Protein 3CSE (pdb70)

Foldseek 3Di:
DAAEEEEAEAEPDQRFAAAPLHGQDDFVVSVVVVLCQQQDDQDPQAHAEEEEEPSNQVHDDPVCPPPPNHQYEYEDLPDDAAWADDDVSYIYHPDPVSVVVVCVDCVNPVPRHRHYYYYDDQVVLVVCLVPHQKYWYKYKYFAPVDDDTDGDGHHPVVSLVVWKDWPQVCVCVVGRVPDDADFDWDWDDDPRDIDTAGWDDDDRMIIGTTMIGTDDDDCDDDDDD/DAAEEEEAEAEPDQRFAADPLHGQDDFVVVVVVVLCQQQDDLDVQAHAEEEEEPSNQVSPPPVCPPPPRHQYEYEDLPDDAAWADDDVSYIYGPDPVSVVVVCPDCVVPVPRHRHYYYYDDQVSLVVCLVPHQKYWYKYKYFAVVDDDTDGDGHHPVVSLVVWWDWPQVCVCVPGRVPDDAPFDWDWAADPGDIDTAGWDDDDRMIIGTTMIGTDDDDCPDDDDD

Organism: Candida glabrata (strain ATCC 2001 / BCRC 20586 / JCM 3761 / NBRC 0622 / NRRL Y-65 / CBS 138) (NCBI:txid284593)

B-factor: mean 25.18, std 8.37, range [11.76, 60.39]

InterPro domains:
  IPR001796 Dihydrofolate reductase domain [PF00186] (8-155)
  IPR001796 Dihydrofolate reductase domain [PS51330] (5-216)
  IPR001796 Dihydrofolate reductase domain [cd00209] (9-157)
  IPR012259 Dihydrofolate reductase [PTHR48069] (1-216)
  IPR017925 Dihydrofolate reductase conserved site [PS00075] (18-40)
  IPR024072 Dihydrofolate reductase-like domain superfamily [G3DSA:3.40.430.10] (1-217)
  IPR024072 Dihydrofolate reductase-like domain superfamily [SSF53597] (4-216)

Secondary structure (DSSP, 8-state):
---EEEEEEEETTTTEEEBTTB-S---HHHHHHHHHHHH--SSTT-EEEEEEEHHHHHHS-GGG-SPTTSEEEEE-TTSSSS-EEEETTEEEES-HHHHHHHHT-HHHHTT-EEEEEE---HHHHHHHTTT-SEEEEEEEEE-TTSPPPP-SEE--HHHHHHHEEE-GGGHHHHS-TT---SS--EEEEETTEEEEEEEEEETTEEEEEEEEEEPP---------/---EEEEEEEETTTTEEEBTTB-S---HHHHHHHHHHHH--SSTT-EEEEEEEHHHHHHS-GGG-SPTTSEEEEE-TTSSSSSEEEETTEEEES-HHHHHHHHT-HHHHTT-EEEEEEEE-HHHHHHHTTT-SEEEEEEEEE-TTSPPPP--EE--HHHHHHHEEE-GGGHHHHS-TT---S---EEEEETTEEEEEEEEEETTEEEEEEEEEEPP---------

Radius of gyration: 24.22 Å; Cα contacts (8 Å, |Δi|>4): 898; chains: 2; bounding box: 54×54×77 Å

Sequence (450 aa):
KVPVVGIVAALLPEMGIGFQGNLPWRLAKEMKYFREVTTLTNDNSKQNVVIMGRKTWESIPQKFRPLPKRINVVVSRSFDGELRKVEDGIYHSNSLRNCLTALQSSLANENKIERIYIIGGGEIYRQSMDLADHWLITKIMPLPETTIPQMDTFLQKQELEQRFYDNSDKLVDFLPSSIQLEGRLTSQEWNGELVKGLPVQEKGYQFYFTLYTKKLEHHHHHHHHKVPVVGIVAALLPEMGIGFQGNLPWRLAKEMKYFREVTTLTNDNSKQNVVIMGRKTWESIPQKFRPLPKRINVVVSRSFDGELRKVEDGIYHSNSLRNCLTALQSSLANENKIERIYIIGGGEIYRQSMDLADHWLITKIMPLPETTIPQMDTFLQKQELEQRFYDNSDKLVDFLPSSIQLEGRLTSQEWNGELVKGLPVQEKGYQFYFTLYTKKLEHHHHHHHH

Solvent-accessible surface area: 23691 Å² total; per-residue (Å²): 226,20,50,7,0,0,7,11,16,0,3,4,52,31,1,0,15,9,50,132,63,90,114,22,25,191,7,55,96,21,94,95,9,36,107,41,0,0,36,59,28,95,56,153,77,62,70,1,0,0,0,0,7,99,145,31,36,101,50,25,72,142,187,118,55,43,18,78,141,15,41,0,0,1,13,16,65,100,45,114,25,86,51,133,119,55,103,104,38,20,68,42,0,14,3,12,78,33,0,14,99,16,12,50,44,62,172,77,18,111,103,112,15,33,32,0,1,0,18,2,18,8,82,12,11,108,27,0,5,59,34,5,60,34,0,1,1,2,8,0,6,12,50,140,182,37,118,116,25,132,33,79,36,48,5,65,10,34,47,0,47,47,38,2,95,39,26,2,86,117,0,94,110,30,6,6,100,86,19,167,48,149,21,211,82,51,68,89,130,60,116,74,47,98,0,38,0,6,28,20,104,30,149,23,22,47,0,6,9,0,0,13,22,68,75,179,93,145,154,60,34,118,68,121,218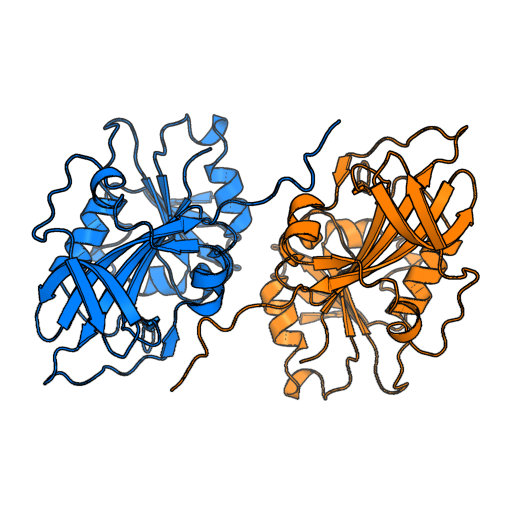,209,19,50,8,0,0,7,12,16,0,2,2,50,32,0,0,14,9,49,136,61,93,110,22,23,188,6,65,70,21,90,95,8,35,108,45,0,0,38,55,13,93,56,146,69,59,71,1,0,0,0,0,8,100,143,31,34,104,49,24,77,143,198,132,54,44,19,86,152,14,44,0,0,1,12,16,64,97,45,114,23,88,50,130,118,56,104,105,38,22,68,42,0,15,3,11,82,37,0,13,92,16,12,25,43,62,177,76,18,138,93,98,13,33,33,0,1,0,17,1,16,11,75,14,11,110,25,0,4,46,33,0,58,34,0,2,1,2,2,0,0,11,36,138,178,34,117,118,25,131,35,79,42,55,5,55,13,27,50,0,44,51,45,2,97,36,23,2,82,112,0,91,124,28,3,6,103,81,15,166,46,133,16,209,90,52,68,86,129,48,113,63,37,104,0,36,0,5,41,13,119,25,134,23,23,40,0,13,9,0,1,12,23,59,80,177,100,146,153,59,36,118,67,120,214

Nearest PDB structures (foldseek):
  3cse-assembly1_A  TM=1.004E+00  e=1.282E-49  Nakaseomyces glabratus
  1aoe-assembly1_A  TM=9.190E-01  e=1.270E-21  Candida albicans
  8crh-assembly1_A  TM=8.881E-01  e=2.077E-20  Candidozyma auris
  1dls-assembly1_A  TM=8.363E-01  e=1.217E-18  Homo sapiens
  3oaf-assembly1_A  TM=8.328E-01  e=3.217E-18  Homo sapiens

CATH classification: 3.40.430.10

Structure (mmCIF, N/CA/C/O backbone):
data_3CSE
#
_entry.id   3CSE
#
_cell.length_a   42.690
_cell.length_b   42.690
_cell.length_c   230.404
_cell.angle_alpha   90.00
_cell.angle_beta   90.00
_cell.angle_gamma   90.00
#
_symmetry.space_group_name_H-M   'P 41'
#
loop_
_entity.id
_entity.type
_entity.pdbx_description
1 polymer 'Dihydrofolate reductase'
2 non-polymer 'NADPH DIHYDRO-NICOTINAMIDE-ADENINE-DINUCLEOTIDE PHOSPHATE'
3 non-polymer 5-[3-(2,5-dimethoxyphenyl)prop-1-yn-1-yl]-6-ethylpyrimidine-2,4-diamine
4 water water
#
loop_
_atom_site.group_PDB
_atom_site.id
_atom_site.type_symbol
_atom_site.label_atom_id
_atom_site.label_alt_id
_atom_site.label_comp_id
_atom_site.label_asym_id
_atom_site.label_entity_id
_atom_site.label_seq_id
_atom_site.pdbx_PDB_ins_code
_atom_site.Cartn_x
_atom_site.Cartn_y
_atom_site.Cartn_z
_atom_site.occupancy
_atom_site.B_iso_or_equiv
_atom_site.auth_seq_id
_atom_site.auth_comp_id
_atom_site.auth_asym_id
_atom_site.auth_atom_id
_atom_site.pdbx_PDB_model_num
ATOM 1 N N . LYS A 1 3 ? 13.107 -15.882 19.490 1.00 40.84 3 LYS A N 1
ATOM 2 C CA . LYS A 1 3 ? 12.563 -17.224 19.094 1.00 37.19 3 LYS A CA 1
ATOM 3 C C . LYS A 1 3 ? 12.238 -17.471 17.599 1.00 33.48 3 LYS A C 1
ATOM 4 O O . LYS A 1 3 ? 12.492 -18.557 17.091 1.00 38.71 3 LYS A O 1
ATOM 10 N N . VAL A 1 4 ? 11.729 -16.493 16.900 1.00 26.60 4 VAL A N 1
ATOM 11 C CA . VAL A 1 4 ? 11.512 -16.580 15.464 1.00 25.51 4 VAL A CA 1
ATOM 12 C C . VAL A 1 4 ? 12.850 -16.349 14.699 1.00 22.64 4 VAL A C 1
ATOM 13 O O . VAL A 1 4 ? 13.532 -15.479 15.042 1.00 23.72 4 VAL A O 1
ATOM 17 N N . PRO A 1 5 ? 13.229 -17.131 13.693 1.00 21.85 5 PRO A N 1
ATOM 18 C CA . PRO A 1 5 ? 14.486 -16.734 13.009 1.00 21.27 5 PRO A CA 1
ATOM 19 C C . PRO A 1 5 ? 14.370 -15.416 12.265 1.00 19.46 5 PRO A C 1
ATOM 20 O O . PRO A 1 5 ? 13.307 -15.182 11.680 1.00 19.63 5 PRO A O 1
ATOM 24 N N . VAL A 1 6 ? 15.505 -14.680 12.282 1.00 18.02 6 VAL A N 1
ATOM 25 C CA . VAL A 1 6 ? 15.649 -13.425 11.598 1.00 15.36 6 VAL A CA 1
ATOM 26 C C . VAL A 1 6 ? 16.622 -13.722 10.441 1.00 16.28 6 VAL A C 1
ATOM 27 O O . VAL A 1 6 ? 17.762 -14.141 10.638 1.00 17.70 6 VAL A O 1
ATOM 31 N N . VAL A 1 7 ? 16.146 -13.437 9.229 1.00 15.41 7 VAL A N 1
ATOM 32 C CA . VAL A 1 7 ? 16.975 -13.795 8.068 1.00 15.77 7 VAL A CA 1
ATOM 33 C C . VAL A 1 7 ? 17.108 -12.565 7.198 1.00 16.37 7 VAL A C 1
ATOM 34 O O . VAL A 1 7 ? 16.084 -12.060 6.695 1.00 17.32 7 VAL A O 1
ATOM 38 N N . GLY A 1 8 ? 18.350 -12.096 6.930 1.00 15.60 8 GLY A N 1
ATOM 39 C CA . GLY A 1 8 ? 18.399 -11.052 5.885 1.00 15.40 8 GLY A CA 1
ATOM 40 C C . GLY A 1 8 ? 18.392 -11.727 4.474 1.00 16.02 8 GLY A C 1
ATOM 41 O O . GLY A 1 8 ? 18.816 -12.905 4.312 1.00 18.17 8 GLY A O 1
ATOM 42 N N . ILE A 1 9 ? 17.746 -11.025 3.540 1.00 15.31 9 ILE A N 1
ATOM 43 C CA . ILE A 1 9 ? 17.658 -11.693 2.179 1.00 16.08 9 ILE A CA 1
ATOM 44 C C . ILE A 1 9 ? 17.957 -10.547 1.279 1.00 15.62 9 ILE A C 1
ATOM 45 O O . ILE A 1 9 ? 17.474 -9.407 1.465 1.00 15.47 9 ILE A O 1
ATOM 50 N N . VAL A 1 10 ? 18.864 -10.837 0.286 1.00 14.15 10 VAL A N 1
ATOM 51 C CA . VAL A 1 10 ? 19.352 -9.700 -0.564 1.00 14.74 10 VAL A CA 1
ATOM 52 C C . VAL A 1 10 ? 19.940 -10.386 -1.831 1.00 15.33 10 VAL A C 1
ATOM 53 O O . VAL A 1 10 ? 20.305 -11.562 -1.837 1.00 15.35 10 VAL A O 1
ATOM 57 N N . ALA A 1 11 ? 19.941 -9.580 -2.861 1.00 14.44 11 ALA A N 1
ATOM 58 C CA . ALA A 1 11 ? 20.633 -9.980 -4.173 1.00 15.87 11 ALA A CA 1
ATOM 59 C C . ALA A 1 11 ? 21.785 -8.988 -4.370 1.00 14.69 11 ALA A C 1
ATOM 60 O O . ALA A 1 11 ? 21.591 -7.794 -4.386 1.00 17.64 11 ALA A O 1
ATOM 62 N N . ALA A 1 12 ? 22.974 -9.592 -4.573 1.00 15.16 12 ALA A N 1
ATOM 63 C CA . ALA A 1 12 ? 24.178 -8.761 -4.642 1.00 15.38 12 ALA A CA 1
ATOM 64 C C . ALA A 1 12 ? 25.091 -9.164 -5.796 1.00 14.15 12 ALA A C 1
ATOM 65 O O . ALA A 1 12 ? 25.262 -10.372 -5.954 1.00 15.36 12 ALA A O 1
ATOM 67 N N . LEU A 1 13 ? 25.687 -8.155 -6.451 1.00 16.26 13 LEU A N 1
ATOM 68 C CA . LEU A 1 13 ? 26.597 -8.407 -7.592 1.00 16.52 13 LEU A CA 1
ATOM 69 C C . LEU A 1 13 ? 28.016 -8.543 -7.059 1.00 16.96 13 LEU A C 1
ATOM 70 O O . LEU A 1 13 ? 28.576 -7.614 -6.467 1.00 17.70 13 LEU A O 1
ATOM 75 N N . LEU A 1 14 ? 28.569 -9.699 -7.356 1.00 17.20 14 LEU A N 1
ATOM 76 C CA . LEU A 1 14 ? 30.002 -9.974 -6.973 1.00 17.53 14 LEU A CA 1
ATOM 77 C C . LEU A 1 14 ? 30.927 -9.157 -7.906 1.00 18.89 14 LEU A C 1
ATOM 78 O O . LEU A 1 14 ? 30.547 -8.839 -9.052 1.00 19.06 14 LEU A O 1
ATOM 83 N N . PRO A 1 15 ? 32.114 -8.857 -7.441 1.00 18.50 15 PRO A N 1
ATOM 84 C CA . PRO A 1 15 ? 32.721 -9.226 -6.153 1.00 19.11 15 PRO A CA 1
ATOM 85 C C . PRO A 1 15 ? 32.483 -8.177 -5.108 1.00 19.76 15 PRO A C 1
ATOM 86 O O . PRO A 1 15 ? 32.740 -8.536 -3.931 1.00 20.27 15 PRO A O 1
ATOM 90 N N . GLU A 1 16 ? 32.038 -6.967 -5.437 1.00 18.35 16 GLU A N 1
ATOM 91 C CA . GLU A 1 16 ? 31.850 -5.953 -4.347 1.00 19.17 16 GLU A CA 1
ATOM 92 C C . GLU A 1 16 ? 30.529 -6.040 -3.563 1.00 18.59 16 GLU A C 1
ATOM 93 O O . GLU A 1 16 ? 30.290 -5.312 -2.599 1.00 20.79 16 GLU A O 1
ATOM 99 N N . MET A 1 17 ? 29.648 -6.954 -4.020 1.00 17.46 17 MET A N 1
ATOM 100 C CA . MET A 1 17 ? 28.312 -7.112 -3.394 1.00 18.47 17 MET A CA 1
ATOM 101 C C . MET A 1 17 ? 27.517 -5.850 -3.482 1.00 17.22 17 MET A C 1
ATOM 102 O O . MET A 1 17 ? 26.817 -5.430 -2.576 1.00 17.30 17 MET A O 1
ATOM 107 N N . GLY A 1 18 ? 27.504 -5.265 -4.743 1.00 15.94 18 GLY A N 1
ATOM 108 C CA . GLY A 1 18 ? 26.604 -4.123 -4.985 1.00 16.84 18 GLY A CA 1
ATOM 109 C C . GLY A 1 18 ? 25.125 -4.539 -5.056 1.00 15.39 18 GLY A C 1
ATOM 110 O O . GLY A 1 18 ? 24.833 -5.658 -5.532 1.00 15.21 18 GLY A O 1
ATOM 111 N N . ILE A 1 19 ? 24.315 -3.649 -4.492 1.00 16.47 19 ILE A N 1
ATOM 112 C CA . ILE A 1 19 ? 22.887 -3.952 -4.435 1.00 15.55 19 ILE A CA 1
ATOM 113 C C . ILE A 1 19 ? 21.912 -2.958 -4.999 1.00 16.98 19 ILE A C 1
ATOM 114 O O . ILE A 1 19 ? 20.672 -3.242 -5.043 1.00 17.29 19 ILE A O 1
ATOM 119 N N . GLY A 1 20 ? 22.396 -1.717 -5.355 1.00 16.55 20 GLY A N 1
ATOM 120 C CA . GLY A 1 20 ? 21.499 -0.638 -5.748 1.00 17.00 20 GLY A CA 1
ATOM 121 C C . GLY A 1 20 ? 22.272 0.433 -6.475 1.00 16.67 20 GLY A C 1
ATOM 122 O O . GLY A 1 20 ? 23.490 0.562 -6.352 1.00 18.41 20 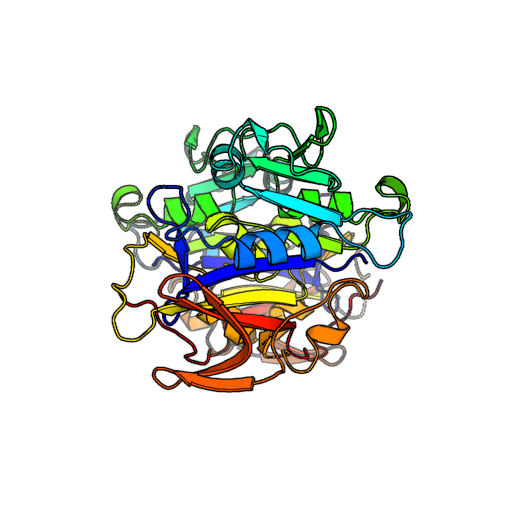GLY A O 1
ATOM 123 N N . PHE A 1 21 ? 21.469 1.221 -7.207 1.00 18.13 21 PHE A N 1
ATOM 124 C CA . PHE A 1 21 ? 22.022 2.446 -7.761 1.00 19.88 21 PHE A CA 1
ATOM 125 C C . PHE A 1 21 ? 20.831 3.491 -7.836 1.00 19.91 21 PHE A C 1
ATOM 126 O O . PHE A 1 21 ? 19.778 3.200 -8.397 1.00 19.87 21 PHE A O 1
ATOM 134 N N . GLN A 1 22 ? 21.122 4.635 -7.403 1.00 19.65 22 GLN A N 1
ATOM 135 C CA . GLN A 1 22 ? 20.137 5.830 -7.501 1.00 18.91 22 GLN A CA 1
ATOM 136 C C . GLN A 1 22 ? 18.774 5.437 -7.029 1.00 21.06 22 GLN A C 1
ATOM 137 O O . GLN A 1 22 ? 17.750 5.809 -7.598 1.00 23.82 22 GLN A O 1
ATOM 143 N N . GLY A 1 23 ? 18.773 4.678 -5.887 1.00 18.91 23 GLY A N 1
ATOM 144 C CA . GLY A 1 23 ? 17.460 4.354 -5.290 1.00 20.64 23 GLY A CA 1
ATOM 145 C C . GLY A 1 23 ? 16.692 3.175 -5.851 1.00 23.28 23 GLY A C 1
ATOM 146 O O . GLY A 1 23 ? 15.613 2.785 -5.303 1.00 25.88 23 GLY A O 1
ATOM 147 N N . ASN A 1 24 ? 17.223 2.540 -6.922 1.00 20.55 24 ASN A N 1
ATOM 148 C CA . ASN A 1 24 ? 16.686 1.374 -7.587 1.00 22.76 24 ASN A CA 1
ATOM 149 C C . ASN A 1 24 ? 17.652 0.225 -7.666 1.00 20.93 24 ASN A C 1
ATOM 150 O O . ASN A 1 24 ? 18.813 0.300 -7.279 1.00 18.88 24 ASN A O 1
ATOM 155 N N . LEU A 1 25 ? 17.158 -0.887 -8.167 1.00 21.53 25 LEU A N 1
ATOM 156 C CA . LEU A 1 25 ? 17.977 -2.113 -8.258 1.00 20.74 25 LEU A CA 1
ATOM 157 C C . LEU A 1 25 ? 18.796 -1.931 -9.592 1.00 24.15 25 LEU A C 1
ATOM 158 O O . LEU A 1 25 ? 18.344 -1.219 -10.525 1.00 25.70 25 LEU A O 1
ATOM 163 N N . PRO A 1 26 ? 19.975 -2.500 -9.631 1.00 22.06 26 PRO A N 1
ATOM 164 C CA . PRO A 1 26 ? 20.796 -2.254 -10.872 1.00 20.92 26 PRO A CA 1
ATOM 165 C C . PRO A 1 26 ? 20.464 -3.270 -11.980 1.00 24.02 26 PRO A C 1
ATOM 166 O O . PRO A 1 26 ? 21.210 -3.253 -13.013 1.00 24.68 26 PRO A O 1
ATOM 170 N N . TRP A 1 27 ? 19.463 -4.123 -11.829 1.00 21.66 27 TRP A N 1
ATOM 171 C CA . TRP A 1 27 ? 19.105 -5.167 -12.800 1.00 21.55 27 TRP A CA 1
ATOM 172 C C . TRP A 1 27 ? 17.603 -5.393 -12.640 1.00 23.24 27 TRP A C 1
ATOM 173 O O . TRP A 1 27 ? 17.001 -4.877 -11.657 1.00 25.21 27 TRP A O 1
ATOM 184 N N . ARG A 1 28 ? 17.024 -6.111 -13.589 1.00 22.88 28 ARG A N 1
ATOM 185 C CA . ARG A 1 28 ? 15.629 -6.543 -13.488 1.00 25.77 28 ARG A CA 1
ATOM 186 C C . ARG A 1 28 ? 15.669 -8.035 -13.860 1.00 25.95 28 ARG A C 1
ATOM 187 O O . ARG A 1 28 ? 15.827 -8.383 -15.059 1.00 25.66 28 ARG A O 1
ATOM 195 N N . LEU A 1 29 ? 15.582 -8.966 -12.911 1.00 20.38 29 LEU A N 1
ATOM 196 C CA . LEU A 1 29 ? 15.759 -10.363 -13.123 1.00 21.18 29 LEU A CA 1
ATOM 197 C C . LEU A 1 29 ? 14.472 -11.031 -12.582 1.00 23.99 29 LEU A C 1
ATOM 198 O O . LEU A 1 29 ? 14.254 -11.144 -11.345 1.00 20.88 29 LEU A O 1
ATOM 203 N N . ALA A 1 30 ? 13.582 -11.482 -13.490 1.00 21.13 30 ALA A N 1
ATOM 204 C CA . ALA A 1 30 ? 12.280 -12.000 -13.033 1.00 24.29 30 ALA A CA 1
ATOM 205 C C . ALA A 1 30 ? 12.465 -13.284 -12.206 1.00 23.28 30 ALA A C 1
ATOM 206 O O . ALA A 1 30 ? 11.658 -13.529 -11.284 1.00 22.98 30 ALA A O 1
ATOM 208 N N . LYS A 1 31 ? 13.422 -14.181 -12.516 1.00 21.11 31 LYS A N 1
ATOM 209 C CA . LYS A 1 31 ? 13.591 -15.403 -11.805 1.00 20.53 31 LYS A CA 1
ATOM 210 C C . LYS A 1 31 ? 14.147 -15.082 -10.355 1.00 18.92 31 LYS A C 1
ATOM 211 O O . LYS A 1 31 ? 13.895 -15.839 -9.434 1.00 21.17 31 LYS A O 1
ATOM 217 N N . GLU A 1 32 ? 14.845 -13.981 -10.280 1.00 18.13 32 GLU A N 1
ATOM 218 C CA . GLU A 1 32 ? 15.485 -13.640 -8.974 1.00 18.84 32 GLU A CA 1
ATOM 219 C C . GLU A 1 32 ? 14.262 -13.058 -8.189 1.00 18.23 32 GLU A C 1
ATOM 220 O O . GLU A 1 32 ? 14.138 -13.423 -6.937 1.00 19.07 32 GLU A O 1
ATOM 226 N N . MET A 1 33 ? 13.421 -12.235 -8.788 1.00 18.32 33 MET A N 1
ATOM 227 C CA . MET A 1 33 ? 12.197 -11.652 -8.064 1.00 20.63 33 MET A CA 1
ATOM 228 C C . MET A 1 33 ? 11.328 -12.838 -7.675 1.00 20.34 33 MET A C 1
ATOM 229 O O . MET A 1 33 ? 10.719 -12.867 -6.585 1.00 19.50 33 MET A O 1
ATOM 234 N N . LYS A 1 34 ? 11.180 -13.864 -8.524 1.00 20.23 34 LYS A N 1
ATOM 235 C CA . LYS A 1 34 ? 10.254 -14.971 -8.205 1.00 20.59 34 LYS A CA 1
ATOM 236 C C . LYS A 1 34 ? 10.787 -15.682 -6.963 1.00 20.98 34 LYS A C 1
ATOM 237 O O . LYS A 1 34 ? 10.032 -16.110 -6.072 1.00 20.51 34 LYS A O 1
ATOM 243 N N . TYR A 1 35 ? 12.130 -15.923 -6.929 1.00 18.00 35 TYR A N 1
ATOM 244 C CA . TYR A 1 35 ? 12.723 -16.580 -5.772 1.00 18.53 35 TYR A CA 1
ATOM 245 C C . TYR A 1 35 ? 12.434 -15.750 -4.495 1.00 17.50 35 TYR A C 1
ATOM 246 O O . TYR A 1 35 ? 11.917 -16.312 -3.449 1.00 20.37 35 TYR A O 1
ATOM 255 N N . PHE A 1 36 ? 12.706 -14.454 -4.577 1.00 17.93 36 PHE A N 1
ATOM 256 C CA . PHE A 1 36 ? 12.469 -13.612 -3.391 1.00 16.10 36 PHE A CA 1
ATOM 257 C C . PHE A 1 36 ? 10.966 -13.680 -2.949 1.00 17.53 36 PHE A C 1
ATOM 258 O O . PHE A 1 36 ? 10.655 -13.800 -1.763 1.00 18.23 36 PHE A O 1
ATOM 266 N N . ARG A 1 37 ? 10.079 -13.606 -3.947 1.00 16.99 37 ARG A N 1
ATOM 267 C CA . ARG A 1 37 ? 8.635 -13.732 -3.633 1.00 18.92 37 ARG A CA 1
ATOM 268 C C . ARG A 1 37 ? 8.269 -15.021 -2.984 1.00 19.19 37 ARG A C 1
ATOM 269 O O . ARG A 1 37 ? 7.551 -15.024 -1.903 1.00 19.44 37 ARG A O 1
ATOM 277 N N . GLU A 1 38 ? 8.748 -16.119 -3.526 1.00 19.36 38 GLU A N 1
ATOM 278 C CA . GLU A 1 38 ? 8.313 -17.429 -3.038 1.00 18.01 38 GLU A CA 1
ATOM 279 C C . GLU A 1 38 ? 8.924 -17.624 -1.671 1.00 19.50 38 GLU A C 1
ATOM 280 O O . GLU A 1 38 ? 8.243 -18.131 -0.728 1.00 21.63 38 GLU A O 1
ATOM 286 N N . VAL A 1 39 ? 10.167 -17.258 -1.496 1.00 18.63 39 VAL A N 1
ATOM 287 C CA . VAL A 1 39 ? 10.845 -17.524 -0.167 1.00 19.20 39 VAL A CA 1
ATOM 288 C C . VAL A 1 39 ? 10.187 -16.717 0.897 1.00 17.63 39 VAL A C 1
ATOM 289 O O . VAL A 1 39 ? 9.864 -17.263 2.005 1.00 18.77 39 VAL A O 1
ATOM 293 N N . THR A 1 40 ? 10.009 -15.461 0.657 1.00 16.30 40 THR A N 1
ATOM 294 C CA . THR A 1 40 ? 9.431 -14.605 1.770 1.00 16.80 40 THR A CA 1
ATOM 295 C C . THR A 1 40 ? 7.939 -14.861 1.954 1.00 17.27 40 THR A C 1
ATOM 296 O O . THR A 1 40 ? 7.446 -14.535 3.044 1.00 18.50 40 THR A O 1
ATOM 300 N N . THR A 1 41 ? 7.238 -15.391 0.943 1.00 16.86 41 THR A N 1
ATOM 301 C CA . THR A 1 41 ? 5.740 -15.596 1.117 1.00 19.38 41 THR A CA 1
ATOM 302 C C . THR A 1 41 ? 5.481 -16.959 1.740 1.00 20.12 41 THR A C 1
ATOM 303 O O . THR A 1 41 ? 4.621 -17.049 2.695 1.00 19.35 41 THR A O 1
ATOM 307 N N . LEU A 1 42 ? 6.119 -18.021 1.223 1.00 18.73 42 LEU A N 1
ATOM 308 C CA . LEU A 1 42 ? 5.795 -19.438 1.620 1.00 21.58 42 LEU A CA 1
ATOM 309 C C . LEU A 1 42 ? 6.247 -19.697 3.002 1.00 20.26 42 LEU A C 1
ATOM 310 O O . LEU A 1 42 ? 7.251 -19.134 3.558 1.00 21.13 42 LEU A O 1
ATOM 315 N N . THR A 1 43 ? 5.445 -20.563 3.688 1.00 21.70 43 THR A N 1
ATOM 316 C CA . THR A 1 43 ? 5.809 -21.039 5.017 1.00 21.12 43 THR A CA 1
ATOM 317 C C . THR A 1 43 ? 5.640 -22.530 5.083 1.00 23.32 43 THR A C 1
ATOM 318 O O . THR A 1 43 ? 4.821 -23.090 4.319 1.00 26.58 43 THR A O 1
ATOM 322 N N . ASN A 1 44 ? 6.251 -23.152 6.073 1.00 24.71 44 ASN A N 1
ATOM 323 C CA . ASN A 1 44 ? 6.032 -24.608 6.273 1.00 26.84 44 ASN A CA 1
ATOM 324 C C . ASN A 1 44 ? 4.738 -24.815 6.983 1.00 28.29 44 ASN A C 1
ATOM 325 O O . ASN A 1 44 ? 4.068 -25.835 6.796 1.00 27.98 44 ASN A O 1
ATOM 330 N N . ASP A 1 45 ? 4.379 -23.904 7.852 1.00 24.86 45 ASP A N 1
ATOM 331 C CA . ASP A 1 45 ? 3.069 -24.009 8.555 1.00 26.07 45 ASP A CA 1
ATOM 332 C C . ASP A 1 45 ? 2.070 -23.056 7.853 1.00 24.09 45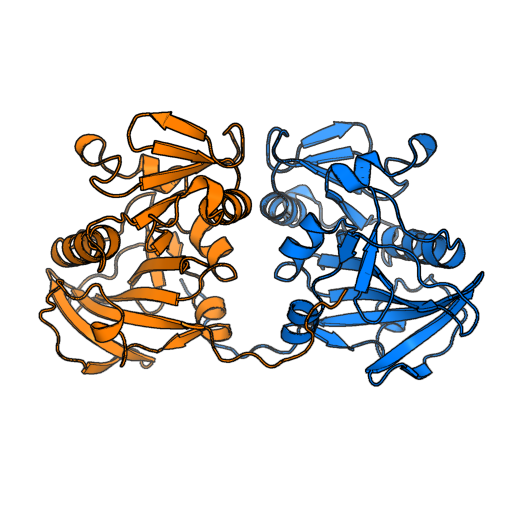 ASP A C 1
ATOM 333 O O . ASP A 1 45 ? 2.245 -21.826 7.914 1.00 24.44 45 ASP A O 1
ATOM 338 N N . ASN A 1 46 ? 1.036 -23.609 7.157 1.00 28.21 46 ASN A N 1
ATOM 339 C CA . ASN A 1 46 ? 0.074 -22.734 6.457 1.00 29.95 46 ASN A CA 1
ATOM 340 C C . ASN A 1 46 ? -0.805 -21.806 7.344 1.00 27.75 46 ASN A C 1
ATOM 341 O O . ASN A 1 46 ? -1.499 -20.929 6.819 1.00 28.14 46 ASN A O 1
ATOM 346 N N . SER A 1 47 ? -0.700 -21.932 8.666 1.00 24.28 47 SER A N 1
ATOM 347 C CA . SER A 1 47 ? -1.398 -21.040 9.588 1.00 24.40 47 SER A CA 1
ATOM 348 C C . SER A 1 47 ? -0.589 -19.806 9.929 1.00 23.61 47 SER A C 1
ATOM 349 O O . SER A 1 47 ? -1.092 -18.876 10.623 1.00 22.62 47 SER A O 1
ATOM 352 N N . LYS A 1 48 ? 0.703 -19.833 9.475 1.00 19.35 48 LYS A N 1
ATOM 353 C CA . LYS A 1 48 ? 1.595 -18.687 9.771 1.00 21.45 48 LYS A CA 1
ATOM 354 C C . LYS A 1 48 ? 1.844 -17.819 8.547 1.00 20.84 48 LYS A C 1
ATOM 355 O O . LYS A 1 48 ? 1.546 -18.197 7.419 1.00 22.32 48 LYS A O 1
ATOM 361 N N . GLN A 1 49 ? 2.302 -16.606 8.831 1.00 17.84 49 GLN A N 1
ATOM 362 C CA . GLN A 1 49 ? 2.883 -15.762 7.728 1.00 18.17 49 GLN A CA 1
ATOM 363 C C . GLN A 1 49 ? 4.296 -15.358 8.118 1.00 18.91 49 GLN A C 1
ATOM 364 O O . GLN A 1 49 ? 4.691 -15.487 9.259 1.00 17.72 49 GLN A O 1
ATOM 370 N N . ASN A 1 50 ? 5.093 -14.918 7.135 1.00 17.35 50 ASN A N 1
ATOM 371 C CA . ASN A 1 50 ? 6.378 -14.267 7.477 1.00 16.65 50 ASN A CA 1
ATOM 372 C C . ASN A 1 50 ? 6.209 -12.756 7.506 1.00 17.55 50 ASN A C 1
ATOM 373 O O . ASN A 1 50 ? 5.228 -12.230 6.931 1.00 18.45 50 ASN A O 1
ATOM 378 N N . VAL A 1 51 ? 7.170 -12.105 8.188 1.00 17.37 51 VAL A N 1
ATOM 379 C CA . VAL A 1 51 ? 7.256 -10.655 8.150 1.00 15.84 51 VAL A CA 1
ATOM 380 C C . VAL A 1 51 ? 8.358 -10.290 7.154 1.00 16.16 51 VAL A C 1
ATOM 381 O O . VAL A 1 51 ? 9.363 -11.013 7.017 1.00 18.04 51 VAL A O 1
ATOM 385 N N . VAL A 1 52 ? 8.098 -9.175 6.447 1.00 14.74 52 VAL A N 1
ATOM 386 C CA . VAL A 1 52 ? 9.195 -8.463 5.708 1.00 15.03 52 VAL A CA 1
ATOM 387 C C . VAL A 1 52 ? 9.401 -7.084 6.325 1.00 16.19 52 VAL A C 1
ATOM 388 O O . VAL A 1 52 ? 8.468 -6.316 6.401 1.00 16.56 52 VAL A O 1
ATOM 392 N N . ILE A 1 53 ? 10.620 -6.791 6.802 1.00 15.73 53 ILE A N 1
ATOM 393 C CA . ILE A 1 53 ? 10.980 -5.529 7.307 1.00 16.93 53 ILE A CA 1
ATOM 394 C C . ILE A 1 53 ? 11.887 -4.808 6.333 1.00 17.14 53 ILE A C 1
ATOM 395 O O . ILE A 1 53 ? 12.865 -5.392 5.830 1.00 15.50 53 ILE A O 1
ATOM 400 N N . MET A 1 54 ? 11.586 -3.521 6.120 1.00 16.44 54 MET A N 1
ATOM 401 C CA . MET A 1 54 ? 12.435 -2.732 5.151 1.00 16.08 54 MET A CA 1
ATOM 402 C C . MET A 1 54 ? 12.531 -1.312 5.628 1.00 17.09 54 MET A C 1
ATOM 403 O O . MET A 1 54 ? 11.712 -0.786 6.340 1.00 18.24 54 MET A O 1
ATOM 408 N N . GLY A 1 55 ? 13.549 -0.640 5.139 1.00 15.68 55 GLY A N 1
ATOM 409 C CA . GLY A 1 55 ? 13.796 0.763 5.408 1.00 17.08 55 GLY A CA 1
ATOM 410 C C . GLY A 1 55 ? 12.859 1.608 4.512 1.00 19.77 55 GLY A C 1
ATOM 411 O O . GLY A 1 55 ? 12.292 1.100 3.455 1.00 17.37 55 GLY A O 1
ATOM 412 N N . ARG A 1 56 ? 12.706 2.860 4.922 1.00 18.45 56 ARG A N 1
ATOM 413 C CA . ARG A 1 56 ? 11.718 3.730 4.256 1.00 19.47 56 ARG A CA 1
ATOM 414 C C . ARG A 1 56 ? 12.127 3.881 2.789 1.00 18.17 56 ARG A C 1
ATOM 415 O O . ARG A 1 56 ? 11.204 3.902 1.904 1.00 19.94 56 ARG A O 1
ATOM 423 N N . LYS A 1 57 ? 13.423 3.995 2.469 1.00 18.61 57 LYS A N 1
ATOM 424 C CA . LYS A 1 57 ? 13.729 4.319 1.038 1.00 18.33 57 LYS A CA 1
ATOM 425 C C . LYS A 1 57 ? 13.422 3.069 0.165 1.00 20.69 57 LYS A C 1
ATOM 426 O O . LYS A 1 57 ? 12.969 3.203 -1.055 1.00 19.12 57 LYS A O 1
ATOM 432 N N . THR A 1 58 ? 13.633 1.824 0.689 1.00 17.79 58 THR A N 1
ATOM 433 C CA . THR A 1 58 ? 13.269 0.563 -0.010 1.00 18.48 58 THR A CA 1
ATOM 434 C C . THR A 1 58 ? 11.783 0.594 -0.273 1.00 18.73 58 THR A C 1
ATOM 435 O O . THR A 1 58 ? 11.319 0.319 -1.465 1.00 19.23 58 THR A O 1
ATOM 439 N N . TRP A 1 59 ? 11.012 0.907 0.733 1.00 18.48 59 TRP A N 1
ATOM 440 C CA . TRP A 1 59 ? 9.523 0.858 0.562 1.00 18.55 59 TRP A CA 1
ATOM 441 C C . TRP A 1 59 ? 9.186 1.860 -0.588 1.00 21.21 59 TRP A C 1
ATOM 442 O O . TRP A 1 59 ? 8.357 1.495 -1.435 1.00 20.31 59 TRP A O 1
ATOM 453 N N . GLU A 1 60 ? 9.782 3.053 -0.565 1.00 19.68 60 GLU A N 1
ATOM 454 C CA . GLU A 1 60 ? 9.316 4.115 -1.550 1.00 22.46 60 GLU A CA 1
ATOM 455 C C . GLU A 1 60 ? 9.690 3.607 -2.996 1.00 23.60 60 GLU A C 1
ATOM 456 O O . GLU A 1 60 ? 9.168 4.149 -4.018 1.00 26.25 60 GLU A O 1
ATOM 462 N N . SER A 1 61 ? 10.678 2.770 -3.104 1.00 21.09 61 SER A N 1
ATOM 463 C CA . SER A 1 61 ? 11.125 2.183 -4.413 1.00 23.47 61 SER A CA 1
ATOM 464 C C . SER A 1 61 ? 10.315 1.065 -4.969 1.00 24.74 61 SER A C 1
ATOM 465 O O . SER A 1 61 ? 10.458 0.689 -6.146 1.00 25.65 61 SER A O 1
ATOM 468 N N . ILE A 1 62 ? 9.488 0.423 -4.156 1.00 19.03 62 ILE A N 1
ATOM 469 C CA . ILE A 1 62 ? 8.697 -0.695 -4.624 1.00 19.40 62 ILE A CA 1
ATOM 470 C C . ILE A 1 62 ? 7.507 -0.072 -5.387 1.00 19.75 62 ILE A C 1
ATOM 471 O O . ILE A 1 62 ? 6.911 0.874 -4.901 1.00 20.55 62 ILE A O 1
ATOM 476 N N . PRO A 1 63 ? 7.246 -0.615 -6.603 1.00 20.61 63 PRO A N 1
ATOM 477 C CA . PRO A 1 63 ? 6.091 -0.071 -7.324 1.00 22.52 63 PRO A CA 1
ATOM 478 C C . PRO A 1 63 ? 4.812 -0.018 -6.545 1.00 22.16 63 PRO A C 1
ATOM 479 O O . PRO A 1 63 ? 4.488 -0.979 -5.855 1.00 21.90 63 PRO A O 1
ATOM 483 N N . GLN A 1 64 ? 4.107 1.095 -6.674 1.00 23.09 64 GLN A N 1
ATOM 484 C CA . GLN A 1 64 ? 2.873 1.318 -5.856 1.00 24.88 64 GLN A CA 1
ATOM 485 C C . GLN A 1 64 ? 1.857 0.199 -6.005 1.00 23.91 64 GLN A C 1
ATOM 486 O O . GLN A 1 64 ? 1.184 -0.116 -4.985 1.00 25.40 64 GLN A O 1
ATOM 492 N N . LYS A 1 65 ? 1.725 -0.445 -7.191 1.00 23.98 65 LYS A N 1
ATOM 493 C CA . LYS A 1 65 ? 0.701 -1.406 -7.330 1.00 26.03 65 LYS A CA 1
ATOM 494 C C . LYS A 1 65 ? 1.166 -2.724 -6.687 1.00 26.17 65 LYS A C 1
ATOM 495 O O . LYS A 1 65 ? 0.386 -3.586 -6.425 1.00 30.47 65 LYS A O 1
ATOM 501 N N . PHE A 1 66 ? 2.424 -2.799 -6.276 1.00 24.76 66 PHE A N 1
ATOM 502 C CA . PHE A 1 66 ? 2.924 -4.044 -5.728 1.00 25.67 66 PHE A CA 1
ATOM 503 C C . PHE A 1 66 ? 3.161 -4.018 -4.204 1.00 24.60 66 PHE A C 1
ATOM 504 O O . PHE A 1 66 ? 3.676 -4.992 -3.687 1.00 24.40 66 PHE A O 1
ATOM 512 N N . ARG A 1 67 ? 2.852 -2.919 -3.563 1.00 23.92 67 ARG A N 1
ATOM 513 C CA . ARG A 1 67 ? 3.051 -2.784 -2.116 1.00 23.79 67 ARG A CA 1
ATOM 514 C C . ARG A 1 67 ? 1.737 -2.406 -1.431 1.00 24.77 67 ARG A C 1
ATOM 515 O O . ARG A 1 67 ? 0.836 -1.767 -2.009 1.00 24.06 67 ARG A O 1
ATOM 523 N N . PRO A 1 68 ? 1.579 -2.859 -0.207 1.00 20.99 68 PRO A N 1
ATOM 524 C CA . PRO A 1 68 ? 2.498 -3.721 0.562 1.00 20.06 68 PRO A CA 1
ATOM 525 C C . PRO A 1 68 ? 2.600 -5.107 -0.124 1.00 19.84 68 PRO A C 1
ATOM 526 O O . PRO A 1 68 ? 1.650 -5.625 -0.780 1.00 19.34 68 PRO A O 1
ATOM 530 N N . LEU A 1 69 ? 3.741 -5.785 0.076 1.00 18.66 69 LEU A N 1
ATOM 531 C CA . LEU A 1 69 ? 3.931 -7.083 -0.512 1.00 19.10 69 LEU A CA 1
ATOM 532 C C . LEU A 1 69 ? 2.859 -8.070 0.014 1.00 19.91 69 LEU A C 1
ATOM 533 O O . LEU A 1 69 ? 2.720 -8.237 1.209 1.00 19.48 69 LEU A O 1
ATOM 538 N N . PRO A 1 70 ? 2.091 -8.707 -0.879 1.00 20.91 70 PRO A N 1
ATOM 539 C CA . PRO A 1 70 ? 0.959 -9.538 -0.478 1.00 18.61 70 PRO A CA 1
ATOM 540 C C . PRO A 1 70 ? 1.378 -10.719 0.338 1.00 18.97 70 PRO A C 1
ATOM 541 O O . PRO A 1 70 ? 2.482 -11.287 0.174 1.00 19.62 70 PRO A O 1
ATOM 545 N N . LYS A 1 71 ? 0.505 -11.132 1.242 1.00 18.43 71 LYS A N 1
ATOM 546 C CA . LYS A 1 71 ? 0.623 -12.351 1.999 1.00 19.24 71 LYS A CA 1
ATOM 547 C C . LYS A 1 71 ? 1.774 -12.411 2.966 1.00 15.57 71 LYS A C 1
ATOM 548 O O . LYS A 1 71 ? 2.061 -13.407 3.449 1.00 17.43 71 LYS A O 1
ATOM 554 N N . ARG A 1 72 ? 2.375 -11.265 3.231 1.00 16.20 72 ARG A N 1
ATOM 555 C CA . ARG A 1 72 ? 3.406 -11.100 4.242 1.00 16.10 72 ARG A CA 1
ATOM 556 C C . ARG A 1 72 ? 3.097 -9.892 5.113 1.00 17.21 72 ARG A C 1
ATOM 557 O O . ARG A 1 72 ? 2.588 -8.916 4.656 1.00 16.98 72 ARG A O 1
ATOM 565 N N . ILE A 1 73 ? 3.428 -9.972 6.390 1.00 16.20 73 ILE A N 1
ATOM 566 C CA . ILE A 1 73 ? 3.247 -8.746 7.143 1.00 17.11 73 ILE A CA 1
ATOM 567 C C . ILE A 1 73 ? 4.401 -7.735 6.801 1.00 18.26 73 ILE A C 1
ATOM 568 O O . ILE A 1 73 ? 5.593 -8.091 6.923 1.00 18.19 73 ILE A O 1
ATOM 573 N N . ASN A 1 74 ? 4.052 -6.524 6.393 1.00 16.55 74 ASN A N 1
ATOM 574 C CA . ASN A 1 74 ? 5.131 -5.569 5.992 1.00 15.16 74 ASN A CA 1
ATOM 575 C C . ASN A 1 74 ? 5.373 -4.664 7.124 1.00 15.74 74 ASN A C 1
ATOM 576 O O . ASN A 1 74 ? 4.402 -4.040 7.704 1.00 18.86 74 ASN A O 1
ATOM 581 N N . VAL A 1 75 ? 6.648 -4.397 7.403 1.00 15.74 75 VAL A N 1
ATOM 582 C CA . VAL A 1 75 ? 7.016 -3.418 8.402 1.00 15.41 75 VAL A CA 1
ATOM 583 C C . VAL A 1 75 ? 7.965 -2.415 7.697 1.00 17.01 75 VAL A C 1
ATOM 584 O O . VAL A 1 75 ? 8.989 -2.847 7.090 1.00 18.17 75 VAL A O 1
ATOM 588 N N . VAL A 1 76 ? 7.632 -1.124 7.787 1.00 17.23 76 VAL A N 1
ATOM 589 C CA . VAL A 1 76 ? 8.568 -0.091 7.225 1.00 16.74 76 VAL A CA 1
ATOM 590 C C . VAL A 1 76 ? 9.129 0.727 8.362 1.00 19.48 76 VAL A C 1
ATOM 591 O O . VAL A 1 76 ? 8.367 1.070 9.307 1.00 18.00 76 VAL A O 1
ATOM 595 N N . VAL A 1 77 ? 10.439 0.907 8.336 1.00 16.63 77 VAL A N 1
ATOM 596 C CA . VAL A 1 77 ? 11.113 1.628 9.446 1.00 18.75 77 VAL A CA 1
ATOM 597 C C . VAL A 1 77 ? 11.559 2.988 8.959 1.00 17.58 77 VAL A C 1
ATOM 598 O O . VAL A 1 77 ? 12.188 3.165 7.868 1.00 17.58 77 VAL A O 1
ATOM 602 N N . SER A 1 78 ? 11.241 4.031 9.758 1.00 18.12 78 SER A N 1
ATOM 603 C CA . SER A 1 78 ? 11.710 5.383 9.496 1.00 17.72 78 SER A CA 1
ATOM 604 C C . SER A 1 78 ? 11.884 6.065 10.860 1.00 19.95 78 SER A C 1
ATOM 605 O O . SER A 1 78 ? 11.031 5.856 11.709 1.00 21.78 78 SER A O 1
ATOM 608 N N . ARG A 1 79 ? 12.894 6.872 10.970 1.00 19.93 79 ARG A N 1
ATOM 609 C CA . ARG A 1 79 ? 13.118 7.570 12.305 1.00 24.49 79 ARG A CA 1
ATOM 610 C C . ARG A 1 79 ? 12.062 8.614 12.488 1.00 26.50 79 ARG A C 1
ATOM 611 O O . ARG A 1 79 ? 11.931 9.103 13.599 1.00 29.51 79 ARG A O 1
ATOM 619 N N . SER A 1 80 ? 11.290 8.966 11.463 1.00 25.51 80 SER A N 1
ATOM 620 C CA . SER A 1 80 ? 10.210 10.017 11.591 1.00 28.76 80 SER A CA 1
ATOM 621 C C . SER A 1 80 ? 8.878 9.368 12.104 1.00 27.55 80 SER A C 1
ATOM 622 O O . SER A 1 80 ? 7.851 10.093 12.395 1.00 28.98 80 SER A O 1
ATOM 625 N N . PHE A 1 81 ? 8.826 8.032 12.259 1.00 25.28 81 PHE A N 1
ATOM 626 C CA . PHE A 1 81 ? 7.627 7.356 12.728 1.00 26.21 81 PHE A CA 1
ATOM 627 C C . PHE A 1 81 ? 7.459 7.397 14.232 1.00 28.12 81 PHE A C 1
ATOM 628 O O . PHE A 1 81 ? 8.415 7.742 14.966 1.00 28.27 81 PHE A O 1
ATOM 636 N N . ASP A 1 82 ? 6.254 7.020 14.715 1.00 31.04 82 ASP A N 1
ATOM 637 C CA . ASP A 1 82 ? 5.878 7.273 16.131 1.00 34.73 82 ASP A CA 1
ATOM 638 C C . ASP A 1 82 ? 6.431 6.343 17.232 1.00 35.24 82 ASP A C 1
ATOM 639 O O . ASP A 1 82 ? 6.834 6.848 18.323 1.00 38.43 82 ASP A O 1
ATOM 644 N N . GLY A 1 83 ? 6.578 5.052 16.989 1.00 32.96 83 GLY A N 1
ATOM 645 C CA . GLY A 1 83 ? 7.152 4.173 18.011 1.00 33.50 83 GLY A CA 1
ATOM 646 C C . GLY A 1 83 ? 7.242 2.815 17.437 1.00 33.20 83 GLY A C 1
ATOM 647 O O . GLY A 1 83 ? 7.499 2.717 16.184 1.00 30.06 83 GLY A O 1
ATOM 648 N N . GLU A 1 84 ? 7.324 1.763 18.240 1.00 29.11 84 GLU A N 1
ATOM 649 C CA . GLU A 1 84 ? 8.305 0.692 17.925 1.00 28.94 84 GLU A CA 1
ATOM 650 C C . GLU A 1 84 ? 7.564 -0.186 16.922 1.00 27.40 84 GLU A C 1
ATOM 651 O O . GLU A 1 84 ? 8.240 -0.883 16.200 1.00 25.70 84 GLU A O 1
ATOM 657 N N . LEU A 1 85 ? 6.178 -0.197 16.895 1.00 23.90 85 LEU A N 1
ATOM 658 C CA . LEU A 1 85 ? 5.465 -1.113 16.006 1.00 23.27 85 LEU A CA 1
ATOM 659 C C . LEU A 1 85 ? 3.963 -0.774 16.006 1.00 24.64 85 LEU A C 1
ATOM 660 O O . LEU A 1 85 ? 3.250 -1.113 17.057 1.00 28.25 85 LEU A O 1
ATOM 665 N N . ARG A 1 86 ? 3.534 -0.039 14.993 1.00 25.15 86 ARG A N 1
ATOM 666 C CA . ARG A 1 86 ? 2.172 0.584 14.977 1.00 24.47 86 ARG A CA 1
ATOM 667 C C . ARG A 1 86 ? 1.490 0.135 13.684 1.00 24.67 86 ARG A C 1
ATOM 668 O O . ARG A 1 86 ? 2.071 0.408 12.580 1.00 23.68 86 ARG A O 1
ATOM 676 N N . LYS A 1 87 ? 0.284 -0.476 13.757 1.00 24.71 87 LYS A N 1
ATOM 677 C CA . LYS A 1 87 ? -0.491 -0.703 12.519 1.00 24.28 87 LYS A CA 1
ATOM 678 C C . LYS A 1 87 ? -0.956 0.615 11.941 1.00 26.86 87 LYS A C 1
ATOM 679 O O . LYS A 1 87 ? -1.514 1.510 12.699 1.00 27.39 87 LYS A O 1
ATOM 685 N N . VAL A 1 88 ? -0.629 0.867 10.689 1.00 23.69 88 VAL A N 1
ATOM 686 C CA . VAL A 1 88 ? -1.023 2.078 9.991 1.00 22.42 88 VAL A CA 1
ATOM 687 C C . VAL A 1 88 ? -2.020 1.838 8.873 1.00 24.46 88 VAL A C 1
ATOM 688 O O . VAL A 1 88 ? -2.795 2.772 8.520 1.00 27.06 88 VAL A O 1
ATOM 692 N N . GLU A 1 89 ? -1.989 0.638 8.291 1.00 23.47 89 GLU A N 1
ATOM 693 C CA . GLU A 1 89 ? -2.965 0.271 7.217 1.00 22.94 89 GLU A CA 1
ATOM 694 C C . GLU A 1 89 ? -2.975 -1.220 7.151 1.00 22.55 89 GLU A C 1
ATOM 695 O O . GLU A 1 89 ? -2.161 -1.892 7.747 1.00 24.57 89 GLU A O 1
ATOM 701 N N . ASP A 1 90 ? -3.963 -1.745 6.398 1.00 21.75 90 ASP A N 1
ATOM 702 C CA . ASP A 1 90 ? -4.034 -3.183 6.311 1.00 22.39 90 ASP A CA 1
ATOM 703 C C . ASP A 1 90 ? -2.723 -3.734 5.704 1.00 21.74 90 ASP A C 1
ATOM 704 O O . ASP A 1 90 ? -2.294 -3.197 4.641 1.00 23.72 90 ASP A O 1
ATOM 709 N N . GLY A 1 91 ? -2.044 -4.682 6.395 1.00 21.56 91 GLY A N 1
ATOM 710 C CA . GLY A 1 91 ? -0.758 -5.238 5.823 1.00 21.57 91 GLY A CA 1
ATOM 711 C C . GLY A 1 91 ? 0.435 -4.399 6.217 1.00 21.56 91 GLY A C 1
ATOM 712 O O . GLY A 1 91 ? 1.603 -4.852 5.905 1.00 21.80 91 GLY A O 1
ATOM 713 N N . ILE A 1 92 ? 0.217 -3.189 6.839 1.00 17.87 92 ILE A N 1
ATOM 714 C CA . ILE A 1 92 ? 1.384 -2.270 6.961 1.00 20.25 92 ILE A CA 1
ATOM 715 C C . ILE A 1 92 ? 1.594 -1.844 8.374 1.00 21.57 92 ILE A C 1
ATOM 716 O O . ILE A 1 92 ? 0.638 -1.271 9.026 1.00 21.94 92 ILE A O 1
ATOM 721 N N . TYR A 1 93 ? 2.779 -2.157 8.915 1.00 20.16 93 TYR A N 1
ATOM 722 C CA . TYR A 1 93 ? 3.166 -1.575 10.209 1.00 19.88 93 TYR A CA 1
ATOM 723 C C . TYR A 1 93 ? 4.263 -0.593 10.009 1.00 20.17 93 TYR A C 1
ATOM 724 O O . TYR A 1 93 ? 5.085 -0.767 9.083 1.00 21.52 93 TYR A O 1
ATOM 733 N N . HIS A 1 94 ? 4.293 0.429 10.903 1.00 19.76 94 HIS A N 1
ATOM 734 C CA . HIS A 1 94 ? 5.372 1.396 10.889 1.00 19.61 94 HIS A CA 1
ATOM 735 C C . HIS A 1 94 ? 6.159 1.336 12.220 1.00 22.07 94 HIS A C 1
ATOM 736 O O . HIS A 1 94 ? 5.567 1.034 13.280 1.00 21.68 94 HIS A O 1
ATOM 743 N N . SER A 1 95 ? 7.494 1.497 12.137 1.00 21.63 95 SER A N 1
ATOM 744 C CA . SER A 1 95 ? 8.325 1.447 13.377 1.00 22.89 95 SER A CA 1
ATOM 745 C C . SER A 1 95 ? 9.360 2.523 13.278 1.00 22.48 95 SER A C 1
ATOM 746 O O . SER A 1 95 ? 9.884 2.749 12.208 1.00 21.01 95 SER A O 1
ATOM 749 N N . ASN A 1 96 ? 9.671 3.204 14.381 1.00 20.66 96 ASN A N 1
ATOM 750 C CA . ASN A 1 96 ? 10.805 4.081 14.335 1.00 22.21 96 ASN A CA 1
ATOM 751 C C . ASN A 1 96 ? 12.105 3.437 14.808 1.00 20.66 96 ASN A C 1
ATOM 752 O O . ASN A 1 96 ? 13.093 4.151 15.046 1.00 21.62 96 ASN A O 1
ATOM 757 N N . SER A 1 97 ? 12.171 2.090 14.857 1.00 18.95 97 SER A N 1
ATOM 758 C CA . SER A 1 97 ? 13.332 1.439 15.307 1.00 20.93 97 SER A CA 1
ATOM 759 C C . SER A 1 97 ? 13.488 0.025 14.802 1.00 20.31 97 SER A C 1
ATOM 760 O O . SER A 1 97 ? 12.684 -0.818 15.166 1.00 18.05 97 SER A O 1
ATOM 763 N N . LEU A 1 98 ? 14.488 -0.260 13.917 1.00 19.63 98 LEU A N 1
ATOM 764 C CA . LEU A 1 98 ? 14.714 -1.643 13.478 1.00 19.54 98 LEU A CA 1
ATOM 765 C C . LEU A 1 98 ? 14.832 -2.604 14.700 1.00 18.16 98 LEU A C 1
ATOM 766 O O . LEU A 1 98 ? 14.209 -3.624 14.752 1.00 20.92 98 LEU A O 1
ATOM 771 N N . ARG A 1 99 ? 15.699 -2.209 15.710 1.00 18.21 99 ARG A N 1
ATOM 772 C CA . ARG A 1 99 ? 15.958 -3.145 16.794 1.00 19.13 99 ARG A CA 1
ATOM 773 C C . ARG A 1 99 ? 14.658 -3.321 17.622 1.00 19.51 99 ARG A C 1
ATOM 774 O O . ARG A 1 99 ? 14.373 -4.467 18.063 1.00 18.94 99 ARG A O 1
ATOM 782 N N . ASN A 1 100 ? 13.965 -2.196 17.951 1.00 21.78 100 ASN A N 1
ATOM 783 C CA . ASN A 1 100 ? 12.777 -2.365 18.844 1.00 21.76 100 ASN A CA 1
ATOM 784 C C . ASN A 1 100 ? 11.618 -3.068 18.122 1.00 22.30 100 ASN A C 1
ATOM 785 O O . ASN A 1 100 ? 10.839 -3.819 18.704 1.00 20.53 100 ASN A O 1
ATOM 790 N N . CYS A 1 101 ? 11.549 -2.910 16.779 1.00 19.88 101 CYS A N 1
ATOM 791 C CA . CYS A 1 101 ? 10.501 -3.662 16.062 1.00 21.80 101 CYS A CA 1
ATOM 792 C C . CYS A 1 101 ? 10.790 -5.110 16.108 1.00 21.71 101 CYS A C 1
ATOM 793 O O . CYS A 1 101 ? 9.841 -5.842 16.282 1.00 22.38 101 CYS A O 1
ATOM 796 N N . LEU A 1 102 ? 12.072 -5.572 16.074 1.00 17.51 102 LEU A N 1
ATOM 797 C CA . LEU A 1 102 ? 12.368 -6.972 16.086 1.00 19.49 102 LEU A CA 1
ATOM 798 C C . LEU A 1 102 ? 11.950 -7.536 17.529 1.00 21.90 102 L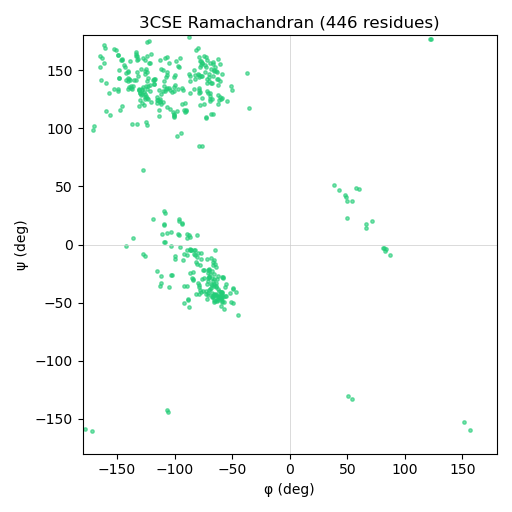EU A C 1
ATOM 799 O O . LEU A 1 102 ? 11.336 -8.587 17.650 1.00 22.56 102 LEU A O 1
ATOM 804 N N . THR A 1 103 ? 12.260 -6.771 18.556 1.00 21.57 103 THR A N 1
ATOM 805 C CA . THR A 1 103 ? 11.904 -7.186 19.911 1.00 23.81 103 THR A CA 1
ATOM 806 C C . THR A 1 103 ? 10.355 -7.341 19.985 1.00 24.06 103 THR A C 1
ATOM 807 O O . THR A 1 103 ? 9.832 -8.342 20.524 1.00 25.88 103 THR A O 1
ATOM 811 N N . ALA A 1 104 ? 9.662 -6.430 19.363 1.00 21.98 104 ALA A N 1
ATOM 812 C CA . ALA A 1 104 ? 8.204 -6.343 19.469 1.00 22.60 104 ALA A CA 1
ATOM 813 C C . ALA A 1 104 ? 7.675 -7.549 18.697 1.00 25.59 104 ALA A C 1
ATOM 814 O O . ALA A 1 104 ? 6.728 -8.230 19.145 1.00 26.70 104 ALA A O 1
ATOM 816 N N . LEU A 1 105 ? 8.246 -7.823 17.528 1.00 22.91 105 LEU A N 1
ATOM 817 C CA . LEU A 1 105 ? 7.725 -8.932 16.713 1.00 23.45 105 LEU A CA 1
ATOM 818 C C . LEU A 1 105 ? 8.035 -10.267 17.344 1.00 26.24 105 LEU A C 1
ATOM 819 O O . LEU A 1 105 ? 7.310 -11.251 17.056 1.00 28.85 105 LEU A O 1
ATOM 824 N N . GLN A 1 106 ? 9.037 -10.317 18.212 1.00 25.04 106 GLN A N 1
ATOM 825 C CA . GLN A 1 106 ? 9.433 -11.566 18.823 1.00 25.72 106 GLN A CA 1
ATOM 826 C C . GLN A 1 106 ? 8.538 -11.934 20.035 1.00 25.56 106 GLN A C 1
ATOM 827 O O . GLN A 1 106 ? 8.665 -13.038 20.559 1.00 26.89 106 GLN A O 1
ATOM 833 N N . SER A 1 107 ? 7.664 -10.991 20.468 1.00 27.50 107 SER A N 1
ATOM 834 C CA . SER A 1 107 ? 6.777 -11.215 21.635 1.00 26.21 107 SER A CA 1
ATOM 835 C C . SER A 1 107 ? 5.721 -12.263 21.336 1.00 25.05 107 SER A C 1
ATOM 836 O O . SER A 1 107 ? 4.901 -12.061 20.440 1.00 27.69 107 SER A O 1
ATOM 839 N N . SER A 1 108 ? 5.767 -13.433 21.959 1.00 27.21 108 SER A N 1
ATOM 840 C CA . SER A 1 108 ? 4.738 -14.483 21.666 1.00 28.11 108 SER A CA 1
ATOM 841 C C . SER A 1 108 ? 3.316 -13.977 22.063 1.00 26.81 108 SER A C 1
ATOM 842 O O . SER A 1 108 ? 2.318 -14.437 21.565 1.00 28.68 108 SER A O 1
ATOM 845 N N . LEU A 1 109 ? 3.238 -13.080 23.013 1.00 26.47 109 LEU A N 1
ATOM 846 C CA . LEU A 1 109 ? 1.940 -12.558 23.384 1.00 26.61 109 LEU A CA 1
ATOM 847 C C . LEU A 1 109 ? 1.374 -11.681 22.255 1.00 25.98 109 LEU A C 1
ATOM 848 O O . LEU A 1 109 ? 0.210 -11.715 21.967 1.00 26.74 109 LEU A O 1
ATOM 853 N N . ALA A 1 110 ? 2.232 -10.915 21.615 1.00 26.21 110 ALA A N 1
ATOM 854 C CA . ALA A 1 110 ? 1.787 -10.050 20.495 1.00 23.78 110 ALA A CA 1
ATOM 855 C C . ALA A 1 110 ? 1.588 -10.871 19.251 1.00 26.57 110 ALA A C 1
ATOM 856 O O . ALA A 1 110 ? 0.608 -10.684 18.481 1.00 26.78 110 ALA A O 1
ATOM 858 N N . ASN A 1 111 ? 2.508 -11.808 19.043 1.00 24.33 111 ASN A N 1
ATOM 859 C CA . ASN A 1 111 ? 2.499 -12.521 17.747 1.00 25.56 111 ASN A CA 1
ATOM 860 C C . ASN A 1 111 ? 1.757 -13.848 17.729 1.00 25.71 111 ASN A C 1
ATOM 861 O O . ASN A 1 111 ? 1.624 -14.457 16.667 1.00 26.74 111 ASN A O 1
ATOM 866 N N . GLU A 1 112 ? 1.228 -14.277 18.863 1.00 23.84 112 GLU A N 1
ATOM 867 C CA . GLU A 1 112 ? 0.459 -15.539 18.925 1.00 25.49 112 GLU A CA 1
ATOM 868 C C . GLU A 1 112 ? 1.141 -16.739 18.303 1.00 23.82 112 GLU A C 1
ATOM 869 O O . GLU A 1 112 ? 0.501 -17.669 17.896 1.00 26.69 112 GLU A O 1
ATOM 875 N N . ASN A 1 113 ? 2.445 -16.721 18.187 1.00 23.85 113 ASN A N 1
ATOM 876 C CA . ASN A 1 113 ? 3.254 -17.725 17.601 1.00 25.04 113 ASN A CA 1
ATOM 877 C C . ASN A 1 113 ? 2.706 -18.006 16.154 1.00 25.83 113 ASN A C 1
ATOM 878 O O . ASN A 1 113 ? 2.871 -19.170 15.688 1.00 30.26 113 ASN A O 1
ATOM 883 N N . LYS A 1 114 ? 2.261 -16.930 15.463 1.00 24.78 114 LYS A N 1
ATOM 884 C CA . LYS A 1 114 ? 1.760 -17.095 14.087 1.00 28.04 114 LYS A CA 1
ATOM 885 C C . LYS A 1 114 ? 2.691 -16.454 13.032 1.00 24.33 114 LYS A C 1
ATOM 886 O O . LYS A 1 114 ? 2.246 -16.267 11.915 1.00 22.62 114 LYS A O 1
ATOM 892 N N . ILE A 1 115 ? 3.889 -16.007 13.440 1.00 20.57 115 ILE A N 1
ATOM 893 C CA . ILE A 1 115 ? 4.986 -15.504 12.474 1.00 20.72 115 ILE A CA 1
ATOM 894 C C . ILE A 1 115 ? 5.863 -16.743 12.340 1.00 21.77 115 ILE A C 1
ATOM 895 O O . ILE A 1 115 ? 6.441 -17.297 13.311 1.00 23.03 115 ILE A O 1
ATOM 900 N N . GLU A 1 116 ? 6.259 -17.127 11.130 1.00 18.62 116 GLU A N 1
ATOM 901 C CA . GLU A 1 116 ? 7.239 -18.175 11.027 1.00 19.37 116 GLU A CA 1
ATOM 902 C C . GLU A 1 116 ? 8.689 -17.726 10.963 1.00 17.61 116 GLU A C 1
ATOM 903 O O . GLU A 1 116 ? 9.555 -18.172 11.706 1.00 19.38 116 GLU A O 1
ATOM 909 N N . ARG A 1 117 ? 8.926 -16.764 10.026 1.00 16.54 117 ARG A N 1
ATOM 910 C CA . ARG A 1 117 ? 10.255 -16.156 10.002 1.00 16.19 117 ARG A CA 1
ATOM 911 C C . ARG A 1 117 ? 10.053 -14.632 9.907 1.00 14.98 117 ARG A C 1
ATOM 912 O O . ARG A 1 117 ? 9.059 -14.173 9.272 1.00 16.88 117 ARG A O 1
ATOM 920 N N . ILE A 1 118 ? 11.124 -13.897 10.252 1.00 14.59 118 ILE A N 1
ATOM 921 C CA . ILE A 1 118 ? 11.202 -12.458 9.947 1.00 14.37 118 ILE A CA 1
ATOM 922 C C . ILE A 1 118 ? 12.326 -12.274 8.884 1.00 14.80 118 ILE A C 1
ATOM 923 O O . ILE A 1 118 ? 13.450 -12.536 9.168 1.00 16.42 118 ILE A O 1
ATOM 928 N N . TYR A 1 119 ? 11.954 -11.680 7.745 1.00 15.64 119 TYR A N 1
ATOM 929 C CA . TYR A 1 119 ? 12.986 -11.463 6.709 1.00 15.18 119 TYR A CA 1
ATOM 930 C C . TYR A 1 119 ? 13.236 -9.964 6.652 1.00 16.82 119 TYR A C 1
ATOM 931 O O . TYR A 1 119 ? 12.321 -9.095 6.650 1.00 18.03 119 TYR A O 1
ATOM 940 N N . ILE A 1 120 ? 14.499 -9.602 6.665 1.00 15.94 120 ILE A N 1
ATOM 941 C CA . ILE A 1 120 ? 14.893 -8.206 6.503 1.00 14.40 120 ILE A CA 1
ATOM 942 C C . ILE A 1 120 ? 15.278 -8.028 5.045 1.00 16.49 120 ILE A C 1
ATOM 943 O O . ILE A 1 120 ? 16.239 -8.755 4.605 1.00 16.48 120 ILE A O 1
ATOM 948 N N . ILE A 1 121 ? 14.479 -7.196 4.353 1.00 15.98 121 ILE A N 1
ATOM 949 C CA . ILE A 1 121 ? 14.595 -7.194 2.865 1.00 15.96 121 ILE A CA 1
ATOM 950 C C . ILE A 1 121 ? 15.208 -5.976 2.302 1.00 17.49 121 ILE A C 1
ATOM 951 O O . ILE A 1 121 ? 15.103 -5.736 1.099 1.00 17.57 121 ILE A O 1
ATOM 956 N N . GLY A 1 122 ? 15.913 -5.181 3.154 1.00 17.45 122 GLY A N 1
ATOM 957 C CA . GLY A 1 122 ? 16.723 -4.038 2.642 1.00 18.16 122 GLY A CA 1
ATOM 958 C C . GLY A 1 122 ? 16.349 -2.690 3.191 1.00 15.93 122 GLY A C 1
ATOM 959 O O . GLY A 1 122 ? 15.397 -2.614 3.993 1.00 16.45 122 GLY A O 1
ATOM 960 N N . GLY A 1 123 ? 17.017 -1.594 2.883 1.00 14.95 123 GLY A N 1
ATOM 961 C CA . GLY A 1 123 ? 18.048 -1.593 1.852 1.00 16.37 123 GLY A CA 1
ATOM 962 C C . GLY A 1 123 ? 19.448 -1.499 2.509 1.00 16.68 123 GLY A C 1
ATOM 963 O O . GLY A 1 123 ? 19.674 -2.133 3.601 1.00 16.11 123 GLY A O 1
ATOM 964 N N . GLY A 1 124 ? 20.368 -0.765 1.890 1.00 16.59 124 GLY A N 1
ATOM 965 C CA . GLY A 1 124 ? 21.762 -0.752 2.389 1.00 16.14 124 GLY A CA 1
ATOM 966 C C . GLY A 1 124 ? 21.902 -0.350 3.832 1.00 17.51 124 GLY A C 1
ATOM 967 O O . GLY A 1 124 ? 22.635 -1.106 4.546 1.00 18.12 124 GLY A O 1
ATOM 968 N N . GLU A 1 125 ? 21.208 0.671 4.248 1.00 16.46 125 GLU A N 1
ATOM 969 C CA . GLU A 1 125 ? 21.351 1.230 5.629 1.00 18.07 125 GLU A CA 1
ATOM 970 C C . GLU A 1 125 ? 20.831 0.179 6.585 1.00 18.37 125 GLU A C 1
ATOM 971 O O . GLU A 1 125 ? 21.467 -0.148 7.582 1.00 19.96 125 GLU A O 1
ATOM 977 N N . ILE A 1 126 ? 19.698 -0.407 6.273 1.00 17.07 126 ILE A N 1
ATOM 978 C CA . ILE A 1 126 ? 19.104 -1.441 7.119 1.00 15.30 126 ILE A CA 1
ATOM 979 C C . ILE A 1 126 ? 20.010 -2.654 7.179 1.00 16.11 126 ILE A C 1
ATOM 980 O O . ILE A 1 126 ? 20.284 -3.249 8.236 1.00 16.99 126 ILE A O 1
ATOM 985 N N . TYR A 1 127 ? 20.596 -3.127 6.049 1.00 15.88 127 TYR A N 1
ATOM 986 C CA . TYR A 1 127 ? 21.467 -4.336 6.140 1.00 15.48 127 TYR A CA 1
ATOM 987 C C . TYR A 1 127 ? 22.736 -4.070 6.961 1.00 15.82 127 TYR A C 1
ATOM 988 O O . TYR A 1 127 ? 23.197 -4.977 7.655 1.00 19.19 127 TYR A O 1
ATOM 997 N N . ARG A 1 128 ? 23.250 -2.820 6.853 1.00 18.52 128 ARG A N 1
ATOM 998 C CA . ARG A 1 128 ? 24.439 -2.389 7.715 1.00 21.79 128 ARG A CA 1
ATOM 999 C C . ARG A 1 128 ? 24.118 -2.700 9.184 1.00 21.74 128 ARG A C 1
ATOM 1000 O O . ARG A 1 128 ? 24.992 -3.245 9.929 1.00 26.67 128 ARG A O 1
ATOM 1008 N N . GLN A 1 129 ? 22.899 -2.422 9.552 1.00 16.43 129 GLN A N 1
ATOM 1009 C CA . GLN A 1 129 ? 22.526 -2.585 11.002 1.00 18.63 129 GLN A CA 1
ATOM 1010 C C . GLN A 1 129 ? 22.087 -3.960 11.335 1.00 21.08 129 GLN A C 1
ATOM 1011 O O . GLN A 1 129 ? 21.780 -4.250 12.558 1.00 22.20 129 GLN A O 1
ATOM 1017 N N . SER A 1 130 ? 21.998 -4.863 10.351 1.00 16.82 130 SER A N 1
ATOM 1018 C CA . SER A 1 130 ? 21.429 -6.171 10.526 1.00 15.57 130 SER A CA 1
ATOM 1019 C C . SER A 1 130 ? 22.446 -7.269 10.721 1.00 16.54 130 SER A C 1
ATOM 1020 O O . SER A 1 130 ? 22.099 -8.412 10.974 1.00 17.99 130 SER A O 1
ATOM 1023 N N . MET A 1 131 ? 23.744 -6.955 10.514 1.00 21.05 131 MET A N 1
ATOM 1024 C CA . MET A 1 131 ? 24.702 -8.026 10.617 1.00 21.99 131 MET A CA 1
ATOM 1025 C C . MET A 1 131 ? 24.744 -8.632 12.033 1.00 22.98 131 MET A C 1
ATOM 1026 O O . MET A 1 131 ? 25.044 -9.821 12.196 1.00 26.47 131 MET A O 1
ATOM 1031 N N . ASP A 1 132 ? 24.448 -7.789 13.044 1.00 25.20 132 ASP A N 1
ATOM 1032 C CA . ASP A 1 132 ? 24.409 -8.376 14.383 1.00 28.45 132 ASP A CA 1
ATOM 1033 C C . ASP A 1 132 ? 23.010 -8.771 14.832 1.00 27.90 132 ASP A C 1
ATOM 1034 O O . ASP A 1 132 ? 22.818 -9.182 16.001 1.00 31.54 132 ASP A O 1
ATOM 1039 N N . LEU A 1 133 ? 22.020 -8.705 13.940 1.00 21.34 133 LEU A N 1
ATOM 1040 C CA . LEU A 1 133 ? 20.675 -9.085 14.316 1.00 20.90 133 LEU A CA 1
ATOM 1041 C C . LEU A 1 133 ? 20.254 -10.377 13.600 1.00 24.09 133 LEU A C 1
ATOM 1042 O O . LEU A 1 133 ? 19.422 -11.091 14.105 1.00 22.03 133 LEU A O 1
ATOM 1047 N N . ALA A 1 134 ? 20.736 -10.603 12.360 1.00 17.73 134 ALA A N 1
ATOM 1048 C CA . ALA A 1 134 ? 20.294 -11.735 11.653 1.00 17.74 134 ALA A CA 1
ATOM 1049 C C . ALA A 1 134 ? 20.892 -13.040 12.077 1.00 17.42 134 ALA A C 1
ATOM 1050 O O . ALA A 1 134 ? 22.093 -13.087 12.441 1.00 20.05 134 ALA A O 1
ATOM 1052 N N . ASP A 1 135 ? 20.134 -14.101 12.034 1.00 14.78 135 ASP A N 1
ATOM 1053 C CA . ASP A 1 135 ? 20.589 -15.426 12.286 1.00 16.75 135 ASP A CA 1
ATOM 1054 C C . ASP A 1 135 ? 21.224 -16.081 11.003 1.00 18.22 135 ASP A C 1
ATOM 1055 O O . ASP A 1 135 ? 22.070 -16.936 11.115 1.00 19.01 135 ASP A O 1
ATOM 1060 N N . HIS A 1 136 ? 20.718 -15.658 9.828 1.00 16.71 136 HIS A N 1
ATOM 1061 C CA . HIS A 1 136 ? 21.166 -16.244 8.618 1.00 16.18 136 HIS A CA 1
ATOM 1062 C C . HIS A 1 136 ? 21.057 -15.125 7.581 1.00 15.72 136 HIS A C 1
ATOM 1063 O O . HIS A 1 136 ? 20.285 -14.145 7.750 1.00 16.04 136 HIS A O 1
ATOM 1070 N N . TRP A 1 137 ? 21.751 -15.312 6.446 1.00 15.32 137 TRP A N 1
ATOM 1071 C CA . TRP A 1 137 ? 21.511 -14.479 5.231 1.00 15.19 137 TRP A CA 1
ATOM 1072 C C . TRP A 1 137 ? 21.240 -15.358 4.044 1.00 16.63 137 TRP A C 1
ATOM 1073 O O . TRP A 1 137 ? 21.955 -16.373 3.792 1.00 17.25 137 TRP A O 1
ATOM 1084 N N . LEU A 1 138 ? 20.170 -15.019 3.350 1.00 15.17 138 LEU A N 1
ATOM 1085 C CA . LEU A 1 138 ? 19.955 -15.699 2.010 1.00 13.69 138 LEU A CA 1
ATOM 1086 C C . LEU A 1 138 ? 20.457 -14.645 0.965 1.00 14.48 138 LEU A C 1
ATOM 1087 O O . LEU A 1 138 ? 19.897 -13.540 0.818 1.00 16.78 138 LEU A O 1
ATOM 1092 N N . ILE A 1 139 ? 21.604 -14.952 0.331 1.00 15.64 139 ILE A N 1
ATOM 1093 C CA . ILE A 1 139 ? 22.266 -13.979 -0.611 1.00 15.82 139 ILE A CA 1
ATOM 1094 C C . ILE A 1 139 ? 22.207 -14.660 -1.994 1.00 16.79 139 ILE A C 1
ATOM 1095 O O . ILE A 1 139 ? 22.740 -15.762 -2.177 1.00 18.37 139 ILE A O 1
ATOM 1100 N N . THR A 1 140 ? 21.606 -13.897 -2.941 1.00 14.86 140 THR A N 1
ATOM 1101 C CA . THR A 1 140 ? 21.682 -14.327 -4.380 1.00 14.38 140 THR A CA 1
ATOM 1102 C C . THR A 1 140 ? 22.951 -13.634 -4.844 1.00 15.81 140 THR A C 1
ATOM 1103 O O . THR A 1 140 ? 23.010 -12.409 -4.956 1.00 16.45 140 THR A O 1
ATOM 1107 N N . LYS A 1 141 ? 23.912 -14.494 -5.194 1.00 16.82 141 LYS A N 1
ATOM 1108 C CA . LYS A 1 141 ? 25.184 -13.921 -5.717 1.00 15.15 141 LYS A CA 1
ATOM 1109 C C . LYS A 1 141 ? 25.147 -13.796 -7.251 1.00 14.54 141 LYS A C 1
ATOM 1110 O O . LYS A 1 141 ? 25.048 -14.828 -7.894 1.00 17.71 141 LYS A O 1
ATOM 1116 N N . ILE A 1 142 ? 25.205 -12.594 -7.693 1.00 15.01 142 ILE A N 1
ATOM 1117 C CA . ILE A 1 142 ? 25.012 -12.297 -9.169 1.00 18.32 142 ILE A CA 1
ATOM 1118 C C . ILE A 1 142 ? 26.370 -11.989 -9.800 1.00 18.38 142 ILE A C 1
ATOM 1119 O O . ILE A 1 142 ? 27.216 -11.278 -9.270 1.00 18.01 142 ILE A O 1
ATOM 1124 N N . MET A 1 143 ? 26.619 -12.593 -10.983 1.00 19.55 143 MET A N 1
ATOM 1125 C CA . MET A 1 143 ? 27.835 -12.312 -11.727 1.00 19.45 143 MET A CA 1
ATOM 1126 C C . MET A 1 143 ? 27.452 -12.002 -13.179 1.00 18.98 143 MET A C 1
ATOM 1127 O O . MET A 1 143 ? 26.678 -12.711 -13.784 1.00 19.37 143 MET A O 1
ATOM 1132 N N . PRO A 1 144 ? 28.043 -10.949 -13.672 1.00 20.14 144 PRO A N 1
ATOM 1133 C CA . PRO A 1 144 ? 27.779 -10.718 -15.142 1.00 22.96 144 PRO A CA 1
ATOM 1134 C C . PRO A 1 144 ? 28.505 -11.812 -15.961 1.00 24.20 144 PRO A C 1
ATOM 1135 O O . PRO A 1 144 ? 29.644 -12.187 -15.679 1.00 24.80 144 PRO A O 1
ATOM 1139 N N . LEU A 1 145 ? 27.825 -12.271 -17.014 1.00 24.14 145 LEU A N 1
ATOM 1140 C CA . LEU A 1 145 ? 28.459 -13.258 -17.899 1.00 25.94 145 LEU A CA 1
ATOM 1141 C C . LEU A 1 145 ? 29.504 -12.439 -18.735 1.00 25.52 145 LEU A C 1
ATOM 1142 O O . LEU A 1 145 ? 29.501 -11.230 -18.741 1.00 23.21 145 LEU A O 1
ATOM 1147 N N . PRO A 1 146 ? 30.439 -13.185 -19.332 1.00 27.00 146 PRO A N 1
ATOM 1148 C CA . PRO A 1 146 ? 31.602 -12.568 -19.890 1.00 27.85 146 PRO A CA 1
ATOM 1149 C C . PRO A 1 146 ? 31.353 -11.380 -20.802 1.00 31.30 146 PRO A C 1
ATOM 1150 O O . PRO A 1 146 ? 32.153 -10.391 -20.661 1.00 32.93 146 PRO A O 1
ATOM 1154 N N . GLU A 1 147 ? 30.279 -11.417 -21.617 1.00 31.13 147 GLU A N 1
ATOM 1155 C CA . GLU A 1 147 ? 30.029 -10.217 -22.499 1.00 33.84 147 GLU A CA 1
ATOM 1156 C C . GLU A 1 147 ? 29.170 -9.090 -21.927 1.00 31.56 147 GLU A C 1
ATOM 1157 O O . GLU A 1 147 ? 28.821 -8.103 -22.611 1.00 31.83 147 GLU A O 1
ATOM 1163 N N . THR A 1 148 ? 28.816 -9.231 -20.637 1.00 24.93 148 THR A N 1
ATOM 1164 C CA . THR A 1 148 ? 27.889 -8.339 -20.046 1.00 24.39 148 THR A CA 1
ATOM 1165 C C . THR A 1 148 ? 28.546 -7.172 -19.332 1.00 21.72 148 THR A C 1
ATOM 1166 O O . THR A 1 148 ? 29.491 -7.355 -18.525 1.00 22.98 148 THR A O 1
ATOM 1170 N N . THR A 1 149 ? 28.007 -5.978 -19.585 1.00 21.80 149 THR A N 1
ATOM 1171 C CA . THR A 1 149 ? 28.562 -4.813 -18.974 1.00 24.95 149 THR A CA 1
ATOM 1172 C C . THR A 1 149 ? 28.245 -4.758 -17.473 1.00 23.93 149 THR A C 1
ATOM 1173 O O . THR A 1 149 ? 27.083 -4.973 -17.133 1.00 26.83 149 THR A O 1
ATOM 1177 N N . ILE A 1 150 ? 29.242 -4.491 -16.643 1.00 21.97 150 ILE A N 1
ATOM 1178 C CA . ILE A 1 150 ? 28.961 -4.466 -15.187 1.00 22.99 150 ILE A CA 1
ATOM 1179 C C . ILE A 1 150 ? 28.125 -3.191 -14.934 1.00 21.29 150 ILE A C 1
ATOM 1180 O O . ILE A 1 150 ? 28.467 -2.099 -15.297 1.00 22.70 150 ILE A O 1
ATOM 1185 N N . PRO A 1 151 ? 26.973 -3.299 -14.202 1.00 21.36 151 PRO A N 1
ATOM 1186 C CA . PRO A 1 151 ? 26.169 -2.066 -13.977 1.00 21.31 151 PRO A CA 1
ATOM 1187 C C . PRO A 1 151 ? 26.744 -1.173 -12.947 1.00 20.95 151 PRO A C 1
ATOM 1188 O O . PRO A 1 151 ? 27.571 -1.632 -12.140 1.00 21.54 151 PRO A O 1
ATOM 1192 N N . GLN A 1 152 ? 26.407 0.137 -13.024 1.00 22.57 152 GLN A N 1
ATOM 1193 C CA . GLN A 1 152 ? 26.864 1.121 -12.079 1.00 22.62 152 GLN A CA 1
ATOM 1194 C C . GLN A 1 152 ? 26.119 0.890 -10.738 1.00 20.84 152 GLN A C 1
ATOM 1195 O O . GLN A 1 152 ? 24.931 0.589 -10.761 1.00 19.94 152 GLN A O 1
ATOM 1201 N N . MET A 1 153 ? 26.837 1.004 -9.614 1.00 20.14 153 MET A N 1
ATOM 1202 C CA . MET A 1 153 ? 26.126 0.814 -8.314 1.00 19.81 153 MET A CA 1
ATOM 1203 C C . MET A 1 153 ? 26.727 1.720 -7.260 1.00 20.98 153 MET A C 1
ATOM 1204 O O . MET A 1 153 ? 27.873 2.181 -7.428 1.00 21.26 153 MET A O 1
ATOM 1209 N N . ASP A 1 154 ? 25.971 2.002 -6.185 1.00 19.45 154 ASP A N 1
ATOM 1210 C CA . ASP A 1 154 ? 26.277 3.101 -5.267 1.00 19.68 154 ASP A CA 1
ATOM 1211 C C . ASP A 1 154 ? 25.938 2.600 -3.823 1.00 18.50 154 ASP A C 1
ATOM 1212 O O . ASP A 1 154 ? 26.017 3.363 -2.878 1.00 20.24 154 ASP A O 1
ATOM 1217 N N . THR A 1 155 ? 25.447 1.361 -3.714 1.00 16.64 155 THR A N 1
ATOM 1218 C CA . THR A 1 155 ? 25.027 0.786 -2.424 1.00 16.76 155 THR A CA 1
ATOM 1219 C C . THR A 1 155 ? 25.540 -0.648 -2.419 1.00 17.46 155 THR A C 1
ATOM 1220 O O . THR A 1 155 ? 25.381 -1.371 -3.436 1.00 17.14 155 THR A O 1
ATOM 1224 N N . PHE A 1 156 ? 26.128 -1.070 -1.248 1.00 16.51 156 PHE A N 1
ATOM 1225 C CA . PHE A 1 156 ? 26.847 -2.357 -1.203 1.00 18.62 156 PHE A CA 1
ATOM 1226 C C . PHE A 1 156 ? 26.532 -3.016 0.136 1.00 16.12 156 PHE A C 1
ATOM 1227 O O . PHE A 1 156 ? 26.308 -2.323 1.129 1.00 20.88 156 PHE A O 1
ATOM 1235 N N . LEU A 1 157 ? 26.509 -4.323 0.089 1.00 15.61 157 LEU A N 1
ATOM 1236 C CA . LEU A 1 157 ? 26.360 -5.135 1.345 1.00 15.91 157 LEU A CA 1
ATOM 1237 C C . LEU A 1 157 ? 27.759 -5.125 1.934 1.00 18.29 157 LEU A C 1
ATOM 1238 O O . LEU A 1 157 ? 28.769 -5.142 1.245 1.00 21.86 157 LEU A O 1
ATOM 1243 N N . GLN A 1 158 ? 27.832 -5.129 3.306 1.00 18.71 158 GLN A N 1
ATOM 1244 C CA . GLN A 1 158 ? 29.121 -5.192 4.009 1.00 22.41 158 GLN A CA 1
ATOM 1245 C C . GLN A 1 158 ? 29.677 -6.629 4.022 1.00 19.80 158 GLN A C 1
ATOM 1246 O O . GLN A 1 158 ? 29.552 -7.384 5.021 1.00 20.25 158 GLN A O 1
ATOM 1252 N N . LYS A 1 159 ? 30.372 -7.009 2.963 1.00 18.45 159 LYS A N 1
ATOM 1253 C CA . LYS A 1 159 ? 30.903 -8.366 2.827 1.00 19.18 159 LYS A CA 1
ATOM 1254 C C . LYS A 1 159 ? 31.956 -8.690 3.925 1.00 17.33 159 LYS A C 1
ATOM 1255 O O . LYS A 1 159 ? 32.008 -9.825 4.306 1.00 18.97 159 LYS A O 1
ATOM 1261 N N . GLN A 1 160 ? 32.731 -7.677 4.363 1.00 16.47 160 GLN A N 1
ATOM 1262 C CA . GLN A 1 160 ? 33.780 -7.923 5.482 1.00 17.40 160 GLN A CA 1
ATOM 1263 C C . GLN A 1 160 ? 33.007 -8.412 6.679 1.00 19.00 160 GLN A C 1
ATOM 1264 O O . GLN A 1 160 ? 33.323 -9.507 7.245 1.00 22.78 160 GLN A O 1
ATOM 1270 N N . GLU A 1 161 ? 32.004 -7.606 6.997 1.00 16.54 161 GLU A N 1
ATOM 1271 C CA . GLU A 1 161 ? 31.277 -8.033 8.234 1.00 19.99 161 GLU A CA 1
ATOM 1272 C C . GLU A 1 161 ? 30.446 -9.250 8.111 1.00 21.22 161 GLU A C 1
ATOM 1273 O O . GLU A 1 161 ? 30.406 -10.087 9.051 1.00 22.61 161 GLU A O 1
ATOM 1279 N N . LEU A 1 162 ? 29.858 -9.544 6.933 1.00 17.08 162 LEU A N 1
ATOM 1280 C CA . LEU A 1 162 ? 29.344 -10.832 6.571 1.00 17.97 162 LEU A CA 1
ATOM 1281 C C . LEU A 1 162 ? 30.259 -11.982 6.918 1.00 19.81 162 LEU A C 1
ATOM 1282 O O . LEU A 1 162 ? 29.923 -12.961 7.543 1.00 21.54 162 LEU A O 1
ATOM 1287 N N . GLU A 1 163 ? 31.443 -11.901 6.301 1.00 19.53 163 GLU A N 1
ATOM 1288 C CA . GLU A 1 163 ? 32.321 -13.068 6.406 1.00 22.21 163 GLU A CA 1
ATOM 1289 C C . GLU A 1 163 ? 33.114 -13.152 7.693 1.00 21.96 163 GLU A C 1
ATOM 1290 O O . GLU A 1 163 ? 33.444 -14.271 8.115 1.00 24.13 163 GLU A O 1
ATOM 1296 N N . GLN A 1 164 ? 33.195 -12.073 8.454 1.00 20.68 164 GLN A N 1
ATOM 1297 C CA . GLN A 1 164 ? 33.544 -12.183 9.919 1.00 20.93 164 GLN A CA 1
ATOM 1298 C C . GLN A 1 164 ? 32.609 -13.042 10.739 1.00 21.04 164 GLN A C 1
ATOM 1299 O O . GLN A 1 164 ? 33.045 -13.875 11.549 1.00 24.33 164 GLN A O 1
ATOM 1305 N N . ARG A 1 165 ? 31.326 -12.852 10.538 1.00 20.60 165 ARG A N 1
ATOM 1306 C CA . ARG A 1 165 ? 30.317 -13.356 11.463 1.00 19.16 165 ARG A CA 1
ATOM 1307 C C . ARG A 1 165 ? 29.628 -14.599 10.990 1.00 19.98 165 ARG A C 1
ATOM 1308 O O . ARG A 1 165 ? 29.049 -15.358 11.829 1.00 21.35 165 ARG A O 1
ATOM 1316 N N . PHE A 1 166 ? 29.570 -14.805 9.654 1.00 16.81 166 PHE A N 1
ATOM 1317 C CA . PHE A 1 166 ? 28.816 -15.924 9.111 1.00 16.02 166 PHE A CA 1
ATOM 1318 C C . PHE A 1 166 ? 29.694 -16.748 8.169 1.00 18.87 166 PHE A C 1
ATOM 1319 O O . PHE A 1 166 ? 30.699 -16.273 7.657 1.00 21.88 166 PHE A O 1
ATOM 1327 N N . TYR A 1 167 ? 29.295 -17.962 7.938 1.00 17.78 167 TYR A N 1
ATOM 1328 C CA . TYR A 1 167 ? 29.961 -18.873 7.026 1.00 17.73 167 TYR A CA 1
ATOM 1329 C C . TYR A 1 167 ? 29.000 -19.313 5.971 1.00 18.49 167 TYR A C 1
ATOM 1330 O O . TYR A 1 167 ? 27.762 -19.279 6.135 1.00 18.39 167 TYR A O 1
ATOM 1339 N N . ASP A 1 168 ? 29.603 -19.715 4.834 1.00 18.59 168 ASP A N 1
ATOM 1340 C CA . ASP A 1 168 ? 28.788 -20.197 3.703 1.00 18.12 168 ASP A CA 1
ATOM 1341 C C . ASP A 1 168 ? 28.215 -21.588 4.023 1.00 20.08 168 ASP A C 1
ATOM 1342 O O . ASP A 1 168 ? 28.956 -22.590 4.026 1.00 20.55 168 ASP A O 1
ATOM 1347 N N . ASN A 1 169 ? 26.893 -21.619 4.251 1.00 19.63 169 ASN A N 1
ATOM 1348 C CA . ASN A 1 169 ? 26.167 -22.804 4.639 1.00 18.42 169 ASN A CA 1
ATOM 1349 C C . ASN A 1 169 ? 25.275 -23.339 3.493 1.00 19.78 169 ASN A C 1
ATOM 1350 O O . ASN A 1 169 ? 24.191 -23.884 3.681 1.00 20.28 169 ASN A O 1
ATOM 1355 N N . SER A 1 170 ? 25.704 -23.043 2.231 1.00 19.34 170 SER A N 1
ATOM 1356 C CA . SER A 1 170 ? 24.823 -23.342 1.085 1.00 18.77 170 SER A CA 1
ATOM 1357 C C . SER A 1 170 ? 24.542 -24.822 0.828 1.00 18.87 170 SER A C 1
ATOM 1358 O O . SER A 1 170 ? 23.527 -25.104 0.146 1.00 21.34 170 SER A O 1
ATOM 1361 N N . ASP A 1 171 ? 25.334 -25.711 1.472 1.00 21.24 171 ASP A N 1
ATOM 1362 C CA . ASP A 1 171 ? 24.994 -27.118 1.432 1.00 25.27 171 ASP A CA 1
ATOM 1363 C C . ASP A 1 171 ? 23.611 -27.402 2.005 1.00 24.43 171 ASP A C 1
ATOM 1364 O O . ASP A 1 171 ? 22.965 -28.403 1.651 1.00 26.80 171 ASP A O 1
ATOM 1369 N N . LYS A 1 172 ? 23.187 -26.540 2.932 1.00 22.98 172 LYS A N 1
ATOM 1370 C CA . LYS A 1 172 ? 21.932 -26.695 3.659 1.00 26.23 172 LYS A CA 1
ATOM 1371 C C . LYS A 1 172 ? 20.818 -25.738 3.117 1.00 24.02 172 LYS A C 1
ATOM 1372 O O . LYS A 1 172 ? 19.689 -25.753 3.642 1.00 22.29 172 LYS A O 1
ATOM 1378 N N . LEU A 1 173 ? 21.030 -25.070 1.968 1.00 23.24 173 LEU A N 1
ATOM 1379 C CA . LEU A 1 173 ? 19.994 -24.100 1.491 1.00 22.34 173 LEU A CA 1
ATOM 1380 C C . LEU A 1 173 ? 18.726 -24.841 1.197 1.00 23.33 173 LEU A C 1
ATOM 1381 O O . LEU A 1 173 ? 17.677 -24.377 1.542 1.00 23.31 173 LEU A O 1
ATOM 1386 N N . VAL A 1 174 ? 18.774 -25.990 0.461 1.00 20.98 174 VAL A N 1
ATOM 1387 C CA . VAL A 1 174 ? 17.504 -26.562 0.024 1.00 24.74 174 VAL A CA 1
ATOM 1388 C C . VAL A 1 174 ? 16.683 -26.997 1.231 1.00 22.20 174 VAL A C 1
ATOM 1389 O O . VAL A 1 174 ? 15.422 -26.813 1.318 1.00 25.80 174 VAL A O 1
ATOM 1393 N N . ASP A 1 175 ? 17.362 -27.504 2.249 1.00 24.65 175 ASP A N 1
ATOM 1394 C CA . ASP A 1 175 ? 16.626 -27.826 3.495 1.00 27.56 175 ASP A CA 1
ATOM 1395 C C . ASP A 1 175 ? 16.129 -26.633 4.296 1.00 26.01 175 ASP A C 1
ATOM 1396 O O . ASP A 1 175 ? 15.249 -26.803 5.197 1.00 27.20 175 ASP A O 1
ATOM 1401 N N . PHE A 1 176 ? 16.726 -25.476 4.083 1.00 23.00 176 PHE A N 1
ATOM 1402 C CA . PHE A 1 176 ? 16.382 -24.270 4.875 1.00 23.31 176 PHE A CA 1
ATOM 1403 C C . PHE A 1 176 ? 15.170 -23.607 4.251 1.00 23.53 176 PHE A C 1
ATOM 1404 O O . PHE A 1 176 ? 14.434 -22.870 4.954 1.00 24.47 176 PHE A O 1
ATOM 1412 N N . LEU A 1 177 ? 15.004 -23.725 2.935 1.00 23.92 177 LEU A N 1
ATOM 1413 C CA . LEU A 1 177 ? 13.895 -23.061 2.273 1.00 24.17 177 LEU A CA 1
ATOM 1414 C C . LEU A 1 177 ? 12.559 -23.808 2.532 1.00 27.70 177 LEU A C 1
ATOM 1415 O O . LEU A 1 177 ? 12.513 -25.065 2.735 1.00 26.44 177 LEU A O 1
ATOM 1420 N N . PRO A 1 178 ? 11.421 -23.078 2.427 1.00 28.37 178 PRO A N 1
ATOM 1421 C CA . PRO A 1 178 ? 10.175 -23.743 2.758 1.00 31.84 178 PRO A CA 1
ATOM 1422 C C . PRO A 1 178 ? 10.009 -24.867 1.802 1.00 32.04 178 PRO A C 1
ATOM 1423 O O . PRO A 1 178 ? 10.408 -24.791 0.624 1.00 30.71 178 PRO A O 1
ATOM 1427 N N . SER A 1 179 ? 9.476 -25.947 2.341 1.00 35.58 179 SER A N 1
ATOM 1428 C CA . SER A 1 179 ? 9.566 -27.191 1.593 1.00 37.83 179 SER A CA 1
ATOM 1429 C C . SER A 1 179 ? 8.829 -27.259 0.264 1.00 38.83 179 SER A C 1
ATOM 1430 O O . SER A 1 179 ? 9.211 -28.122 -0.565 1.00 39.76 179 SER A O 1
ATOM 1433 N N . SER A 1 180 ? 7.880 -26.352 0.012 1.00 38.54 180 SER A N 1
ATOM 1434 C CA . SER A 1 180 ? 7.156 -26.336 -1.273 1.00 38.74 180 SER A CA 1
ATOM 1435 C C . SER A 1 180 ? 7.845 -25.529 -2.387 1.00 39.03 180 SER A C 1
ATOM 1436 O O . SER A 1 180 ? 7.393 -25.515 -3.565 1.00 37.66 180 SER A O 1
ATOM 1439 N N . ILE A 1 181 ? 8.955 -24.845 -2.077 1.00 38.32 181 ILE A N 1
ATOM 1440 C CA . ILE A 1 181 ? 9.640 -24.129 -3.136 1.00 39.43 181 ILE A CA 1
ATOM 1441 C C . ILE A 1 181 ? 10.200 -25.201 -4.038 1.00 40.08 181 ILE A C 1
ATOM 1442 O O . ILE A 1 181 ? 10.549 -26.253 -3.581 1.00 40.03 181 ILE A O 1
ATOM 1447 N N . GLN A 1 182 ? 10.353 -24.916 -5.312 1.00 41.75 182 GLN A N 1
ATOM 1448 C CA . GLN A 1 182 ? 11.088 -25.876 -6.159 1.00 43.16 182 GLN A CA 1
ATOM 1449 C C . GLN A 1 182 ? 12.161 -25.084 -6.920 1.00 41.46 182 GLN A C 1
ATOM 1450 O O . GLN A 1 182 ? 11.861 -23.976 -7.407 1.00 43.04 182 GLN A O 1
ATOM 1456 N N . LEU A 1 183 ? 13.416 -25.540 -6.863 1.00 41.45 183 LEU A N 1
ATOM 1457 C CA . LEU A 1 183 ? 14.496 -24.753 -7.476 1.00 38.98 183 LEU A CA 1
ATOM 1458 C C . LEU A 1 183 ? 14.979 -25.419 -8.781 1.00 39.33 183 LEU A C 1
ATOM 1459 O O . LEU A 1 183 ? 14.922 -26.644 -8.905 1.00 40.69 183 LEU A O 1
ATOM 1464 N N . GLU A 1 184 ? 15.386 -24.641 -9.782 1.00 39.02 184 GLU A N 1
ATOM 1465 C CA . GLU A 1 184 ? 15.870 -25.279 -11.030 1.00 39.75 184 GLU A CA 1
ATOM 1466 C C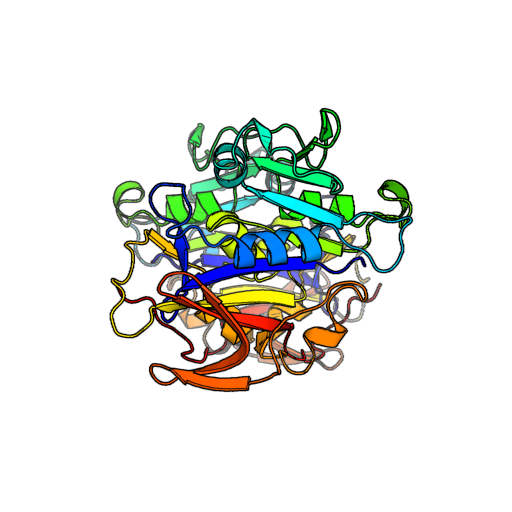 . GLU A 1 184 ? 17.248 -25.934 -10.899 1.00 38.95 184 GLU A C 1
ATOM 1467 O O . GLU A 1 184 ? 17.454 -27.028 -11.389 1.00 42.00 184 GLU A O 1
ATOM 1473 N N . GLY A 1 185 ? 18.176 -25.280 -10.248 1.00 37.50 185 GLY A N 1
ATOM 1474 C CA . GLY A 1 185 ? 19.596 -25.729 -10.283 1.00 37.90 185 GLY A CA 1
ATOM 1475 C C . GLY A 1 185 ? 19.889 -26.908 -9.334 1.00 36.61 185 GLY A C 1
ATOM 1476 O O . GLY A 1 185 ? 19.045 -27.320 -8.525 1.00 39.10 185 GLY A O 1
ATOM 1477 N N . ARG A 1 186 ? 21.057 -27.493 -9.487 1.00 33.24 186 ARG A N 1
ATOM 1478 C CA . ARG A 1 186 ? 21.554 -28.348 -8.418 1.00 31.84 186 ARG A CA 1
ATOM 1479 C C . ARG A 1 186 ? 22.766 -27.673 -7.808 1.00 27.53 186 ARG A C 1
ATOM 1480 O O . ARG A 1 186 ? 23.437 -26.822 -8.439 1.00 26.80 186 ARG A O 1
ATOM 1488 N N . LEU A 1 187 ? 23.067 -28.063 -6.599 1.00 27.31 187 LEU A N 1
ATOM 1489 C CA . LEU A 1 187 ? 24.166 -27.428 -5.855 1.00 25.19 187 LEU A CA 1
ATOM 1490 C C . LEU A 1 187 ? 25.542 -27.538 -6.564 1.00 26.41 187 LEU A C 1
ATOM 1491 O O . LEU A 1 187 ? 25.935 -28.625 -7.089 1.00 26.53 187 LEU A O 1
ATOM 1496 N N . THR A 1 188 ? 26.195 -26.417 -6.757 1.00 24.06 188 THR A N 1
ATOM 1497 C CA . THR A 1 188 ? 27.310 -26.252 -7.709 1.00 25.16 188 THR A CA 1
ATOM 1498 C C . THR A 1 188 ? 28.287 -25.367 -6.975 1.00 25.98 188 THR A C 1
ATOM 1499 O O . THR A 1 188 ? 27.871 -24.436 -6.202 1.00 23.62 188 THR A O 1
ATOM 1503 N N . SER A 1 189 ? 29.594 -25.635 -7.172 1.00 24.39 189 SER A N 1
ATOM 1504 C CA . SER A 1 189 ? 30.696 -24.789 -6.605 1.00 22.22 189 SER A CA 1
ATOM 1505 C C . SER A 1 189 ? 31.542 -24.348 -7.758 1.00 23.41 189 SER A C 1
ATOM 1506 O O . SER A 1 189 ? 32.107 -25.205 -8.427 1.00 25.43 189 SER A O 1
ATOM 1509 N N . GLN A 1 190 ? 31.738 -23.071 -7.872 1.00 21.94 190 GLN A N 1
ATOM 1510 C CA . GLN A 1 190 ? 32.446 -22.500 -9.085 1.00 23.21 190 GLN A CA 1
ATOM 1511 C C . GLN A 1 190 ? 33.333 -21.451 -8.630 1.00 23.40 190 GLN A C 1
ATOM 1512 O O . GLN A 1 190 ? 32.891 -20.630 -7.780 1.00 24.94 190 GLN A O 1
ATOM 1518 N N . GLU A 1 191 ? 34.571 -21.372 -9.107 1.00 21.30 191 GLU A N 1
ATOM 1519 C CA . GLU A 1 191 ? 35.359 -20.275 -8.724 1.00 24.74 191 GLU A CA 1
ATOM 1520 C C . GLU A 1 191 ? 35.085 -19.109 -9.682 1.00 25.77 191 GLU A C 1
ATOM 1521 O O . GLU A 1 191 ? 34.918 -19.286 -10.928 1.00 25.70 191 GLU A O 1
ATOM 1527 N N . TRP A 1 192 ? 35.030 -17.906 -9.118 1.00 24.94 192 TRP A N 1
ATOM 1528 C CA . TRP A 1 192 ? 34.822 -16.741 -9.965 1.00 24.80 192 TRP A CA 1
ATOM 1529 C C . TRP A 1 192 ? 35.552 -15.549 -9.443 1.00 26.06 192 TRP A C 1
ATOM 1530 O O . TRP A 1 192 ? 35.371 -15.231 -8.285 1.00 27.27 192 TRP A O 1
ATOM 1541 N N . ASN A 1 193 ? 36.486 -15.025 -10.259 1.00 27.07 193 ASN A N 1
ATOM 1542 C CA . ASN A 1 193 ? 37.499 -14.029 -9.786 1.00 29.04 193 ASN A CA 1
ATOM 1543 C C . ASN A 1 193 ? 38.128 -14.331 -8.415 1.00 32.05 193 ASN A C 1
ATOM 1544 O O . ASN A 1 193 ? 38.269 -13.448 -7.519 1.00 32.06 193 ASN A O 1
ATOM 1549 N N . GLY A 1 194 ? 38.525 -15.586 -8.265 1.00 31.69 194 GLY A N 1
ATOM 1550 C CA . GLY A 1 194 ? 39.284 -16.020 -7.076 1.00 34.39 194 GLY A CA 1
ATOM 1551 C C . GLY A 1 194 ? 38.468 -16.359 -5.826 1.00 37.46 194 GLY A C 1
ATOM 1552 O O . GLY A 1 194 ? 39.049 -16.829 -4.817 1.00 39.66 194 GLY A O 1
ATOM 1553 N N . GLU A 1 195 ? 37.143 -16.131 -5.866 1.00 35.56 195 GLU A N 1
ATOM 1554 C CA . GLU A 1 195 ? 36.304 -16.579 -4.706 1.00 35.41 195 GLU A CA 1
ATOM 1555 C C . GLU A 1 195 ? 35.463 -17.809 -5.079 1.00 32.33 195 GLU A C 1
ATOM 1556 O O . GLU A 1 195 ? 35.089 -18.004 -6.231 1.00 27.53 195 GLU A O 1
ATOM 1562 N N . LEU A 1 196 ? 35.224 -18.644 -4.081 1.00 31.49 196 LEU A N 1
ATOM 1563 C CA . LEU A 1 196 ? 34.380 -19.799 -4.256 1.00 28.97 196 LEU A CA 1
ATOM 1564 C C . LEU A 1 196 ? 32.895 -19.348 -4.222 1.00 26.00 196 LEU A C 1
ATOM 1565 O O . LEU A 1 196 ? 32.469 -18.724 -3.179 1.00 26.39 196 LEU A O 1
ATOM 1570 N N . VAL A 1 197 ? 32.162 -19.593 -5.313 1.00 22.31 197 VAL A N 1
ATOM 1571 C CA . VAL A 1 197 ? 30.686 -19.323 -5.321 1.00 18.61 197 VAL A CA 1
ATOM 1572 C C . VAL A 1 197 ? 29.996 -20.626 -5.275 1.00 20.70 197 VAL A C 1
ATOM 1573 O O . VAL A 1 197 ? 30.203 -21.493 -6.134 1.00 21.95 197 VAL A O 1
ATOM 1577 N N . LYS A 1 198 ? 29.191 -20.887 -4.220 1.00 20.79 198 LYS A N 1
ATOM 1578 C CA . LYS A 1 198 ? 28.562 -22.164 -4.043 1.00 21.89 198 LYS A CA 1
ATOM 1579 C C . LYS A 1 198 ? 27.052 -21.972 -3.813 1.00 22.59 198 LYS A C 1
ATOM 1580 O O . LYS A 1 198 ? 26.675 -21.190 -2.972 1.00 21.54 198 LYS A O 1
ATOM 1586 N N . GLY A 1 199 ? 26.221 -22.751 -4.482 1.00 21.66 199 GLY A N 1
ATOM 1587 C CA . GLY A 1 199 ? 24.766 -22.564 -4.311 1.00 21.83 199 GLY A CA 1
ATOM 1588 C C . GLY A 1 199 ? 24.046 -23.089 -5.489 1.00 23.98 199 GLY A C 1
ATOM 1589 O O . GLY A 1 199 ? 24.576 -24.016 -6.221 1.00 23.95 199 GLY A O 1
ATOM 1590 N N . LEU A 1 200 ? 22.829 -22.645 -5.672 1.00 22.34 200 LEU A N 1
ATOM 1591 C CA . LEU A 1 200 ? 21.929 -23.173 -6.756 1.00 21.54 200 LEU A CA 1
ATOM 1592 C C . LEU A 1 200 ? 21.874 -22.182 -7.873 1.00 21.21 200 LEU A C 1
ATOM 1593 O O . LEU A 1 200 ? 21.462 -21.050 -7.705 1.00 20.88 200 LEU A O 1
ATOM 1598 N N . PRO A 1 201 ? 22.359 -22.530 -9.099 1.00 21.11 201 PRO A N 1
ATOM 1599 C CA . PRO A 1 201 ? 22.615 -21.610 -10.179 1.00 22.27 201 PRO A CA 1
ATOM 1600 C C . PRO A 1 201 ? 21.338 -21.386 -11.015 1.00 21.07 201 PRO A C 1
ATOM 1601 O O . PRO A 1 201 ? 20.548 -22.331 -11.239 1.00 22.32 201 PRO A O 1
ATOM 1605 N N . VAL A 1 202 ? 21.225 -20.161 -11.486 1.00 21.69 202 VAL A N 1
ATOM 1606 C CA . VAL A 1 202 ? 20.369 -19.809 -12.640 1.00 22.52 202 VAL A CA 1
ATOM 1607 C C . VAL A 1 202 ? 21.042 -18.832 -13.530 1.00 22.94 202 VAL A C 1
ATOM 1608 O O . VAL A 1 202 ? 21.985 -18.122 -13.142 1.00 22.63 202 VAL A O 1
ATOM 1612 N N . GLN A 1 203 ? 20.585 -18.789 -14.789 1.00 22.51 203 GLN A N 1
ATOM 1613 C CA . GLN A 1 203 ? 20.977 -17.661 -15.678 1.00 22.55 203 GLN A CA 1
ATOM 1614 C C . GLN A 1 203 ? 19.802 -16.927 -16.227 1.00 22.65 203 GLN A C 1
ATOM 1615 O O . GLN A 1 203 ? 18.711 -17.535 -16.501 1.00 23.89 203 GLN A O 1
ATOM 1621 N N . GLU A 1 204 ? 19.948 -15.607 -16.350 1.00 19.26 204 GLU A N 1
ATOM 1622 C CA . GLU A 1 204 ? 18.867 -14.775 -16.875 1.00 19.71 204 GLU A CA 1
ATOM 1623 C C . GLU A 1 204 ? 19.410 -13.506 -17.419 1.00 22.47 204 GLU A C 1
ATOM 1624 O O . GLU A 1 204 ? 20.258 -12.868 -16.786 1.00 20.74 204 GLU A O 1
ATOM 1630 N N . LYS A 1 205 ? 18.988 -13.193 -18.647 1.00 25.89 205 LYS A N 1
ATOM 1631 C CA . LYS A 1 205 ? 19.429 -12.020 -19.326 1.00 26.08 205 LYS A CA 1
ATOM 1632 C C . LYS A 1 205 ? 21.023 -12.147 -19.272 1.00 26.80 205 LYS A C 1
ATOM 1633 O O . LYS A 1 205 ? 21.593 -13.170 -19.649 1.00 31.85 205 LYS A O 1
ATOM 1639 N N . GLY A 1 206 ? 21.712 -11.140 -18.926 1.00 27.78 206 GLY A N 1
ATOM 1640 C CA . GLY A 1 206 ? 23.186 -11.267 -19.167 1.00 26.08 206 GLY A CA 1
ATOM 1641 C C . GLY A 1 206 ? 23.968 -11.733 -17.929 1.00 25.13 206 GLY A C 1
ATOM 1642 O O . GLY A 1 206 ? 25.207 -11.549 -17.828 1.00 23.28 206 GLY A O 1
ATOM 1643 N N . TYR A 1 207 ? 23.236 -12.358 -16.994 1.00 22.25 207 TYR A N 1
ATOM 1644 C CA . TYR A 1 207 ? 23.818 -12.674 -15.663 1.00 19.76 207 TYR A CA 1
ATOM 1645 C C . TYR A 1 207 ? 23.719 -14.138 -15.278 1.00 19.88 207 TYR A C 1
ATOM 1646 O O . TYR A 1 207 ? 22.677 -14.817 -15.662 1.00 20.45 207 TYR A O 1
ATOM 1655 N N . GLN A 1 208 ? 24.716 -14.655 -14.526 1.00 19.02 208 GLN A N 1
ATOM 1656 C CA . GLN A 1 208 ? 24.482 -15.923 -13.865 1.00 18.83 208 GLN A CA 1
ATOM 1657 C C . GLN A 1 208 ? 24.324 -15.608 -12.377 1.00 18.75 208 GLN A C 1
ATOM 1658 O O . GLN A 1 208 ? 25.029 -14.696 -11.899 1.00 21.93 208 GLN A O 1
ATOM 1664 N N . PHE A 1 209 ? 23.438 -16.364 -11.715 1.00 18.29 209 PHE A N 1
ATOM 1665 C CA . PHE A 1 209 ? 23.396 -16.051 -10.230 1.00 19.45 209 PHE A CA 1
ATOM 1666 C C . PHE A 1 209 ? 23.164 -17.293 -9.466 1.00 21.09 209 PHE A C 1
ATOM 1667 O O . PHE A 1 209 ? 22.661 -18.234 -10.005 1.00 23.37 209 PHE A O 1
ATOM 1675 N N . TYR A 1 210 ? 23.614 -17.324 -8.185 1.00 17.41 210 TYR A N 1
ATOM 1676 C CA . TYR A 1 210 ? 23.523 -18.533 -7.358 1.00 16.51 210 TYR A CA 1
ATOM 1677 C C . TYR A 1 210 ? 22.719 -18.123 -6.105 1.00 17.97 210 TYR A C 1
ATOM 1678 O O . TYR A 1 210 ? 23.003 -17.107 -5.506 1.00 18.43 210 TYR A O 1
ATOM 1687 N N . PHE A 1 211 ? 21.790 -18.980 -5.721 1.00 18.85 211 PHE A N 1
ATOM 1688 C CA . PHE A 1 211 ? 21.123 -18.773 -4.411 1.00 16.97 211 PHE A CA 1
ATOM 1689 C C . PHE A 1 211 ? 22.002 -19.453 -3.366 1.00 17.01 211 PHE A C 1
ATOM 1690 O O . PHE A 1 211 ? 22.417 -20.598 -3.492 1.00 18.34 211 PHE A O 1
ATOM 1698 N N . THR A 1 212 ? 22.279 -18.674 -2.314 1.00 16.53 212 THR A N 1
ATOM 1699 C CA . THR A 1 212 ? 23.206 -19.151 -1.259 1.00 17.15 212 THR A CA 1
ATOM 1700 C C . THR A 1 212 ? 22.621 -18.879 0.135 1.00 17.16 212 THR A C 1
ATOM 1701 O O . THR A 1 212 ? 21.737 -18.004 0.240 1.00 17.88 212 THR A O 1
ATOM 1705 N N . LEU A 1 213 ? 23.229 -19.589 1.146 1.00 17.75 213 LEU A N 1
ATOM 1706 C CA . LEU A 1 213 ? 22.720 -19.436 2.539 1.00 16.01 213 LEU A CA 1
ATOM 1707 C C . LEU A 1 213 ? 23.993 -19.190 3.325 1.00 16.41 213 LEU A C 1
ATOM 1708 O O . LEU A 1 213 ? 24.873 -20.063 3.279 1.00 17.72 213 LEU A O 1
ATOM 1713 N N . TYR A 1 214 ? 23.967 -18.179 4.177 1.00 15.65 214 TYR A N 1
ATOM 1714 C CA . TYR A 1 214 ? 25.037 -17.968 5.147 1.00 16.28 214 TYR A CA 1
ATOM 1715 C C . TYR A 1 214 ? 24.401 -18.093 6.571 1.00 18.75 214 TYR A C 1
ATOM 1716 O O . TYR A 1 214 ? 23.327 -17.599 6.796 1.00 18.48 214 TYR A O 1
ATOM 1725 N N . THR A 1 215 ? 25.167 -18.689 7.482 1.00 17.89 215 THR A N 1
ATOM 1726 C CA . THR A 1 215 ? 24.664 -18.968 8.812 1.00 17.95 215 THR A CA 1
ATOM 1727 C C . THR A 1 215 ? 25.702 -18.510 9.869 1.00 18.59 215 THR A C 1
ATOM 1728 O O . THR A 1 215 ? 26.889 -18.421 9.544 1.00 17.86 215 THR A O 1
ATOM 1732 N N . LYS A 1 216 ? 25.227 -18.075 11.071 1.00 19.58 216 LYS A N 1
ATOM 1733 C CA . LYS A 1 216 ? 26.234 -17.530 11.998 1.00 21.49 216 LYS A CA 1
ATOM 1734 C C . LYS A 1 216 ? 27.287 -18.557 12.350 1.00 22.61 216 LYS A C 1
ATOM 1735 O O . LYS A 1 216 ? 26.959 -19.760 12.563 1.00 23.82 216 LYS A O 1
ATOM 1741 N N . LYS A 1 217 ? 28.554 -18.145 12.443 1.00 21.30 217 LYS A N 1
ATOM 1742 C CA . LYS A 1 217 ? 29.604 -19.012 12.896 1.00 21.45 217 LYS A CA 1
ATOM 1743 C C . LYS A 1 217 ? 29.303 -19.448 14.396 1.00 20.29 217 LYS A C 1
ATOM 1744 O O . LYS A 1 217 ? 28.596 -18.738 15.139 1.00 21.47 217 LYS A O 1
ATOM 1750 N N . LEU A 1 218 ? 29.948 -20.548 14.749 1.00 20.91 218 LEU A N 1
ATOM 1751 C CA . LEU A 1 218 ? 29.779 -21.111 16.196 1.00 23.36 218 LEU A CA 1
ATOM 1752 C C . LEU A 1 218 ? 30.439 -19.988 17.049 1.00 23.44 218 LEU A C 1
ATOM 1753 O O . LEU A 1 218 ? 31.416 -19.359 16.598 1.00 22.72 218 LEU A O 1
ATOM 1758 N N . GLU A 1 219 ? 29.978 -19.809 18.293 1.00 20.65 219 GLU A N 1
ATOM 1759 C CA . GLU A 1 219 ? 30.471 -18.800 19.209 1.00 21.15 219 GLU A CA 1
ATOM 1760 C C . GLU A 1 219 ? 30.918 -19.544 20.487 1.00 22.87 219 GLU A C 1
ATOM 1761 O O . GLU A 1 219 ? 30.196 -20.512 20.933 1.00 22.20 219 GLU A O 1
ATOM 1767 N N . HIS A 1 220 ? 32.027 -19.089 21.045 1.00 19.47 220 HIS A N 1
ATOM 1768 C CA . HIS A 1 220 ? 32.498 -19.573 22.350 1.00 18.57 220 HIS A CA 1
ATOM 1769 C C . HIS A 1 220 ? 31.543 -19.081 23.422 1.00 20.61 220 HIS A C 1
ATOM 1770 O O . HIS A 1 220 ? 30.743 -18.118 23.253 1.00 20.36 220 HIS A O 1
ATOM 1777 N N . HIS A 1 221 ? 31.589 -19.889 24.534 1.00 18.25 221 HIS A N 1
ATOM 1778 C CA . HIS A 1 221 ? 30.764 -19.562 25.671 1.00 17.79 221 HIS A CA 1
ATOM 1779 C C . HIS A 1 221 ? 31.624 -18.707 26.679 1.00 18.32 221 HIS A C 1
ATOM 1780 O O . HIS A 1 221 ? 32.522 -19.218 27.402 1.00 19.09 221 HIS A O 1
ATOM 1787 N N . HIS A 1 222 ? 31.463 -17.390 26.554 1.00 18.29 222 HIS A N 1
ATOM 1788 C CA . HIS A 1 222 ? 32.173 -16.477 27.460 1.00 18.58 222 HIS A CA 1
ATOM 1789 C C . HIS A 1 222 ? 31.346 -16.117 28.696 1.00 20.47 222 HIS A C 1
ATOM 1790 O O . HIS A 1 222 ? 31.934 -16.017 29.788 1.00 22.93 222 HIS A O 1
ATOM 1797 N N . HIS A 1 223 ? 30.064 -15.986 28.568 1.00 18.23 223 HIS A N 1
ATOM 1798 C CA . HIS A 1 223 ? 29.214 -15.552 29.726 1.00 20.88 223 HIS A CA 1
ATOM 1799 C C . HIS A 1 223 ? 27.855 -15.978 29.421 1.00 20.94 223 HIS A C 1
ATOM 1800 O O . HIS A 1 223 ? 27.357 -15.617 28.296 1.00 22.19 223 HIS A O 1
ATOM 1807 N N . HIS A 1 224 ? 27.134 -16.485 30.419 1.00 21.32 224 HIS A N 1
ATOM 1808 C CA . HIS A 1 224 ? 25.713 -16.481 30.397 1.00 20.25 224 HIS A CA 1
ATOM 1809 C C . HIS A 1 224 ? 25.141 -15.796 31.602 1.00 22.27 224 HIS A C 1
ATOM 1810 O O . HIS A 1 224 ? 25.610 -16.089 32.728 1.00 23.19 224 HIS A O 1
ATOM 1817 N N . HIS A 1 225 ? 24.170 -14.925 31.340 1.00 21.77 225 HIS A N 1
ATOM 1818 C CA . HIS A 1 225 ? 23.589 -14.130 32.473 1.00 23.35 225 HIS A CA 1
ATOM 1819 C C . HIS A 1 225 ? 22.924 -15.042 33.525 1.00 25.56 225 HIS A C 1
ATOM 1820 O O . HIS A 1 225 ? 22.094 -15.847 33.142 1.00 25.77 225 HIS A O 1
ATOM 1827 N N . HIS A 1 226 ? 23.289 -14.869 34.807 1.00 26.25 226 HIS A N 1
ATOM 1828 C CA . HIS A 1 226 ? 22.636 -15.531 35.952 1.00 27.46 226 HIS A CA 1
ATOM 1829 C C . HIS A 1 226 ? 22.036 -14.487 36.858 1.00 31.28 226 HIS A C 1
ATOM 1830 O O . HIS A 1 226 ? 22.685 -13.461 37.133 1.00 27.40 226 HIS A O 1
ATOM 1837 N N . HIS A 1 227 ? 20.854 -14.835 37.373 1.00 32.05 227 HIS A N 1
ATOM 1838 C CA . HIS A 1 227 ? 20.241 -14.025 38.449 1.00 35.06 227 HIS A CA 1
ATOM 1839 C C . HIS A 1 227 ? 20.909 -14.104 39.818 1.00 35.85 227 HIS A C 1
ATOM 1840 O O . HIS A 1 227 ? 20.791 -13.107 40.572 1.00 37.08 227 HIS A O 1
ATOM 1847 N N . LYS B 1 3 ? 39.560 8.803 11.567 1.00 36.96 3 LYS B N 1
ATOM 1848 C CA . LYS B 1 3 ? 38.348 8.694 12.476 1.00 35.05 3 LYS B CA 1
ATOM 1849 C C . LYS B 1 3 ? 38.755 9.074 13.934 1.00 30.76 3 LYS B C 1
ATOM 1850 O O . LYS B 1 3 ? 39.925 8.892 14.335 1.00 35.92 3 LYS B O 1
ATOM 1856 N N . VAL B 1 4 ? 37.827 9.626 14.709 1.00 25.75 4 VAL B N 1
ATOM 1857 C CA . VAL B 1 4 ? 37.993 9.904 16.158 1.00 23.92 4 VAL B CA 1
ATOM 1858 C C . VAL B 1 4 ? 37.645 8.517 16.895 1.00 22.33 4 VAL B C 1
ATOM 1859 O O . VAL B 1 4 ? 36.663 7.893 16.541 1.00 22.51 4 VAL B O 1
ATOM 1863 N N . PRO B 1 5 ? 38.467 8.106 17.852 1.00 20.88 5 PRO B N 1
ATOM 1864 C CA . PRO B 1 5 ? 38.067 6.859 18.502 1.00 20.29 5 PRO B CA 1
ATOM 1865 C C . PRO B 1 5 ? 36.784 6.966 19.277 1.00 18.43 5 PRO B C 1
ATOM 1866 O O . PRO B 1 5 ? 36.542 8.061 19.932 1.00 18.44 5 PRO B O 1
ATOM 1870 N N . VAL B 1 6 ? 36.108 5.820 19.293 1.00 16.68 6 VAL B N 1
ATOM 1871 C CA . VAL B 1 6 ? 34.815 5.671 19.954 1.00 15.73 6 VAL B CA 1
ATOM 1872 C C . VAL B 1 6 ? 35.078 4.731 21.127 1.00 18.10 6 VAL B C 1
ATOM 1873 O O . VAL B 1 6 ? 35.554 3.612 20.987 1.00 18.00 6 VAL B O 1
ATOM 1877 N N . VAL B 1 7 ? 34.773 5.159 22.333 1.00 16.03 7 VAL B N 1
ATOM 1878 C CA . VAL B 1 7 ? 35.124 4.387 23.510 1.00 16.95 7 VAL B CA 1
ATOM 1879 C C . VAL B 1 7 ? 33.911 4.241 24.436 1.00 16.16 7 VAL B C 1
ATOM 1880 O O . VAL B 1 7 ? 33.431 5.214 24.905 1.00 18.11 7 VAL B O 1
ATOM 1884 N N . GLY B 1 8 ? 33.455 3.018 24.693 1.00 15.04 8 GLY B N 1
ATOM 1885 C CA . GLY B 1 8 ? 32.374 2.888 25.733 1.00 15.65 8 GLY B CA 1
ATOM 1886 C C . GLY B 1 8 ? 33.062 2.963 27.094 1.00 17.09 8 GLY B C 1
ATOM 1887 O O . GLY B 1 8 ? 34.241 2.555 27.292 1.00 16.80 8 GLY B O 1
ATOM 1888 N N . ILE B 1 9 ? 32.324 3.606 28.023 1.00 15.54 9 ILE B N 1
ATOM 1889 C CA . ILE B 1 9 ? 32.993 3.668 29.372 1.00 15.40 9 ILE B CA 1
ATOM 1890 C C . ILE B 1 9 ? 31.880 3.340 30.301 1.00 15.82 9 ILE B C 1
ATOM 1891 O O . ILE B 1 9 ? 30.758 3.877 30.160 1.00 15.10 9 ILE B O 1
ATOM 1896 N N . VAL B 1 10 ? 32.193 2.465 31.305 1.00 15.49 10 VAL B N 1
ATOM 1897 C CA . VAL B 1 10 ? 31.060 1.984 32.173 1.00 14.92 10 VAL B CA 1
ATOM 1898 C C . VAL B 1 10 ? 31.722 1.361 33.409 1.00 14.75 10 VAL B C 1
ATOM 1899 O O . VAL B 1 10 ? 32.894 1.040 33.406 1.00 15.76 10 VAL B O 1
ATOM 1903 N N . ALA B 1 11 ? 30.958 1.403 34.478 1.00 14.60 11 ALA B N 1
ATOM 1904 C CA . ALA B 1 11 ? 31.336 0.698 35.760 1.00 16.03 11 ALA B CA 1
ATOM 1905 C C . ALA B 1 11 ? 30.360 -0.433 36.005 1.00 15.72 11 ALA B C 1
ATOM 1906 O O . ALA B 1 11 ? 29.166 -0.248 36.017 1.00 17.12 11 ALA B O 1
ATOM 1908 N N . ALA B 1 12 ? 30.979 -1.642 36.169 1.00 15.38 12 ALA B N 1
ATOM 1909 C CA . ALA B 1 12 ? 30.115 -2.863 36.244 1.00 14.96 12 ALA B CA 1
ATOM 1910 C C . ALA B 1 12 ? 30.517 -3.763 37.381 1.00 14.18 12 ALA B C 1
ATOM 1911 O O . ALA B 1 12 ? 31.696 -3.911 37.587 1.00 16.75 12 ALA B O 1
ATOM 1913 N N . LEU B 1 13 ? 29.510 -4.348 38.040 1.00 16.31 13 LEU B N 1
ATOM 1914 C CA . LEU B 1 13 ? 29.797 -5.226 39.214 1.00 15.18 13 LEU B CA 1
ATOM 1915 C C . LEU B 1 13 ? 29.882 -6.655 38.696 1.00 15.97 13 LEU B C 1
ATOM 1916 O O . LEU B 1 13 ? 28.913 -7.191 38.107 1.00 17.60 13 LEU B O 1
ATOM 1921 N N . LEU B 1 14 ? 31.074 -7.218 38.958 1.00 17.10 14 LEU B N 1
ATOM 1922 C CA . LEU B 1 14 ? 31.298 -8.643 38.562 1.00 16.97 14 LEU B CA 1
ATOM 1923 C C . LEU B 1 14 ? 30.485 -9.557 39.497 1.00 18.47 14 LEU B C 1
ATOM 1924 O O . LEU B 1 14 ? 30.231 -9.175 40.662 1.00 18.23 14 LEU B O 1
ATOM 1929 N N . PRO B 1 15 ? 30.205 -10.769 39.068 1.00 18.49 15 PRO B N 1
ATOM 1930 C CA . PRO B 1 15 ? 30.593 -11.349 37.763 1.00 19.44 15 PRO B CA 1
ATOM 1931 C C . PRO B 1 15 ? 29.548 -11.140 36.701 1.00 19.75 15 PRO B C 1
ATOM 1932 O O . PRO B 1 15 ? 29.891 -11.401 35.563 1.00 20.60 15 PRO B O 1
ATOM 1936 N N . GLU B 1 16 ? 28.369 -10.650 37.025 1.00 18.50 16 GLU B N 1
ATOM 1937 C CA . GLU B 1 16 ? 27.333 -10.499 35.983 1.00 18.70 16 GLU B CA 1
ATOM 1938 C C . GLU B 1 16 ? 27.395 -9.174 35.178 1.00 18.66 16 GLU B C 1
ATOM 1939 O O . GLU B 1 16 ? 26.670 -8.942 34.233 1.00 20.80 16 GLU B O 1
ATOM 1945 N N . MET B 1 17 ? 28.329 -8.292 35.595 1.00 17.37 17 MET B N 1
ATOM 1946 C CA . MET B 1 17 ? 28.475 -6.960 34.993 1.00 18.20 17 MET B CA 1
ATOM 1947 C C . MET B 1 17 ? 27.190 -6.161 35.074 1.00 16.25 17 MET B C 1
ATOM 1948 O O . MET B 1 17 ? 26.758 -5.464 34.172 1.00 16.70 17 MET B O 1
ATOM 1953 N N . GLY B 1 18 ? 26.595 -6.140 36.299 1.00 16.14 18 GLY B N 1
ATOM 1954 C CA . GLY B 1 18 ? 25.480 -5.267 36.622 1.00 16.99 18 GLY B CA 1
ATOM 1955 C C . GLY B 1 18 ? 25.889 -3.795 36.669 1.00 15.39 18 GLY B C 1
ATOM 1956 O O . GLY B 1 18 ? 27.004 -3.482 37.118 1.00 14.83 18 GLY B O 1
ATOM 1957 N N . ILE B 1 19 ? 24.997 -2.952 36.110 1.00 16.67 19 ILE B N 1
ATOM 1958 C CA . ILE B 1 19 ? 25.317 -1.512 35.990 1.00 17.11 19 ILE B CA 1
ATOM 1959 C C . ILE B 1 19 ? 24.284 -0.510 36.546 1.00 16.84 19 ILE B C 1
ATOM 1960 O O . ILE B 1 19 ? 24.563 0.670 36.643 1.00 17.10 19 ILE B O 1
ATOM 1965 N N . GLY B 1 20 ? 23.083 -1.052 36.940 1.00 15.40 20 GLY B N 1
ATOM 1966 C CA . GLY B 1 20 ? 21.993 -0.144 37.357 1.00 17.63 20 GLY B CA 1
ATOM 1967 C C . GLY B 1 20 ? 20.911 -0.897 38.085 1.00 17.82 20 GLY B C 1
ATOM 1968 O O . GLY B 1 20 ? 20.779 -2.136 37.946 1.00 17.68 20 GLY B O 1
ATOM 1969 N N . PHE B 1 21 ? 20.108 -0.111 38.800 1.00 18.79 21 PHE B N 1
ATOM 1970 C CA . PHE B 1 21 ? 18.904 -0.649 39.369 1.00 19.67 21 PHE B CA 1
ATOM 1971 C C . PHE B 1 21 ? 17.864 0.505 39.426 1.00 20.23 21 PHE B C 1
ATOM 1972 O O . PHE B 1 21 ? 18.157 1.527 39.961 1.00 21.58 21 PHE B O 1
ATOM 1980 N N . GLN B 1 22 ? 16.722 0.221 38.975 1.00 18.98 22 GLN B N 1
ATOM 1981 C CA . GLN B 1 22 ? 15.521 1.161 39.060 1.00 21.08 22 GLN B CA 1
ATOM 1982 C C . GLN B 1 22 ? 15.887 2.576 38.567 1.00 22.04 22 GLN B C 1
ATOM 1983 O O . GLN B 1 22 ? 15.526 3.613 39.157 1.00 23.13 22 GLN B O 1
ATOM 1989 N N . GLY B 1 23 ? 16.679 2.595 37.455 1.00 19.00 23 GLY B N 1
ATOM 1990 C CA . GLY B 1 23 ? 17.089 3.888 36.888 1.00 22.28 23 GLY B CA 1
ATOM 1991 C C . GLY B 1 23 ? 18.236 4.670 37.443 1.00 21.79 23 GLY B C 1
ATOM 1992 O O . GLY B 1 23 ? 18.625 5.737 36.872 1.00 24.20 23 GLY B O 1
ATOM 1993 N N . ASN B 1 24 ? 18.846 4.151 38.541 1.00 20.06 24 ASN B N 1
ATOM 1994 C CA . ASN B 1 24 ? 19.993 4.720 39.176 1.00 22.70 24 ASN B CA 1
ATOM 1995 C C . ASN B 1 24 ? 21.146 3.756 39.231 1.00 20.72 24 ASN B C 1
ATOM 1996 O O . ASN B 1 24 ? 21.025 2.580 38.872 1.00 19.68 24 ASN B O 1
ATOM 2001 N N . LEU B 1 25 ? 22.265 4.220 39.706 1.00 21.04 25 LEU B N 1
ATOM 2002 C CA . LEU B 1 25 ? 23.469 3.377 39.850 1.00 20.80 25 LEU B CA 1
ATOM 2003 C C . LEU B 1 25 ? 23.241 2.514 41.130 1.00 24.53 25 LEU B C 1
ATOM 2004 O O . LEU B 1 25 ? 22.559 2.991 42.096 1.00 24.61 25 LEU B O 1
ATOM 2009 N N . PRO B 1 26 ? 23.837 1.348 41.190 1.00 22.44 26 PRO B N 1
ATOM 2010 C CA . PRO B 1 26 ? 23.615 0.559 42.470 1.00 23.06 26 PRO B CA 1
ATOM 2011 C C . PRO B 1 26 ? 24.637 0.915 43.551 1.00 24.18 26 PRO B C 1
ATOM 2012 O O . PRO B 1 26 ? 24.648 0.174 44.593 1.00 24.99 26 PRO B O 1
ATOM 2016 N N . TRP B 1 27 ? 25.478 1.909 43.414 1.00 21.71 27 TRP B N 1
ATOM 2017 C CA . TRP B 1 27 ? 26.523 2.213 44.387 1.00 22.21 27 TRP B CA 1
ATOM 2018 C C . TRP B 1 27 ? 26.778 3.719 44.237 1.00 23.19 27 TRP B C 1
ATOM 2019 O O . TRP B 1 27 ? 26.313 4.334 43.271 1.00 25.21 27 TRP B O 1
ATOM 2030 N N . ARG B 1 28 ? 27.516 4.277 45.182 1.00 23.05 28 ARG B N 1
ATOM 2031 C CA . ARG B 1 28 ? 27.904 5.661 45.021 1.00 23.77 28 ARG B CA 1
ATOM 2032 C C . ARG B 1 28 ? 29.355 5.699 45.427 1.00 25.08 28 ARG B C 1
ATOM 2033 O O . ARG B 1 28 ? 29.667 5.533 46.669 1.00 25.57 28 ARG B O 1
ATOM 2041 N N . LEU B 1 29 ? 30.283 5.775 44.458 1.00 21.13 29 LEU B N 1
ATOM 2042 C CA . LEU B 1 29 ? 31.701 5.633 44.672 1.00 21.14 29 LEU B CA 1
ATOM 2043 C C . LEU B 1 29 ? 32.408 6.857 44.144 1.00 22.20 29 LEU B C 1
ATOM 2044 O O . LEU B 1 29 ? 32.461 7.110 42.929 1.00 19.73 29 LEU B O 1
ATOM 2049 N N . ALA B 1 30 ? 32.810 7.754 45.074 1.00 19.85 30 ALA B N 1
ATOM 2050 C CA . ALA B 1 30 ? 33.277 9.060 44.617 1.00 22.68 30 ALA B CA 1
ATOM 2051 C C . ALA B 1 30 ? 34.569 8.908 43.827 1.00 21.42 30 ALA B C 1
ATOM 2052 O O . ALA B 1 30 ? 34.831 9.738 42.906 1.00 22.42 30 ALA B O 1
ATOM 2054 N N . LYS B 1 31 ? 35.416 7.883 44.114 1.00 20.59 31 LYS B N 1
ATOM 2055 C CA . LYS B 1 31 ? 36.651 7.764 43.416 1.00 20.87 31 LYS B CA 1
ATOM 2056 C C . LYS B 1 31 ? 36.393 7.236 41.975 1.00 19.49 31 LYS B C 1
ATOM 2057 O O . LYS B 1 31 ? 37.222 7.497 41.042 1.00 19.96 31 LYS B O 1
ATOM 2063 N N . GLU B 1 32 ? 35.326 6.486 41.884 1.00 18.73 32 GLU B N 1
ATOM 2064 C CA . GLU B 1 32 ? 34.915 5.904 40.568 1.00 18.99 32 GLU B CA 1
ATOM 2065 C C . GLU B 1 32 ? 34.383 7.101 39.745 1.00 17.57 32 GLU B C 1
ATOM 2066 O O . GLU B 1 32 ? 34.831 7.238 38.558 1.00 18.83 32 GLU B O 1
ATOM 2072 N N . MET B 1 33 ? 33.532 7.933 40.328 1.00 18.76 33 MET B N 1
ATOM 2073 C CA . MET B 1 33 ? 32.986 9.152 39.618 1.00 20.64 33 MET B CA 1
ATOM 2074 C C . MET B 1 33 ? 34.193 10.018 39.229 1.00 20.03 33 MET B C 1
ATOM 2075 O O . MET B 1 33 ? 34.201 10.659 38.148 1.00 19.45 33 MET B O 1
ATOM 2080 N N . LYS B 1 34 ? 35.215 10.185 40.113 1.00 19.38 34 LYS B N 1
ATOM 2081 C CA . LYS B 1 34 ? 36.329 11.110 39.809 1.00 20.42 34 LYS B CA 1
ATOM 2082 C C . LYS B 1 34 ? 37.072 10.554 38.569 1.00 21.11 34 LYS B C 1
ATOM 2083 O O . LYS B 1 34 ? 37.513 11.322 37.663 1.00 19.98 34 LYS B O 1
ATOM 2089 N N . TYR B 1 35 ? 37.292 9.211 38.544 1.00 18.79 35 TYR B N 1
ATOM 2090 C CA . TYR B 1 35 ? 37.901 8.622 37.341 1.00 17.66 35 TYR B CA 1
ATOM 2091 C C . TYR B 1 35 ? 37.070 8.940 36.068 1.00 18.60 35 TYR B C 1
ATOM 2092 O O . TYR B 1 35 ? 37.629 9.386 34.987 1.00 20.58 35 TYR B O 1
ATOM 2101 N N . PHE B 1 36 ? 35.787 8.683 36.184 1.00 18.28 36 PHE B N 1
ATOM 2102 C CA . PHE B 1 36 ? 34.926 8.878 35.000 1.00 15.99 36 PHE B CA 1
ATOM 2103 C C . PHE B 1 36 ? 35.023 10.358 34.577 1.00 17.00 36 PHE B C 1
ATOM 2104 O O . PHE B 1 36 ? 35.165 10.637 33.347 1.00 18.83 36 PHE B O 1
ATOM 2112 N N . ARG B 1 37 ? 34.945 11.249 35.552 1.00 16.77 37 ARG B N 1
ATOM 2113 C CA . ARG B 1 37 ? 35.002 12.686 35.199 1.00 18.25 37 ARG B CA 1
ATOM 2114 C C . ARG B 1 37 ? 36.314 13.057 34.578 1.00 19.11 37 ARG B C 1
ATOM 2115 O O . ARG B 1 37 ? 36.316 13.776 33.551 1.00 18.66 37 ARG B O 1
ATOM 2123 N N . GLU B 1 38 ? 37.443 12.671 35.157 1.00 18.50 38 GLU B N 1
ATOM 2124 C CA . GLU B 1 38 ? 38.788 13.067 34.624 1.00 16.79 38 GLU B CA 1
ATOM 2125 C C . GLU B 1 38 ? 38.958 12.444 33.254 1.00 18.31 38 GLU B C 1
ATOM 2126 O O . GLU B 1 38 ? 39.421 13.100 32.309 1.00 20.73 38 GLU B O 1
ATOM 2132 N N . VAL B 1 39 ? 38.680 11.142 33.086 1.00 17.37 39 VAL B N 1
ATOM 2133 C CA . VAL B 1 39 ? 38.949 10.479 31.739 1.00 18.48 39 VAL B CA 1
ATOM 2134 C C . VAL B 1 39 ? 38.078 11.177 30.719 1.00 17.21 39 VAL B C 1
ATOM 2135 O O . VAL B 1 39 ? 38.599 11.458 29.622 1.00 18.99 39 VAL B O 1
ATOM 2139 N N . THR B 1 40 ? 36.809 11.382 30.977 1.00 17.12 40 THR B N 1
ATOM 2140 C CA . THR B 1 40 ? 35.925 11.946 29.850 1.00 16.28 40 THR B CA 1
ATOM 2141 C C . THR B 1 40 ? 36.181 13.421 29.651 1.00 17.49 40 THR B C 1
ATOM 2142 O O . THR B 1 40 ? 35.907 13.937 28.579 1.00 18.84 40 THR B O 1
ATOM 2146 N N . THR B 1 41 ? 36.723 14.119 30.666 1.00 17.34 41 THR B N 1
ATOM 2147 C CA . THR B 1 41 ? 36.929 15.603 30.496 1.00 18.50 41 THR B CA 1
ATOM 2148 C C . THR B 1 41 ? 38.296 15.837 29.874 1.00 20.38 41 THR B C 1
ATOM 2149 O O . THR B 1 41 ? 38.386 16.738 28.949 1.00 19.32 41 THR B O 1
ATOM 2153 N N . LEU B 1 42 ? 39.356 15.185 30.381 1.00 17.99 42 LEU B N 1
ATOM 2154 C CA . LEU B 1 42 ? 40.732 15.552 29.974 1.00 20.64 42 LEU B CA 1
ATOM 2155 C C . LEU B 1 42 ? 41.022 15.091 28.589 1.00 19.41 42 LEU B C 1
ATOM 2156 O O . LEU B 1 42 ? 40.472 14.109 28.048 1.00 20.43 42 LEU B O 1
ATOM 2161 N N . THR B 1 43 ? 41.879 15.888 27.888 1.00 22.49 43 THR B N 1
ATOM 2162 C CA . THR B 1 43 ? 42.369 15.593 26.528 1.00 20.07 43 THR B CA 1
ATOM 2163 C C . THR B 1 43 ? 43.870 15.783 26.473 1.00 23.83 43 THR B C 1
ATOM 2164 O O . THR B 1 43 ? 44.406 16.561 27.240 1.00 23.56 43 THR B O 1
ATOM 2168 N N . ASN B 1 44 ? 44.489 15.152 25.490 1.00 24.39 44 ASN B N 1
ATOM 2169 C CA . ASN B 1 44 ? 45.936 15.297 25.293 1.00 26.74 44 ASN B CA 1
ATOM 2170 C C . ASN B 1 44 ? 46.189 16.612 24.603 1.00 27.92 44 ASN B C 1
ATOM 2171 O O . ASN B 1 44 ? 47.199 17.272 24.918 1.00 27.34 44 ASN B O 1
ATOM 2176 N N . ASP B 1 45 ? 45.280 17.012 23.719 1.00 23.70 45 ASP B N 1
ATOM 2177 C CA . ASP B 1 45 ? 45.360 18.304 23.058 1.00 25.80 45 ASP B CA 1
ATOM 2178 C C . ASP B 1 45 ? 44.388 19.267 23.753 1.00 23.62 45 ASP B C 1
ATOM 2179 O O . ASP B 1 45 ? 43.191 19.073 23.685 1.00 24.56 45 ASP B O 1
ATOM 2184 N N . ASN B 1 46 ? 44.893 20.314 24.451 1.00 27.89 46 ASN B N 1
ATOM 2185 C CA . ASN B 1 46 ? 43.955 21.184 25.191 1.00 29.31 46 ASN B CA 1
ATOM 2186 C C . ASN B 1 46 ? 43.247 22.219 24.338 1.00 28.01 46 ASN B C 1
ATOM 2187 O O . ASN B 1 46 ? 42.365 22.880 24.826 1.00 29.69 46 ASN B O 1
ATOM 2192 N N . SER B 1 47 ? 43.367 22.181 23.037 1.00 23.14 47 SER B N 1
ATOM 2193 C CA . SER B 1 47 ? 42.325 22.664 22.092 1.00 23.25 47 SER B CA 1
ATOM 2194 C C . SER B 1 47 ? 41.127 21.887 21.714 1.00 23.38 47 SER B C 1
ATOM 2195 O O . SER B 1 47 ? 40.222 22.404 21.009 1.00 23.60 47 SER B O 1
ATOM 2198 N N . LYS B 1 48 ? 41.165 20.617 22.122 1.00 20.81 48 LYS B N 1
ATOM 2199 C CA . LYS B 1 48 ? 40.004 19.759 21.818 1.00 21.15 48 LYS B CA 1
ATOM 2200 C C . LYS B 1 48 ? 39.183 19.451 23.096 1.00 19.47 48 LYS B C 1
ATOM 2201 O O . LYS B 1 48 ? 39.554 19.812 24.197 1.00 21.74 48 LYS B O 1
ATOM 2207 N N . GLN B 1 49 ? 37.963 19.064 22.806 1.00 17.07 49 GLN B N 1
ATOM 2208 C CA . GLN B 1 49 ? 37.113 18.454 23.881 1.00 17.96 49 GLN B CA 1
ATOM 2209 C C . GLN B 1 49 ? 36.700 17.050 23.469 1.00 18.92 49 GLN B C 1
ATOM 2210 O O . GLN B 1 49 ? 36.834 16.655 22.335 1.00 18.64 49 GLN B O 1
ATOM 2216 N N . ASN B 1 50 ? 36.236 16.278 24.463 1.00 16.25 50 ASN B N 1
ATOM 2217 C CA . ASN B 1 50 ? 35.618 14.952 24.141 1.00 16.91 50 ASN B CA 1
ATOM 2218 C C . ASN B 1 50 ? 34.101 15.102 24.132 1.00 17.08 50 ASN B C 1
ATOM 2219 O O . ASN B 1 50 ? 33.564 16.087 24.659 1.00 18.18 50 ASN B O 1
ATOM 2224 N N . VAL B 1 51 ? 33.455 14.162 23.435 1.00 16.09 51 VAL B N 1
ATOM 2225 C CA . VAL B 1 51 ? 32.014 14.080 23.420 1.00 15.80 51 VAL B CA 1
ATOM 2226 C C . VAL B 1 51 ? 31.660 12.966 24.429 1.00 16.04 51 VAL B C 1
ATOM 2227 O O . VAL B 1 51 ? 32.361 11.958 24.568 1.00 17.33 51 VAL B O 1
ATOM 2231 N N . VAL B 1 52 ? 30.496 13.198 25.088 1.00 15.08 52 VAL B N 1
ATOM 2232 C CA . VAL B 1 52 ? 29.836 12.093 25.884 1.00 14.48 52 VAL B CA 1
ATOM 2233 C C . VAL B 1 52 ? 28.446 11.902 25.260 1.00 16.57 52 VAL B C 1
ATOM 2234 O O . VAL B 1 52 ? 27.669 12.865 25.180 1.00 16.82 52 VAL B O 1
ATOM 2238 N N . ILE B 1 53 ? 28.130 10.689 24.807 1.00 14.63 53 ILE B N 1
ATOM 2239 C CA . ILE B 1 53 ? 26.865 10.371 24.287 1.00 16.66 53 ILE B CA 1
ATOM 2240 C C . ILE B 1 53 ? 26.154 9.446 25.282 1.00 17.93 53 ILE B C 1
ATOM 2241 O O . ILE B 1 53 ? 26.746 8.469 25.752 1.00 15.56 53 ILE B O 1
ATOM 2246 N N . MET B 1 54 ? 24.864 9.726 25.509 1.00 17.29 54 MET B N 1
ATOM 2247 C CA . MET B 1 54 ? 24.091 8.897 26.471 1.00 15.98 54 MET B CA 1
ATOM 2248 C C . MET B 1 54 ? 22.658 8.798 26.009 1.00 16.68 54 MET B C 1
ATOM 2249 O O . MET B 1 54 ? 22.141 9.664 25.271 1.00 16.70 54 MET B O 1
ATOM 2254 N N . GLY B 1 55 ? 21.985 7.780 26.490 1.00 14.91 55 GLY B N 1
ATOM 2255 C CA . GLY B 1 55 ? 20.615 7.537 26.229 1.00 16.45 55 GLY B CA 1
ATOM 2256 C C . GLY B 1 55 ? 19.732 8.465 27.096 1.00 19.80 55 GLY B C 1
ATOM 2257 O O . GLY B 1 55 ? 20.231 9.038 28.102 1.00 17.90 55 GLY B O 1
ATOM 2258 N N . ARG B 1 56 ? 18.517 8.663 26.656 1.00 19.89 56 ARG B N 1
ATOM 2259 C CA . ARG B 1 56 ? 17.612 9.666 27.336 1.00 19.60 56 ARG B CA 1
ATOM 2260 C C . ARG B 1 56 ? 17.452 9.250 28.817 1.00 20.20 56 ARG B C 1
ATOM 2261 O O . ARG B 1 56 ? 17.385 10.154 29.711 1.00 19.58 56 ARG B O 1
ATOM 2269 N N . LYS B 1 57 ? 17.307 7.973 29.121 1.00 20.26 57 LYS B N 1
ATOM 2270 C CA . LYS B 1 57 ? 17.020 7.613 30.544 1.00 18.66 57 LYS B CA 1
ATOM 2271 C C . LYS B 1 57 ? 18.265 7.926 31.411 1.00 20.78 57 LYS B C 1
ATOM 2272 O O . LYS B 1 57 ? 18.151 8.371 32.644 1.00 20.08 57 LYS B O 1
ATOM 2278 N N . THR B 1 58 ? 19.484 7.700 30.898 1.00 16.17 58 THR B N 1
ATOM 2279 C CA . THR B 1 58 ? 20.723 8.082 31.608 1.00 17.93 58 THR B CA 1
ATOM 2280 C C . THR B 1 58 ? 20.751 9.583 31.863 1.00 19.56 58 THR B C 1
ATOM 2281 O O . THR B 1 58 ? 21.050 10.031 33.030 1.00 19.08 58 THR B O 1
ATOM 2285 N N . TRP B 1 59 ? 20.427 10.383 30.861 1.00 17.77 59 TRP B N 1
ATOM 2286 C CA . TRP B 1 59 ? 20.478 11.841 31.050 1.00 17.49 59 TRP B CA 1
ATOM 2287 C C . TRP B 1 59 ? 19.475 12.184 32.176 1.00 19.88 59 TRP B C 1
ATOM 2288 O O . TRP B 1 59 ? 19.822 12.995 33.041 1.00 19.29 59 TRP B O 1
ATOM 2299 N N . GLU B 1 60 ? 18.309 11.588 32.118 1.00 20.75 60 GLU B N 1
ATOM 2300 C CA . GLU B 1 60 ? 17.231 12.038 33.047 1.00 21.94 60 GLU B CA 1
ATOM 2301 C C . GLU B 1 60 ? 17.692 11.627 34.481 1.00 22.00 60 GLU B C 1
ATOM 2302 O O . GLU B 1 60 ? 17.129 12.154 35.523 1.00 25.51 60 GLU B O 1
ATOM 2308 N N . SER B 1 61 ? 18.565 10.662 34.627 1.00 20.83 61 SER B N 1
ATOM 2309 C CA . SER B 1 61 ? 19.094 10.229 35.948 1.00 24.19 61 SER B CA 1
ATOM 2310 C C . SER B 1 61 ? 20.227 11.065 36.558 1.00 24.46 61 SER B C 1
ATOM 2311 O O . SER B 1 61 ? 20.587 10.914 37.740 1.00 27.99 61 SER B O 1
ATOM 2314 N N . ILE B 1 62 ? 20.894 11.894 35.761 1.00 20.03 62 ILE B N 1
ATOM 2315 C CA . ILE B 1 62 ? 22.017 12.698 36.203 1.00 20.50 62 ILE B CA 1
ATOM 2316 C C . ILE B 1 62 ? 21.412 13.884 36.977 1.00 20.14 62 ILE B C 1
ATOM 2317 O O . ILE B 1 62 ? 20.484 14.519 36.530 1.00 20.24 62 ILE B O 1
ATOM 2322 N N . PRO B 1 63 ? 21.964 14.129 38.202 1.00 20.59 63 PRO B N 1
ATOM 2323 C CA . PRO B 1 63 ? 21.446 15.294 38.970 1.00 21.92 63 PRO B CA 1
ATOM 2324 C C . PRO B 1 63 ? 21.409 16.563 38.158 1.00 22.34 63 PRO B C 1
ATOM 2325 O O . PRO B 1 63 ? 22.393 16.867 37.465 1.00 22.25 63 PRO B O 1
ATOM 2329 N N . GLN B 1 64 ? 20.282 17.244 38.229 1.00 24.09 64 GLN B N 1
ATOM 2330 C CA . GLN B 1 64 ? 20.024 18.482 37.468 1.00 23.93 64 GLN B CA 1
ATOM 2331 C C . GLN B 1 64 ? 21.140 19.470 37.606 1.00 23.85 64 GLN B C 1
ATOM 2332 O O . GLN B 1 64 ? 21.409 20.125 36.568 1.00 26.31 64 GLN B O 1
ATOM 2338 N N . LYS B 1 65 ? 21.764 19.621 38.801 1.00 24.09 65 LYS B N 1
ATOM 2339 C CA . LYS B 1 65 ? 22.772 20.654 38.930 1.00 26.91 65 LYS B CA 1
ATOM 2340 C C . LYS B 1 65 ? 24.084 20.174 38.263 1.00 27.08 65 LYS B C 1
ATOM 2341 O O . LYS B 1 65 ? 24.999 20.981 38.017 1.00 30.23 65 LYS B O 1
ATOM 2347 N N . PHE B 1 66 ? 24.115 18.908 37.842 1.00 24.75 66 PHE B N 1
ATOM 2348 C CA . PHE B 1 66 ? 25.376 18.366 37.314 1.00 24.16 66 PHE B CA 1
ATOM 2349 C C . PHE B 1 66 ? 25.316 18.146 35.819 1.00 22.33 66 PHE B C 1
ATOM 2350 O O . PHE B 1 66 ? 26.271 17.619 35.285 1.00 24.23 66 PHE B O 1
ATOM 2358 N N . ARG B 1 67 ? 24.222 18.485 35.179 1.00 22.44 67 ARG B N 1
ATOM 2359 C CA . ARG B 1 67 ? 24.143 18.271 33.698 1.00 22.82 67 ARG B CA 1
ATOM 2360 C C . ARG B 1 67 ? 23.774 19.580 33.014 1.00 24.32 67 ARG B C 1
ATOM 2361 O O . ARG B 1 67 ? 23.084 20.429 33.589 1.00 24.28 67 ARG B O 1
ATOM 2369 N N . PRO B 1 68 ? 24.235 19.770 31.795 1.00 22.18 68 PRO B N 1
ATOM 2370 C CA . PRO B 1 68 ? 25.096 18.836 31.041 1.00 20.45 68 PRO B CA 1
ATOM 2371 C C . PRO B 1 68 ? 26.465 18.742 31.730 1.00 20.51 68 PRO B C 1
ATOM 2372 O O . PRO B 1 68 ? 26.963 19.690 32.411 1.00 20.06 68 PRO B O 1
ATOM 2376 N N . LEU B 1 69 ? 27.144 17.626 31.519 1.00 18.45 69 LEU B N 1
ATOM 2377 C CA . LEU B 1 69 ? 28.415 17.421 32.123 1.00 19.07 69 LEU B CA 1
ATOM 2378 C C . LEU B 1 69 ? 29.389 18.478 31.612 1.00 20.07 69 LEU B C 1
ATOM 2379 O O . LEU B 1 69 ? 29.597 18.605 30.412 1.00 19.66 69 LEU B O 1
ATOM 2384 N N . PRO B 1 70 ? 29.965 19.273 32.493 1.00 20.34 70 PRO B N 1
ATOM 2385 C CA . PRO B 1 70 ? 30.851 20.377 32.076 1.00 19.31 70 PRO B CA 1
ATOM 2386 C C . PRO B 1 70 ? 32.072 19.953 31.255 1.00 19.27 70 PRO B C 1
ATOM 2387 O O . PRO B 1 70 ? 32.661 18.846 31.472 1.00 20.76 70 PRO B O 1
ATOM 2391 N N . LYS B 1 71 ? 32.464 20.826 30.350 1.00 17.82 71 LYS B N 1
ATOM 2392 C CA . LYS B 1 71 ? 33.668 20.715 29.599 1.00 19.03 71 LYS B CA 1
ATOM 2393 C C . LYS B 1 71 ? 33.726 19.549 28.634 1.00 16.48 71 LYS B C 1
ATOM 2394 O O . LYS B 1 71 ? 34.738 19.261 28.153 1.00 18.49 71 LYS B O 1
ATOM 2400 N N . ARG B 1 72 ? 32.577 18.981 28.320 1.00 16.58 72 ARG B N 1
ATOM 2401 C CA . ARG B 1 72 ? 32.463 17.900 27.298 1.00 16.29 72 ARG B CA 1
ATOM 2402 C C . ARG B 1 72 ? 31.187 18.203 26.518 1.00 18.36 72 ARG B C 1
ATOM 2403 O O . ARG B 1 72 ? 30.149 18.732 27.045 1.00 16.93 72 ARG B O 1
ATOM 2411 N N . ILE B 1 73 ? 31.290 17.934 25.187 1.00 15.78 73 ILE B N 1
ATOM 2412 C CA . ILE B 1 73 ? 30.107 18.097 24.403 1.00 17.03 73 ILE B CA 1
ATOM 2413 C C . ILE B 1 73 ? 29.074 16.979 24.779 1.00 18.32 73 ILE B C 1
ATOM 2414 O O . ILE B 1 73 ? 29.429 15.766 24.640 1.00 17.67 73 ILE B O 1
ATOM 2419 N N . ASN B 1 74 ? 27.856 17.334 25.185 1.00 16.01 74 ASN B N 1
ATOM 2420 C CA . ASN B 1 74 ? 26.905 16.213 25.592 1.00 15.05 74 ASN B CA 1
ATOM 2421 C C . ASN B 1 74 ? 25.945 15.958 24.442 1.00 17.78 74 ASN B C 1
ATOM 2422 O O . ASN B 1 74 ? 25.333 16.930 23.884 1.00 18.85 74 ASN B O 1
ATOM 2427 N N . VAL B 1 75 ? 25.701 14.686 24.118 1.00 16.94 75 VAL B N 1
ATOM 2428 C CA . VAL B 1 75 ? 24.720 14.294 23.133 1.00 16.49 75 VAL B CA 1
ATOM 2429 C C . VAL B 1 75 ? 23.755 13.348 23.866 1.00 16.98 75 VAL B C 1
ATOM 2430 O O . VAL B 1 75 ? 24.212 12.335 24.517 1.00 17.84 75 VAL B O 1
ATOM 2434 N N . VAL B 1 76 ? 22.490 13.711 23.794 1.00 16.68 76 VAL B N 1
ATOM 2435 C CA . VAL B 1 76 ? 21.434 12.777 24.341 1.00 16.57 76 VAL B CA 1
ATOM 2436 C C . VAL B 1 76 ? 20.60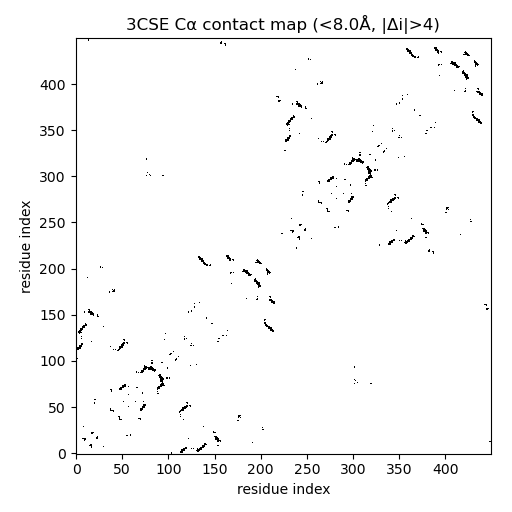7 12.233 23.203 1.00 19.59 76 VAL B C 1
ATOM 2437 O O . VAL B 1 76 ? 20.254 12.995 22.291 1.00 17.53 76 VAL B O 1
ATOM 2441 N N . VAL B 1 77 ? 20.475 10.899 23.194 1.00 16.95 77 VAL B N 1
ATOM 2442 C CA . VAL B 1 77 ? 19.721 10.198 22.175 1.00 17.97 77 VAL B CA 1
ATOM 2443 C C . VAL B 1 77 ? 18.373 9.763 22.662 1.00 16.60 77 VAL B C 1
ATOM 2444 O O . VAL B 1 77 ? 18.169 9.186 23.774 1.00 17.82 77 VAL B O 1
ATOM 2448 N N . SER B 1 78 ? 17.349 10.074 21.823 1.00 16.99 78 SER B N 1
ATOM 2449 C CA . SER B 1 78 ? 15.970 9.690 22.058 1.00 17.36 78 SER B CA 1
ATOM 2450 C C . SER B 1 78 ? 15.302 9.464 20.712 1.00 20.07 78 SER B C 1
ATOM 2451 O O . SER B 1 78 ? 15.501 10.305 19.836 1.00 22.58 78 SER B O 1
ATOM 2454 N N . ARG B 1 79 ? 14.423 8.476 20.639 1.00 21.08 79 ARG B N 1
ATOM 2455 C CA . ARG B 1 79 ? 13.758 8.244 19.303 1.00 25.01 79 ARG B CA 1
ATOM 2456 C C . ARG B 1 79 ? 12.703 9.291 19.102 1.00 27.26 79 ARG B C 1
ATOM 2457 O O . ARG B 1 79 ? 12.213 9.403 17.957 1.00 30.01 79 ARG B O 1
ATOM 2465 N N . SER B 1 80 ? 12.324 10.055 20.147 1.00 27.88 80 SER B N 1
ATOM 2466 C CA . SER B 1 80 ? 11.279 11.152 20.023 1.00 27.79 80 SER B CA 1
ATOM 2467 C C . SER B 1 80 ? 11.944 12.452 19.483 1.00 27.14 80 SER B C 1
ATOM 2468 O O . SER B 1 80 ? 11.245 13.512 19.206 1.00 29.02 80 SER B O 1
ATOM 2471 N N . PHE B 1 81 ? 13.295 12.501 19.374 1.00 25.11 81 PHE B N 1
ATOM 2472 C CA . PHE B 1 81 ? 13.933 13.730 18.868 1.00 26.32 81 PHE B CA 1
ATOM 2473 C C . PHE B 1 81 ? 14.031 13.742 17.382 1.00 27.80 81 PHE B C 1
ATOM 2474 O O . PHE B 1 81 ? 13.546 12.805 16.731 1.00 29.28 81 PHE B O 1
ATOM 2482 N N . ASP B 1 82 ? 14.568 14.816 16.756 1.00 32.92 82 ASP B N 1
ATOM 2483 C CA . ASP B 1 82 ? 14.029 15.445 15.549 1.00 34.20 82 ASP B CA 1
ATOM 2484 C C . ASP B 1 82 ? 14.991 14.991 14.423 1.00 33.83 82 ASP B C 1
ATOM 2485 O O . ASP B 1 82 ? 14.552 14.630 13.312 1.00 38.05 82 ASP B O 1
ATOM 2490 N N . GLY B 1 83 ? 16.281 14.873 14.648 1.00 32.62 83 GLY B N 1
ATOM 2491 C CA . GLY B 1 83 ? 17.160 14.367 13.594 1.00 30.66 83 GLY B CA 1
ATOM 2492 C C . GLY B 1 83 ? 18.540 14.151 14.175 1.00 32.01 83 GLY B C 1
ATOM 2493 O O . GLY B 1 83 ? 18.649 13.827 15.395 1.00 27.83 83 GLY B O 1
ATOM 2494 N N . GLU B 1 84 ? 19.595 14.069 13.377 1.00 28.70 84 GLU B N 1
ATOM 2495 C CA . GLU B 1 84 ? 20.618 13.039 13.633 1.00 29.17 84 GLU B CA 1
ATOM 2496 C C . GLU B 1 84 ? 21.545 13.774 14.665 1.00 27.84 84 GLU B C 1
ATOM 2497 O O . GLU B 1 84 ? 22.246 13.080 15.442 1.00 26.71 84 GLU B O 1
ATOM 2503 N N . LEU B 1 85 ? 21.559 15.162 14.680 1.00 24.57 85 LEU B N 1
ATOM 2504 C CA . LEU B 1 85 ? 22.482 15.864 15.592 1.00 23.96 85 LEU B CA 1
ATOM 2505 C C . LEU B 1 85 ? 22.108 17.361 15.589 1.00 24.06 85 LEU B C 1
ATOM 2506 O O . LEU B 1 85 ? 22.445 18.100 14.599 1.00 27.08 85 LEU B O 1
ATOM 2511 N N . ARG B 1 86 ? 21.418 17.805 16.617 1.00 25.01 86 ARG B N 1
ATOM 2512 C CA . ARG B 1 86 ? 20.803 19.174 16.559 1.00 24.48 86 ARG B CA 1
ATOM 2513 C C . ARG B 1 86 ? 21.240 19.828 17.854 1.00 24.95 86 ARG B C 1
ATOM 2514 O O . ARG B 1 86 ? 21.020 19.263 18.971 1.00 24.33 86 ARG B O 1
ATOM 2522 N N . LYS B 1 87 ? 21.787 21.045 17.784 1.00 25.13 87 LYS B N 1
ATOM 2523 C CA . LYS B 1 87 ? 22.079 21.825 19.021 1.00 24.71 87 LYS B CA 1
ATOM 2524 C C . LYS B 1 87 ? 20.754 22.269 19.675 1.00 26.71 87 LYS B C 1
ATOM 2525 O O . LYS B 1 87 ? 19.843 22.857 18.960 1.00 27.82 87 LYS B O 1
ATOM 2531 N N . VAL B 1 88 ? 20.517 21.961 20.928 1.00 23.36 88 VAL B N 1
ATOM 2532 C CA . VAL B 1 88 ? 19.281 22.388 21.606 1.00 23.19 88 VAL B CA 1
ATOM 2533 C C . VAL B 1 88 ? 19.511 23.347 22.744 1.00 25.03 88 VAL B C 1
ATOM 2534 O O . VAL B 1 88 ? 18.565 24.061 23.148 1.00 27.58 88 VAL B O 1
ATOM 2538 N N . GLU B 1 89 ? 20.723 23.323 23.299 1.00 22.49 89 GLU B N 1
ATOM 2539 C CA . GLU B 1 89 ? 21.101 24.347 24.332 1.00 23.47 89 GLU B CA 1
ATOM 2540 C C . GLU B 1 89 ? 22.595 24.326 24.400 1.00 21.26 89 GLU B C 1
ATOM 2541 O O . GLU B 1 89 ? 23.279 23.491 23.812 1.00 23.88 89 GLU B O 1
ATOM 2547 N N . ASP B 1 90 ? 23.133 25.305 25.150 1.00 21.86 90 ASP B N 1
ATOM 2548 C CA . ASP B 1 90 ? 24.571 25.361 25.259 1.00 21.40 90 ASP B CA 1
ATOM 2549 C C . ASP B 1 90 ? 25.101 24.063 25.897 1.00 20.06 90 ASP B C 1
ATOM 2550 O O . ASP B 1 90 ? 24.558 23.627 26.971 1.00 22.29 90 ASP B O 1
ATOM 2555 N N . GLY B 1 91 ? 26.057 23.425 25.214 1.00 21.54 91 GLY B N 1
ATOM 2556 C CA . GLY B 1 91 ? 26.606 22.088 25.764 1.00 21.30 91 GLY B CA 1
ATOM 2557 C C . GLY B 1 91 ? 25.730 20.890 25.436 1.00 21.92 91 GLY B C 1
ATOM 2558 O O . GLY B 1 91 ? 26.156 19.756 25.766 1.00 22.45 91 GLY B O 1
ATOM 2559 N N . ILE B 1 92 ? 24.534 21.078 24.769 1.00 18.46 92 ILE B N 1
ATOM 2560 C CA . ILE B 1 92 ? 23.669 19.904 24.602 1.00 20.12 92 ILE B CA 1
ATOM 2561 C C . ILE B 1 92 ? 23.223 19.733 23.175 1.00 22.08 92 ILE B C 1
ATOM 2562 O O . ILE B 1 92 ? 22.611 20.668 22.545 1.00 21.41 92 ILE B O 1
ATOM 2567 N N . TYR B 1 93 ? 23.513 18.534 22.635 1.00 19.76 93 TYR B N 1
ATOM 2568 C CA . TYR B 1 93 ? 22.933 18.176 21.377 1.00 20.69 93 TYR B CA 1
ATOM 2569 C C . TYR B 1 93 ? 21.945 17.067 21.557 1.00 19.84 93 TYR B C 1
ATOM 2570 O O . TYR B 1 93 ? 22.096 16.248 22.423 1.00 20.93 93 TYR B O 1
ATOM 2579 N N . HIS B 1 94 ? 20.939 17.042 20.670 1.00 18.81 94 HIS B N 1
ATOM 2580 C CA . HIS B 1 94 ? 19.973 15.981 20.656 1.00 20.21 94 HIS B CA 1
ATOM 2581 C C . HIS B 1 94 ? 20.000 15.230 19.334 1.00 22.13 94 HIS B C 1
ATOM 2582 O O . HIS B 1 94 ? 20.266 15.825 18.249 1.00 22.24 94 HIS B O 1
ATOM 2589 N N . SER B 1 95 ? 19.835 13.914 19.452 1.00 19.01 95 SER B N 1
ATOM 2590 C CA . SER B 1 95 ? 19.907 13.053 18.217 1.00 21.88 95 SER B CA 1
ATOM 2591 C C . SER B 1 95 ? 18.839 11.966 18.300 1.00 22.32 95 SER B C 1
ATOM 2592 O O . SER B 1 95 ? 18.593 11.446 19.376 1.00 21.07 95 SER B O 1
ATOM 2595 N N . ASN B 1 96 ? 18.171 11.643 17.175 1.00 20.59 96 ASN B N 1
ATOM 2596 C CA . ASN B 1 96 ? 17.279 10.522 17.210 1.00 21.86 96 ASN B CA 1
ATOM 2597 C C . ASN B 1 96 ? 17.919 9.231 16.762 1.00 19.36 96 ASN B C 1
ATOM 2598 O O . ASN B 1 96 ? 17.209 8.282 16.533 1.00 20.51 96 ASN B O 1
ATOM 2603 N N . SER B 1 97 ? 19.257 9.119 16.741 1.00 18.97 97 SER B N 1
ATOM 2604 C CA . SER B 1 97 ? 19.908 7.911 16.301 1.00 20.55 97 SER B CA 1
ATOM 2605 C C . SER B 1 97 ? 21.357 7.811 16.823 1.00 19.55 97 SER B C 1
ATOM 2606 O O . SER B 1 97 ? 22.163 8.640 16.462 1.00 18.39 97 SER B O 1
ATOM 2609 N N . LEU B 1 98 ? 21.652 6.801 17.705 1.00 19.10 98 LEU B N 1
ATOM 2610 C CA . LEU B 1 98 ? 23.038 6.561 18.144 1.00 17.92 98 LEU B CA 1
ATOM 2611 C C . LEU B 1 98 ? 23.952 6.515 16.873 1.00 17.07 98 LEU B C 1
ATOM 2612 O O . LEU B 1 98 ? 25.007 7.133 16.803 1.00 20.10 98 LEU B O 1
ATOM 2617 N N . ARG B 1 99 ? 23.539 5.682 15.851 1.00 18.42 99 ARG B N 1
ATOM 2618 C CA . ARG B 1 99 ? 24.533 5.335 14.856 1.00 20.11 99 ARG B CA 1
ATOM 2619 C C . ARG B 1 99 ? 24.662 6.630 13.980 1.00 19.99 99 ARG B C 1
ATOM 2620 O O . ARG B 1 99 ? 25.787 6.958 13.486 1.00 19.45 99 ARG B O 1
ATOM 2628 N N . ASN B 1 100 ? 23.528 7.338 13.671 1.00 21.82 100 ASN B N 1
ATOM 2629 C CA . ASN B 1 100 ? 23.686 8.552 12.781 1.00 21.46 100 ASN B CA 1
ATOM 2630 C C . ASN B 1 100 ? 24.402 9.726 13.515 1.00 22.39 100 ASN B C 1
ATOM 2631 O O . ASN B 1 100 ? 25.126 10.535 12.919 1.00 21.01 100 ASN B O 1
ATOM 2636 N N . CYS B 1 101 ? 24.250 9.796 14.847 1.00 19.60 101 CYS B N 1
ATOM 2637 C CA . CYS B 1 101 ? 24.991 10.818 15.617 1.00 23.29 101 CYS B CA 1
ATOM 2638 C C . CYS B 1 101 ? 26.454 10.530 15.399 1.00 22.88 101 CYS B C 1
ATOM 2639 O O . CYS B 1 101 ? 27.242 11.469 15.249 1.00 23.49 101 CYS B O 1
ATOM 2642 N N . LEU B 1 102 ? 26.933 9.262 15.471 1.00 20.34 102 LEU B N 1
ATOM 2643 C CA . LEU B 1 102 ? 28.317 9.016 15.598 1.00 22.79 102 LEU B CA 1
ATOM 2644 C C . LEU B 1 102 ? 28.889 9.391 14.103 1.00 23.54 102 LEU B C 1
ATOM 2645 O O . LEU B 1 102 ? 29.892 10.079 13.951 1.00 23.38 102 LEU B O 1
ATOM 2650 N N . THR B 1 103 ? 28.159 9.025 13.050 1.00 23.09 103 THR B N 1
ATOM 2651 C CA . THR B 1 103 ? 28.555 9.387 11.688 1.00 25.04 103 THR B CA 1
ATOM 2652 C C . THR B 1 103 ? 28.727 10.951 11.598 1.00 25.27 103 THR B C 1
ATOM 2653 O O . THR B 1 103 ? 29.736 11.481 11.042 1.00 24.94 103 THR B O 1
ATOM 2657 N N . ALA B 1 104 ? 27.762 11.639 12.178 1.00 21.84 104 ALA B N 1
ATOM 2658 C CA . ALA B 1 104 ? 27.720 13.099 12.078 1.00 22.60 104 ALA B CA 1
ATOM 2659 C C . ALA B 1 104 ? 28.903 13.659 12.863 1.00 26.00 104 ALA B C 1
ATOM 2660 O O . ALA B 1 104 ? 29.567 14.596 12.449 1.00 25.83 104 ALA B O 1
ATOM 2662 N N . LEU B 1 105 ? 29.128 13.126 14.043 1.00 22.17 105 LEU B N 1
ATOM 2663 C CA . LEU B 1 105 ? 30.274 13.663 14.867 1.00 22.98 105 LEU B CA 1
ATOM 2664 C C . LEU B 1 105 ? 31.615 13.287 14.323 1.00 25.95 105 LEU B C 1
ATOM 2665 O O . LEU B 1 105 ? 32.527 14.100 14.529 1.00 27.57 105 LEU B O 1
ATOM 2670 N N . GLN B 1 106 ? 31.735 12.225 13.520 1.00 25.50 106 GLN B N 1
ATOM 2671 C CA . GLN B 1 106 ? 32.891 11.983 12.693 1.00 26.10 106 GLN B CA 1
ATOM 2672 C C . GLN B 1 106 ? 33.281 12.876 11.512 1.00 27.26 106 GLN B C 1
ATOM 2673 O O . GLN B 1 106 ? 34.397 12.694 10.982 1.00 28.00 106 GLN B O 1
ATOM 2679 N N . SER B 1 107 ? 32.323 13.729 11.081 1.00 26.96 107 SER B N 1
ATOM 2680 C CA . SER B 1 107 ? 32.553 14.596 9.939 1.00 26.58 107 SER B CA 1
ATOM 2681 C C . SER B 1 107 ? 33.635 15.631 10.267 1.00 26.39 107 SER B C 1
ATOM 2682 O O . SER B 1 107 ? 33.410 16.408 11.180 1.00 27.98 107 SER B O 1
ATOM 2685 N N . SER B 1 108 ? 34.838 15.582 9.652 1.00 28.24 108 SER B N 1
ATOM 2686 C CA . SER B 1 108 ? 35.878 16.662 9.887 1.00 28.45 108 SER B CA 1
ATOM 2687 C C . SER B 1 108 ? 35.320 18.044 9.503 1.00 26.98 108 SER B C 1
ATOM 2688 O O . SER B 1 108 ? 35.760 19.085 10.034 1.00 27.27 108 SER B O 1
ATOM 2691 N N . LEU B 1 109 ? 34.387 18.050 8.577 1.00 26.69 109 LEU B N 1
ATOM 2692 C CA . LEU B 1 109 ? 33.868 19.372 8.166 1.00 27.50 109 LEU B CA 1
ATOM 2693 C C . LEU B 1 109 ? 33.010 19.958 9.347 1.00 27.01 109 LEU B C 1
ATOM 2694 O O . LEU B 1 109 ? 33.075 21.151 9.684 1.00 26.92 109 LEU B O 1
ATOM 2699 N N . ALA B 1 110 ? 32.261 19.075 9.993 1.00 24.38 110 ALA B N 1
ATOM 2700 C CA . ALA B 1 110 ? 31.414 19.572 11.106 1.00 23.70 110 ALA B CA 1
ATOM 2701 C C . ALA B 1 110 ? 32.235 19.796 12.340 1.00 26.30 110 ALA B C 1
ATOM 2702 O O . ALA B 1 110 ? 31.974 20.732 13.155 1.00 26.09 110 ALA B O 1
ATOM 2704 N N . ASN B 1 111 ? 33.173 18.889 12.567 1.00 23.66 111 ASN B N 1
ATOM 2705 C CA . ASN B 1 111 ? 33.832 18.943 13.877 1.00 25.92 111 ASN B CA 1
ATOM 2706 C C . ASN B 1 111 ? 35.246 19.548 13.899 1.00 26.31 111 ASN B C 1
ATOM 2707 O O . ASN B 1 111 ? 35.830 19.674 14.987 1.00 25.60 111 ASN B O 1
ATOM 2712 N N . GLU B 1 112 ? 35.814 19.969 12.760 1.00 26.39 112 GLU B N 1
ATOM 2713 C CA . GLU B 1 112 ? 36.846 20.995 12.664 1.00 27.18 112 GLU B CA 1
ATOM 2714 C C . GLU B 1 112 ? 38.081 20.264 13.260 1.00 25.74 112 GLU B C 1
ATOM 2715 O O . GLU B 1 112 ? 39.022 20.871 13.692 1.00 25.48 112 GLU B O 1
ATOM 2721 N N . ASN B 1 113 ? 38.072 18.928 13.302 1.00 25.93 113 ASN B N 1
ATOM 2722 C CA . ASN B 1 113 ? 39.064 18.121 13.936 1.00 26.32 113 ASN B CA 1
ATOM 2723 C C . ASN B 1 113 ? 39.366 18.601 15.386 1.00 27.17 113 ASN B C 1
ATOM 2724 O O . ASN B 1 113 ? 40.502 18.423 15.844 1.00 28.95 113 ASN B O 1
ATOM 2729 N N . LYS B 1 114 ? 38.313 19.048 16.083 1.00 24.81 114 LYS B N 1
ATOM 2730 C CA . LYS B 1 114 ? 38.556 19.470 17.455 1.00 26.39 114 LYS B CA 1
ATOM 2731 C C . LYS B 1 114 ? 37.758 18.645 18.528 1.00 23.31 114 LYS B C 1
ATOM 2732 O O . LYS B 1 114 ? 37.655 19.081 19.668 1.00 23.03 114 LYS B O 1
ATOM 2738 N N . ILE B 1 115 ? 37.335 17.425 18.169 1.00 20.98 115 ILE B N 1
ATOM 2739 C CA . ILE B 1 115 ? 36.875 16.361 19.145 1.00 20.64 115 ILE B CA 1
ATOM 2740 C C . ILE B 1 115 ? 38.072 15.462 19.249 1.00 21.90 115 ILE B C 1
ATOM 2741 O O . ILE B 1 115 ? 38.547 14.818 18.244 1.00 24.28 115 ILE B O 1
ATOM 2746 N N . GLU B 1 116 ? 38.479 15.116 20.461 1.00 18.04 116 GLU B N 1
ATOM 2747 C CA . GLU B 1 116 ? 39.508 14.121 20.569 1.00 19.35 116 GLU B CA 1
ATOM 2748 C C . GLU B 1 116 ? 39.043 12.656 20.591 1.00 18.49 116 GLU B C 1
ATOM 2749 O O . GLU B 1 116 ? 39.506 11.760 19.889 1.00 18.78 116 GLU B O 1
ATOM 2755 N N . ARG B 1 117 ? 38.114 12.430 21.561 1.00 17.18 117 ARG B N 1
ATOM 2756 C CA . ARG B 1 117 ? 37.454 11.108 21.617 1.00 16.34 117 ARG B CA 1
ATOM 2757 C C . ARG B 1 117 ? 35.975 11.298 21.732 1.00 17.10 117 ARG B C 1
ATOM 2758 O O . ARG B 1 117 ? 35.526 12.336 22.353 1.00 17.71 117 ARG B O 1
ATOM 2766 N N . ILE B 1 118 ? 35.234 10.212 21.360 1.00 15.76 118 ILE B N 1
ATOM 2767 C CA . ILE B 1 118 ? 33.803 10.140 21.641 1.00 15.31 118 ILE B CA 1
ATOM 2768 C C . ILE B 1 118 ? 33.610 9.007 22.700 1.00 15.76 118 ILE B C 1
ATOM 2769 O O . ILE B 1 118 ? 33.897 7.869 22.399 1.00 16.34 118 ILE B O 1
ATOM 2774 N N . TYR B 1 119 ? 33.044 9.381 23.855 1.00 15.84 119 TYR B N 1
ATOM 2775 C CA . TYR B 1 119 ? 32.785 8.362 24.895 1.00 15.42 119 TYR B CA 1
ATOM 2776 C C . TYR B 1 119 ? 31.295 8.118 24.930 1.00 17.42 119 TYR B C 1
ATOM 2777 O O . TYR B 1 119 ? 30.454 9.035 24.895 1.00 17.98 119 TYR B O 1
ATOM 2786 N N . ILE B 1 120 ? 30.943 6.839 24.954 1.00 15.32 120 ILE B N 1
ATOM 2787 C CA . ILE B 1 120 ? 29.520 6.432 25.069 1.00 14.21 120 ILE B CA 1
ATOM 2788 C C . ILE B 1 120 ? 29.348 6.038 26.541 1.00 17.77 120 ILE B C 1
ATOM 2789 O O . ILE B 1 120 ? 30.109 5.131 27.026 1.00 17.07 120 ILE B O 1
ATOM 2794 N N . ILE B 1 121 ? 28.525 6.854 27.218 1.00 17.19 121 ILE B N 1
ATOM 2795 C CA . ILE B 1 121 ? 28.502 6.786 28.717 1.00 16.33 121 ILE B CA 1
ATOM 2796 C C . ILE B 1 121 ? 27.292 6.198 29.301 1.00 15.89 121 ILE B C 1
ATOM 2797 O O . ILE B 1 121 ? 27.117 6.235 30.525 1.00 17.67 121 ILE B O 1
ATOM 2802 N N . GLY B 1 122 ? 26.506 5.471 28.471 1.00 15.92 122 GLY B N 1
ATOM 2803 C CA . GLY B 1 122 ? 25.360 4.691 28.999 1.00 16.82 122 GLY B CA 1
ATOM 2804 C C . GLY B 1 122 ? 24.056 5.024 28.413 1.00 15.79 122 GLY B C 1
ATOM 2805 O O . GLY B 1 122 ? 23.969 6.002 27.613 1.00 17.03 122 GLY B O 1
ATOM 2806 N N . GLY B 1 123 ? 22.971 4.382 28.735 1.00 15.80 123 GLY B N 1
ATOM 2807 C CA . GLY B 1 123 ? 22.955 3.301 29.723 1.00 16.85 123 GLY B CA 1
ATOM 2808 C C . GLY B 1 123 ? 22.818 1.941 29.046 1.00 16.34 123 GLY B C 1
ATOM 2809 O O . GLY B 1 123 ? 23.459 1.695 28.009 1.00 15.90 123 GLY B O 1
ATOM 2810 N N . GLY B 1 124 ? 22.081 1.012 29.681 1.00 15.98 124 GLY B N 1
ATOM 2811 C CA . GLY B 1 124 ? 22.135 -0.396 29.189 1.00 16.14 124 GLY B CA 1
ATOM 2812 C C . GLY B 1 124 ? 21.682 -0.550 27.745 1.00 17.97 124 GLY B C 1
ATOM 2813 O O . GLY B 1 124 ? 22.420 -1.304 27.000 1.00 18.17 124 GLY B O 1
ATOM 2814 N N . GLU B 1 125 ? 20.660 0.134 27.366 1.00 17.56 125 GLU B N 1
ATOM 2815 C CA . GLU B 1 125 ? 20.109 0.024 25.989 1.00 17.17 125 GLU B CA 1
ATOM 2816 C C . GLU B 1 125 ? 21.152 0.561 24.981 1.00 18.99 125 GLU B C 1
ATOM 2817 O O . GLU B 1 125 ? 21.513 -0.047 23.930 1.00 19.00 125 GLU B O 1
ATOM 2823 N N . ILE B 1 126 ? 21.741 1.667 25.370 1.00 16.39 126 ILE B N 1
ATOM 2824 C CA . ILE B 1 126 ? 22.786 2.258 24.529 1.00 16.16 126 ILE B CA 1
ATOM 2825 C C . ILE B 1 126 ? 24.003 1.357 24.445 1.00 17.40 126 ILE B C 1
ATOM 2826 O O . ILE B 1 126 ? 24.577 1.101 23.373 1.00 16.31 126 ILE B O 1
ATOM 2831 N N . TYR B 1 127 ? 24.480 0.746 25.559 1.00 15.97 127 TYR B N 1
ATOM 2832 C CA . TYR B 1 127 ? 25.661 -0.121 25.481 1.00 16.99 127 TYR B CA 1
ATOM 2833 C C . TYR B 1 127 ? 25.422 -1.416 24.671 1.00 14.88 127 TYR B C 1
ATOM 2834 O O . TYR B 1 127 ? 26.334 -1.885 24.000 1.00 19.07 127 TYR B O 1
ATOM 2843 N N . ARG B 1 128 ? 24.161 -1.895 24.728 1.00 18.37 128 ARG B N 1
ATOM 2844 C CA . ARG B 1 128 ? 23.763 -3.056 23.853 1.00 20.93 128 ARG B CA 1
ATOM 2845 C C . ARG B 1 128 ? 24.015 -2.748 22.389 1.00 21.72 128 ARG B C 1
ATOM 2846 O O . ARG B 1 128 ? 24.648 -3.574 21.686 1.00 26.17 128 ARG B O 1
ATOM 2854 N N . GLN B 1 129 ? 23.792 -1.518 22.039 1.00 17.06 129 GLN B N 1
ATOM 2855 C CA . GLN B 1 129 ? 23.928 -1.155 20.595 1.00 18.32 129 GLN B CA 1
ATOM 2856 C C . GLN B 1 129 ? 25.299 -0.729 20.230 1.00 21.63 129 GLN B C 1
ATOM 2857 O O . GLN B 1 129 ? 25.584 -0.409 19.023 1.00 22.22 129 GLN B O 1
ATOM 2863 N N . SER B 1 130 ? 26.187 -0.639 21.226 1.00 17.36 130 SER B N 1
ATOM 2864 C CA . SER B 1 130 ? 27.505 -0.080 21.053 1.00 17.35 130 SER B CA 1
ATOM 2865 C C . SER B 1 130 ? 28.605 -1.105 20.874 1.00 17.95 130 SER B C 1
ATOM 2866 O O . SER B 1 130 ? 29.740 -0.779 20.616 1.00 18.22 130 SER B O 1
ATOM 2869 N N . MET B 1 131 ? 28.335 -2.389 21.139 1.00 21.94 131 MET B N 1
ATOM 2870 C CA . MET B 1 131 ? 29.388 -3.328 20.958 1.00 22.21 131 MET B CA 1
ATOM 2871 C C . MET B 1 131 ? 29.968 -3.371 19.564 1.00 22.92 131 MET B C 1
ATOM 2872 O O . MET B 1 131 ? 31.182 -3.667 19.385 1.00 24.57 131 MET B O 1
ATOM 2877 N N . ASP B 1 132 ? 29.106 -3.036 18.585 1.00 24.89 132 ASP B N 1
ATOM 2878 C CA . ASP B 1 132 ? 29.646 -3.034 17.245 1.00 28.27 132 ASP B CA 1
ATOM 2879 C C . ASP B 1 132 ? 30.060 -1.663 16.776 1.00 28.19 132 ASP B C 1
ATOM 2880 O O . ASP B 1 132 ? 30.496 -1.524 15.620 1.00 31.43 132 ASP B O 1
ATOM 2885 N N . LEU B 1 133 ? 30.076 -0.666 17.662 1.00 21.54 133 LEU B N 1
ATOM 2886 C CA . LEU B 1 133 ? 30.445 0.724 17.317 1.00 22.09 133 LEU B CA 1
ATOM 2887 C C . LEU B 1 133 ? 31.743 1.085 17.994 1.00 23.63 133 LEU B C 1
ATOM 2888 O O . LEU B 1 133 ? 32.521 1.872 17.488 1.00 24.37 133 LEU B O 1
ATOM 2893 N N . ALA B 1 134 ? 31.950 0.578 19.196 1.00 17.93 134 ALA B N 1
ATOM 2894 C CA . ALA B 1 134 ? 33.086 1.046 19.927 1.00 17.96 134 ALA B CA 1
ATOM 2895 C C . ALA B 1 134 ? 34.399 0.476 19.500 1.00 17.90 134 ALA B C 1
ATOM 2896 O O . ALA B 1 134 ? 34.459 -0.746 19.167 1.00 19.24 134 ALA B O 1
ATOM 2898 N N . ASP B 1 135 ? 35.478 1.215 19.539 1.00 16.11 135 ASP B N 1
ATOM 2899 C CA . ASP B 1 135 ? 36.818 0.723 19.295 1.00 16.97 135 ASP B CA 1
ATOM 2900 C C . ASP B 1 135 ? 37.447 0.120 20.571 1.00 17.97 135 ASP B C 1
ATOM 2901 O O . ASP B 1 135 ? 38.292 -0.733 20.495 1.00 19.55 135 ASP B O 1
ATOM 2906 N N . HIS B 1 136 ? 37.012 0.652 21.752 1.00 16.78 136 HIS B N 1
ATOM 2907 C CA . HIS B 1 136 ? 37.603 0.174 22.998 1.00 17.17 136 HIS B CA 1
ATOM 2908 C C . HIS B 1 136 ? 36.467 0.315 24.009 1.00 16.52 136 HIS B C 1
ATOM 2909 O O . HIS B 1 136 ? 35.504 1.062 23.807 1.00 16.22 136 HIS B O 1
ATOM 2916 N N . TRP B 1 137 ? 36.666 -0.393 25.123 1.00 14.95 137 TRP B N 1
ATOM 2917 C CA . TRP B 1 137 ? 35.853 -0.167 26.327 1.00 15.07 137 TRP B CA 1
ATOM 2918 C C . TRP B 1 137 ? 36.695 0.107 27.549 1.00 18.08 137 TRP B C 1
ATOM 2919 O O . TRP B 1 137 ? 37.709 -0.596 27.788 1.00 16.24 137 TRP B O 1
ATOM 2930 N N . LEU B 1 138 ? 36.372 1.194 28.257 1.00 14.80 138 LEU B N 1
ATOM 2931 C CA . LEU B 1 138 ? 37.038 1.385 29.611 1.00 13.30 138 LEU B CA 1
ATOM 2932 C C . LEU B 1 138 ? 35.951 0.907 30.602 1.00 14.57 138 LEU B C 1
ATOM 2933 O O . LEU B 1 138 ? 34.878 1.504 30.783 1.00 16.37 138 LEU B O 1
ATOM 2938 N N . ILE B 1 139 ? 36.291 -0.269 31.230 1.00 15.84 139 ILE B N 1
ATOM 2939 C CA . ILE B 1 139 ? 35.314 -0.921 32.165 1.00 15.85 139 ILE B CA 1
ATOM 2940 C C . ILE B 1 139 ? 35.970 -0.851 33.559 1.00 16.69 139 ILE B C 1
ATOM 2941 O O . ILE B 1 139 ? 37.093 -1.378 33.768 1.00 17.45 139 ILE B O 1
ATOM 2946 N N . THR B 1 140 ? 35.224 -0.255 34.525 1.00 15.38 140 THR B N 1
ATOM 2947 C CA . THR B 1 140 ? 35.659 -0.322 35.985 1.00 14.14 140 THR B CA 1
ATOM 2948 C C . THR B 1 140 ? 34.946 -1.591 36.480 1.00 16.66 140 THR B C 1
ATOM 2949 O O . THR B 1 140 ? 33.719 -1.647 36.569 1.00 18.03 140 THR B O 1
ATOM 2953 N N . LYS B 1 141 ? 35.762 -2.578 36.805 1.00 16.58 141 LYS B N 1
ATOM 2954 C CA . LYS B 1 141 ? 35.241 -3.859 37.297 1.00 15.84 141 LYS B CA 1
ATOM 2955 C C . LYS B 1 141 ? 35.134 -3.803 38.848 1.00 15.34 141 LYS B C 1
ATOM 2956 O O . LYS B 1 141 ? 36.154 -3.663 39.507 1.00 17.13 141 LYS B O 1
ATOM 2962 N N . ILE B 1 142 ? 33.918 -3.867 39.271 1.00 15.65 142 ILE B N 1
ATOM 2963 C CA . ILE B 1 142 ? 33.619 -3.632 40.751 1.00 17.21 142 ILE B CA 1
ATOM 2964 C C . ILE B 1 142 ? 33.353 -5.016 41.386 1.00 17.43 142 ILE B C 1
ATOM 2965 O O . ILE B 1 142 ? 32.615 -5.832 40.861 1.00 18.12 142 ILE B O 1
ATOM 2970 N N . MET B 1 143 ? 33.982 -5.283 42.552 1.00 19.04 143 MET B N 1
ATOM 2971 C CA . MET B 1 143 ? 33.682 -6.483 43.313 1.00 20.14 143 MET B CA 1
ATOM 2972 C C . MET B 1 143 ? 33.349 -6.106 44.761 1.00 19.50 143 MET B C 1
ATOM 2973 O O . MET B 1 143 ? 34.081 -5.330 45.397 1.00 20.66 143 MET B O 1
ATOM 2978 N N . PRO B 1 144 ? 32.307 -6.708 45.263 1.00 21.32 144 PRO B N 1
ATOM 2979 C CA . PRO B 1 144 ? 32.092 -6.421 46.727 1.00 23.37 144 PRO B CA 1
ATOM 2980 C C . PRO B 1 144 ? 33.174 -7.092 47.528 1.00 23.21 144 PRO B C 1
ATOM 2981 O O . PRO B 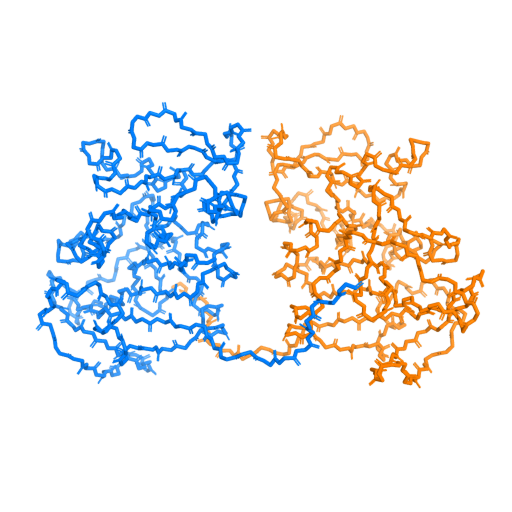1 144 ? 33.526 -8.232 47.294 1.00 24.31 144 PRO B O 1
ATOM 2985 N N . LEU B 1 145 ? 33.584 -6.398 48.604 1.00 22.37 145 LEU B N 1
ATOM 2986 C CA . LEU B 1 145 ? 34.555 -7.033 49.492 1.00 24.94 145 LEU B CA 1
ATOM 2987 C C . LEU B 1 145 ? 33.781 -8.155 50.269 1.00 25.24 145 LEU B C 1
ATOM 2988 O O . LEU B 1 145 ? 32.566 -8.161 50.325 1.00 23.94 145 LEU B O 1
ATOM 2993 N N . PRO B 1 146 ? 34.558 -9.093 50.833 1.00 26.73 146 PRO B N 1
ATOM 2994 C CA . PRO B 1 146 ? 33.911 -10.257 51.464 1.00 28.97 146 PRO B CA 1
ATOM 2995 C C . PRO B 1 146 ? 32.720 -9.956 52.400 1.00 31.73 146 PRO B C 1
ATOM 2996 O O . PRO B 1 146 ? 31.736 -10.705 52.346 1.00 33.59 146 PRO B O 1
ATOM 3000 N N . GLU B 1 147 ? 32.783 -8.913 53.223 1.00 31.17 147 GLU B N 1
ATOM 3001 C CA . GLU B 1 147 ? 31.597 -8.719 54.092 1.00 33.72 147 GLU B CA 1
ATOM 3002 C C . GLU B 1 147 ? 30.451 -7.830 53.473 1.00 30.88 147 GLU B C 1
ATOM 3003 O O . GLU B 1 147 ? 29.438 -7.469 54.125 1.00 29.70 147 GLU B O 1
ATOM 3009 N N . THR B 1 148 ? 30.565 -7.490 52.170 1.00 25.25 148 THR B N 1
ATOM 3010 C CA . THR B 1 148 ? 29.659 -6.538 51.583 1.00 24.37 148 THR B CA 1
ATOM 3011 C C . THR B 1 148 ? 28.527 -7.275 50.993 1.00 23.09 148 THR B C 1
ATOM 3012 O O . THR B 1 148 ? 28.709 -8.145 50.166 1.00 24.44 148 THR B O 1
ATOM 3016 N N . THR B 1 149 ? 27.333 -6.811 51.285 1.00 23.82 149 THR B N 1
ATOM 3017 C CA . THR B 1 149 ? 26.121 -7.127 50.547 1.00 24.91 149 THR B CA 1
ATOM 3018 C C . THR B 1 149 ? 26.126 -6.866 49.049 1.00 25.03 149 THR B C 1
ATOM 3019 O O . THR B 1 149 ? 26.432 -5.764 48.691 1.00 27.05 149 THR B O 1
ATOM 3023 N N . ILE B 1 150 ? 25.861 -7.873 48.239 1.00 22.15 150 ILE B N 1
ATOM 3024 C CA . ILE B 1 150 ? 25.826 -7.632 46.780 1.00 23.35 150 ILE B CA 1
ATOM 3025 C C . ILE B 1 150 ? 24.581 -6.764 46.504 1.00 21.77 150 ILE B C 1
ATOM 3026 O O . ILE B 1 150 ? 23.480 -7.079 46.881 1.00 22.50 150 ILE B O 1
ATOM 3031 N N . PRO B 1 151 ? 24.726 -5.606 45.791 1.00 20.81 151 PRO B N 1
ATOM 3032 C CA . PRO B 1 151 ? 23.512 -4.827 45.576 1.00 21.55 151 PRO B CA 1
ATOM 3033 C C . PRO B 1 151 ? 22.561 -5.413 44.595 1.00 20.70 151 PRO B C 1
ATOM 3034 O O . PRO B 1 151 ? 22.994 -6.168 43.700 1.00 21.61 151 PRO B O 1
ATOM 3038 N N . GLN B 1 152 ? 21.260 -5.126 44.711 1.00 21.76 152 GLN B N 1
ATOM 3039 C CA . GLN B 1 152 ? 20.285 -5.515 43.695 1.00 22.75 152 GLN B CA 1
ATOM 3040 C C . GLN B 1 152 ? 20.509 -4.731 42.363 1.00 20.97 152 GLN B C 1
ATOM 3041 O O . GLN B 1 152 ? 20.735 -3.516 42.348 1.00 20.14 152 GLN B O 1
ATOM 3047 N N . MET B 1 153 ? 20.361 -5.481 41.254 1.00 21.12 153 MET B N 1
ATOM 3048 C CA . MET B 1 153 ? 20.592 -4.832 39.911 1.00 20.29 153 MET B CA 1
ATOM 3049 C C . MET B 1 153 ? 19.607 -5.365 38.892 1.00 20.05 153 MET B C 1
ATOM 3050 O O . MET B 1 153 ? 19.149 -6.524 38.997 1.00 19.71 153 MET B O 1
ATOM 3055 N N . ASP B 1 154 ? 19.335 -4.525 37.899 1.00 18.33 154 ASP B N 1
ATOM 3056 C CA . ASP B 1 154 ? 18.343 -4.930 36.877 1.00 18.33 154 ASP B CA 1
ATOM 3057 C C . ASP B 1 154 ? 18.828 -4.602 35.439 1.00 17.96 154 ASP B C 1
ATOM 3058 O O . ASP B 1 154 ? 18.036 -4.710 34.521 1.00 20.31 154 ASP B O 1
ATOM 3063 N N . THR B 1 155 ? 20.055 -4.135 35.348 1.00 17.09 155 THR B N 1
ATOM 3064 C CA . THR B 1 155 ? 20.581 -3.655 34.026 1.00 17.92 155 THR B CA 1
ATOM 3065 C C . THR B 1 155 ? 22.020 -4.156 34.002 1.00 18.99 155 THR B C 1
ATOM 3066 O O . THR B 1 155 ? 22.732 -4.004 34.983 1.00 17.12 155 THR B O 1
ATOM 3070 N N . PHE B 1 156 ? 22.419 -4.760 32.843 1.00 16.77 156 PHE B N 1
ATOM 3071 C CA . PHE B 1 156 ? 23.708 -5.462 32.825 1.00 18.86 156 PHE B CA 1
ATOM 3072 C C . PHE B 1 156 ? 24.369 -5.160 31.461 1.00 16.25 156 PHE B C 1
ATOM 3073 O O . PHE B 1 156 ? 23.658 -4.961 30.466 1.00 21.18 156 PHE B O 1
ATOM 3081 N N . LEU B 1 157 ? 25.686 -5.141 31.498 1.00 16.17 157 LEU B N 1
ATOM 3082 C CA . LEU B 1 157 ? 26.483 -5.017 30.265 1.00 18.07 157 LEU B CA 1
ATOM 3083 C C . LEU B 1 157 ? 26.461 -6.444 29.659 1.00 19.87 157 LEU B C 1
ATOM 3084 O O . LEU B 1 157 ? 26.465 -7.469 30.361 1.00 21.84 157 LEU B O 1
ATOM 3089 N N . GLN B 1 158 ? 26.449 -6.475 28.318 1.00 19.07 158 GLN B N 1
ATOM 3090 C CA . GLN B 1 158 ? 26.549 -7.737 27.618 1.00 21.49 158 GLN B CA 1
ATOM 3091 C C . GLN B 1 158 ? 27.943 -8.331 27.596 1.00 20.19 158 GLN B C 1
ATOM 3092 O O . GLN B 1 158 ? 28.732 -8.192 26.575 1.00 19.62 158 GLN B O 1
ATOM 3098 N N . LYS B 1 159 ? 28.296 -9.066 28.659 1.00 17.68 159 LYS B N 1
ATOM 3099 C CA . LYS B 1 159 ? 29.669 -9.567 28.780 1.00 18.11 159 LYS B CA 1
ATOM 3100 C C . LYS B 1 159 ? 30.031 -10.645 27.708 1.00 17.28 159 LYS B C 1
ATOM 3101 O O . LYS B 1 159 ? 31.129 -10.676 27.309 1.00 19.37 159 LYS B O 1
ATOM 3107 N N . GLN B 1 160 ? 29.052 -11.413 27.219 1.00 17.16 160 GLN B N 1
ATOM 3108 C CA . GLN B 1 160 ? 29.325 -12.462 26.136 1.00 18.49 160 GLN B CA 1
ATOM 3109 C C . GLN B 1 160 ? 29.740 -11.696 24.898 1.00 18.51 160 GLN B C 1
ATOM 3110 O O . GLN B 1 160 ? 30.815 -11.994 24.308 1.00 21.52 160 GLN B O 1
ATOM 3116 N N . GLU B 1 161 ? 28.957 -10.669 24.570 1.00 16.10 161 GLU B N 1
ATOM 3117 C CA . GLU B 1 161 ? 29.358 -9.877 23.325 1.00 20.37 161 GLU B CA 1
ATOM 3118 C C . GLU B 1 161 ? 30.595 -9.123 23.478 1.00 19.66 161 GLU B C 1
ATOM 3119 O O . GLU B 1 161 ? 31.467 -9.100 22.557 1.00 21.19 161 GLU B O 1
ATOM 3125 N N . LEU B 1 162 ? 30.900 -8.591 24.680 1.00 17.09 162 LEU B N 1
ATOM 3126 C CA . LEU B 1 162 ? 32.175 -7.962 24.951 1.00 17.78 162 LEU B CA 1
ATOM 3127 C C . LEU B 1 162 ? 33.362 -8.932 24.683 1.00 19.42 162 LEU B C 1
ATOM 3128 O O . LEU B 1 162 ? 34.339 -8.600 24.012 1.00 20.37 162 LEU B O 1
ATOM 3133 N N . GLU B 1 163 ? 33.287 -10.104 25.361 1.00 19.08 163 GLU B N 1
ATOM 3134 C CA . GLU B 1 163 ? 34.408 -11.058 25.255 1.00 22.70 163 GLU B CA 1
ATOM 3135 C C . GLU B 1 163 ? 34.533 -11.720 23.862 1.00 21.60 163 GLU B C 1
ATOM 3136 O O . GLU B 1 163 ? 35.650 -12.072 23.450 1.00 22.65 163 GLU B O 1
ATOM 3142 N N . GLN B 1 164 ? 33.439 -11.812 23.130 1.00 21.13 164 GLN B N 1
ATOM 3143 C CA . GLN B 1 164 ? 33.494 -12.257 21.675 1.00 21.72 164 GLN B CA 1
ATOM 3144 C C . GLN B 1 164 ? 34.340 -11.313 20.846 1.00 20.62 164 GLN B C 1
ATOM 3145 O O . GLN B 1 164 ? 35.226 -11.730 20.044 1.00 23.33 164 GLN B O 1
ATOM 3151 N N . ARG B 1 165 ? 34.177 -10.019 21.042 1.00 18.86 165 ARG B N 1
ATOM 3152 C CA . ARG B 1 165 ? 34.704 -8.991 20.132 1.00 18.80 165 ARG B CA 1
ATOM 3153 C C . ARG B 1 165 ? 35.934 -8.287 20.611 1.00 19.72 165 ARG B C 1
ATOM 3154 O O . ARG B 1 165 ? 36.684 -7.725 19.780 1.00 21.45 165 ARG B O 1
ATOM 3162 N N . PHE B 1 166 ? 36.129 -8.220 21.939 1.00 16.02 166 PHE B N 1
ATOM 3163 C CA . PHE B 1 166 ? 37.253 -7.473 22.498 1.00 16.46 166 PHE B CA 1
ATOM 3164 C C . PHE B 1 166 ? 38.081 -8.344 23.429 1.00 18.08 166 PHE B C 1
ATOM 3165 O O . PHE B 1 166 ? 37.628 -9.345 23.944 1.00 21.79 166 PHE B O 1
ATOM 3173 N N . TYR B 1 167 ? 39.292 -7.959 23.649 1.00 17.34 167 TYR B N 1
ATOM 3174 C CA . TYR B 1 167 ? 40.228 -8.623 24.583 1.00 18.65 167 TYR B CA 1
ATOM 3175 C C . TYR B 1 167 ? 40.675 -7.656 25.634 1.00 18.46 167 TYR B C 1
ATOM 3176 O O . TYR B 1 167 ? 40.639 -6.416 25.461 1.00 18.37 167 TYR B O 1
ATOM 3185 N N . ASP B 1 168 ? 41.082 -8.257 26.761 1.00 19.81 168 ASP B N 1
ATOM 3186 C CA . ASP B 1 168 ? 41.551 -7.455 27.882 1.00 18.30 168 ASP B CA 1
ATOM 3187 C C . ASP B 1 168 ? 42.942 -6.873 27.560 1.00 20.57 168 ASP B C 1
ATOM 3188 O O . ASP B 1 168 ? 43.906 -7.605 27.587 1.00 20.72 168 ASP B O 1
ATOM 3193 N N . ASN B 1 169 ? 43.002 -5.543 27.346 1.00 18.20 169 ASN B N 1
ATOM 3194 C CA . ASN B 1 169 ? 44.175 -4.813 27.004 1.00 18.48 169 ASN B CA 1
ATOM 3195 C C . ASN B 1 169 ? 44.682 -3.933 28.119 1.00 20.39 169 ASN B C 1
ATOM 3196 O O . ASN B 1 169 ? 45.248 -2.864 27.905 1.00 20.65 169 ASN B O 1
ATOM 3201 N N . SER B 1 170 ? 44.409 -4.352 29.386 1.00 19.09 170 SER B N 1
ATOM 3202 C CA . SER B 1 170 ? 44.670 -3.431 30.519 1.00 19.64 170 SER B CA 1
ATOM 3203 C C . SER B 1 170 ? 46.146 -3.173 30.753 1.00 19.35 170 SER B C 1
ATOM 3204 O O . SER B 1 170 ? 46.459 -2.215 31.480 1.00 22.44 170 SER B O 1
ATOM 3207 N N . ASP B 1 171 ? 47.033 -3.961 30.096 1.00 21.32 171 ASP B N 1
ATOM 3208 C CA . ASP B 1 171 ? 48.463 -3.628 30.188 1.00 24.46 171 ASP B CA 1
ATOM 3209 C C . ASP B 1 171 ? 48.719 -2.296 29.544 1.00 25.23 171 ASP B C 1
ATOM 3210 O O . ASP B 1 171 ? 49.767 -1.662 29.824 1.00 26.20 171 ASP B O 1
ATOM 3215 N N . LYS B 1 172 ? 47.794 -1.847 28.680 1.00 23.03 172 LYS B N 1
ATOM 3216 C CA . LYS B 1 172 ? 47.992 -0.605 27.979 1.00 26.06 172 LYS B CA 1
ATOM 3217 C C . LYS B 1 172 ? 47.083 0.486 28.531 1.00 25.40 172 LYS B C 1
ATOM 3218 O O . LYS B 1 172 ? 47.057 1.602 27.990 1.00 24.04 172 LYS B O 1
ATOM 3224 N N . LEU B 1 173 ? 46.404 0.255 29.645 1.00 23.06 173 LEU B N 1
ATOM 3225 C CA . LEU B 1 173 ? 45.472 1.302 30.128 1.00 22.18 173 LEU B CA 1
ATOM 3226 C C . LEU B 1 173 ? 46.193 2.606 30.476 1.00 24.83 173 LEU B C 1
ATOM 3227 O O . LEU B 1 173 ? 45.718 3.707 30.161 1.00 23.45 173 LEU B O 1
ATOM 3232 N N . VAL B 1 174 ? 47.318 2.550 31.192 1.00 22.26 174 VAL B N 1
ATOM 3233 C CA . VAL B 1 174 ? 47.880 3.839 31.586 1.00 24.80 174 VAL B CA 1
ATOM 3234 C C . VAL B 1 174 ? 48.313 4.662 30.372 1.00 22.95 174 VAL B C 1
ATOM 3235 O O . VAL B 1 174 ? 48.139 5.910 30.309 1.00 26.37 174 VAL B O 1
ATOM 3239 N N . ASP B 1 175 ? 48.826 3.989 29.357 1.00 25.09 175 ASP B N 1
ATOM 3240 C CA . ASP B 1 175 ? 49.174 4.714 28.118 1.00 26.53 175 ASP B CA 1
ATOM 3241 C C . ASP B 1 175 ? 47.973 5.193 27.290 1.00 27.56 175 ASP B C 1
ATOM 3242 O O . ASP B 1 175 ? 48.095 6.202 26.535 1.00 28.61 175 ASP B O 1
ATOM 3247 N N . PHE B 1 176 ? 46.809 4.536 27.441 1.00 23.70 176 PHE B N 1
ATOM 3248 C CA . PHE B 1 176 ? 45.598 4.966 26.756 1.00 23.23 176 PHE B CA 1
ATOM 3249 C C . PHE B 1 176 ? 44.943 6.169 27.346 1.00 23.78 176 PHE B C 1
ATOM 3250 O O . PHE B 1 176 ? 44.267 6.914 26.614 1.00 23.63 176 PHE B O 1
ATOM 3258 N N . LEU B 1 177 ? 45.067 6.384 28.653 1.00 23.32 177 LEU B N 1
ATOM 3259 C CA . LEU B 1 177 ? 44.389 7.481 29.323 1.00 24.35 177 LEU B CA 1
ATOM 3260 C C . LEU B 1 177 ? 45.113 8.821 29.056 1.00 25.84 177 LEU B C 1
ATOM 3261 O O . LEU B 1 177 ? 46.349 8.834 28.720 1.00 27.24 177 LEU B O 1
ATOM 3266 N N . PRO B 1 178 ? 44.381 9.949 29.207 1.00 28.03 178 PRO B N 1
ATOM 3267 C CA . PRO B 1 178 ? 45.012 11.239 28.856 1.00 31.29 178 PRO B CA 1
ATOM 3268 C C . PRO B 1 178 ? 46.159 11.421 29.779 1.00 31.52 178 PRO B C 1
ATOM 3269 O O . PRO B 1 178 ? 46.102 10.996 30.929 1.00 30.43 178 PRO B O 1
ATOM 3273 N N . SER B 1 179 ? 47.230 11.975 29.233 1.00 34.60 179 SER B N 1
ATOM 3274 C CA . SER B 1 179 ? 48.485 11.821 29.964 1.00 37.11 179 SER B CA 1
ATOM 3275 C C . SER B 1 179 ? 48.553 12.527 31.287 1.00 37.97 179 SER B C 1
ATOM 3276 O O . SER B 1 179 ? 49.423 12.133 32.106 1.00 40.04 179 SER B O 1
ATOM 3279 N N . SER B 1 180 ? 47.664 13.496 31.533 1.00 37.29 180 SER B N 1
ATOM 3280 C CA . SER B 1 180 ? 47.633 14.231 32.820 1.00 36.41 180 SER B CA 1
ATOM 3281 C C . SER B 1 180 ? 46.873 13.547 33.974 1.00 35.61 180 SER B C 1
ATOM 3282 O O . SER B 1 180 ? 46.873 13.985 35.173 1.00 32.81 180 SER B O 1
ATOM 3285 N N . ILE B 1 181 ? 46.236 12.422 33.681 1.00 33.07 181 ILE B N 1
ATOM 3286 C CA . ILE B 1 181 ? 45.507 11.835 34.756 1.00 34.84 181 ILE B CA 1
ATOM 3287 C C . ILE B 1 181 ? 46.581 11.151 35.638 1.00 35.75 181 ILE B C 1
ATOM 3288 O O . ILE B 1 181 ? 47.601 10.746 35.171 1.00 38.04 181 ILE B O 1
ATOM 3293 N N . GLN B 1 182 ? 46.305 10.989 36.903 1.00 39.32 182 GLN B N 1
ATOM 3294 C CA . GLN B 1 182 ? 47.204 10.200 37.758 1.00 41.35 182 GLN B CA 1
ATOM 3295 C C . GLN B 1 182 ? 46.337 9.163 38.527 1.00 40.92 182 GLN B C 1
ATOM 3296 O O . GLN B 1 182 ? 45.203 9.498 38.994 1.00 41.74 182 GLN B O 1
ATOM 3302 N N . LEU B 1 183 ? 46.771 7.901 38.482 1.00 40.83 183 LEU B N 1
ATOM 3303 C CA . LEU B 1 183 ? 45.975 6.847 39.139 1.00 38.80 183 LEU B CA 1
ATOM 3304 C C . LEU B 1 183 ? 46.675 6.452 40.417 1.00 38.88 183 LEU B C 1
ATOM 3305 O O . LEU B 1 183 ? 47.875 6.690 40.533 1.00 39.21 183 LEU B O 1
ATOM 3310 N N . GLU B 1 184 ? 45.938 5.904 41.390 1.00 37.82 184 GLU B N 1
ATOM 3311 C CA . GLU B 1 184 ? 46.593 5.364 42.601 1.00 38.52 184 GLU B CA 1
ATOM 3312 C C . GLU B 1 184 ? 47.143 3.935 42.349 1.00 38.20 184 GLU B C 1
ATOM 3313 O O . GLU B 1 184 ? 48.252 3.635 42.792 1.00 42.11 184 GLU B O 1
ATOM 3319 N N . GLY B 1 185 ? 46.394 3.069 41.670 1.00 37.95 185 GLY B N 1
ATOM 3320 C CA . GLY B 1 185 ? 46.833 1.629 41.284 1.00 39.40 185 GLY B CA 1
ATOM 3321 C C . GLY B 1 185 ? 48.325 1.509 40.904 1.00 38.86 185 GLY B C 1
ATOM 3322 O O . GLY B 1 185 ? 48.807 2.369 40.156 1.00 41.42 185 GLY B O 1
ATOM 3323 N N . ARG B 1 186 ? 49.034 0.412 41.143 1.00 35.78 186 ARG B N 1
ATOM 3324 C CA . ARG B 1 186 ? 49.699 -0.361 40.073 1.00 33.84 186 ARG B CA 1
ATOM 3325 C C . ARG B 1 186 ? 48.884 -1.406 39.412 1.00 29.09 186 ARG B C 1
ATOM 3326 O O . ARG B 1 186 ? 48.119 -2.104 40.079 1.00 27.91 186 ARG B O 1
ATOM 3334 N N . LEU B 1 187 ? 49.128 -1.627 38.132 1.00 29.16 187 LEU B N 1
ATOM 3335 C CA . LEU B 1 187 ? 48.806 -2.864 37.483 1.00 26.39 187 LEU B CA 1
ATOM 3336 C C . LEU B 1 187 ? 48.908 -4.193 38.180 1.00 27.59 187 LEU B C 1
ATOM 3337 O O . LEU B 1 187 ? 49.975 -4.546 38.696 1.00 27.49 187 LEU B O 1
ATOM 3342 N N . THR B 1 188 ? 47.776 -4.885 38.332 1.00 26.15 188 THR B N 1
ATOM 3343 C CA . THR B 1 188 ? 47.598 -5.955 39.313 1.00 25.00 188 THR B CA 1
ATOM 3344 C C . THR B 1 188 ? 46.751 -6.949 38.555 1.00 26.43 188 THR B C 1
ATOM 3345 O O . THR B 1 188 ? 45.755 -6.553 37.843 1.00 23.33 188 THR B O 1
ATOM 3349 N N . SER B 1 189 ? 47.037 -8.244 38.757 1.00 24.16 189 SER B N 1
ATOM 3350 C CA . SER B 1 189 ? 46.122 -9.304 38.204 1.00 22.98 189 SER B CA 1
ATOM 3351 C C . SER B 1 189 ? 45.703 -10.202 39.351 1.00 23.92 189 SER B C 1
ATOM 3352 O O . SER B 1 189 ? 46.580 -10.761 40.018 1.00 24.52 189 SER B O 1
ATOM 3355 N N . GLN B 1 190 ? 44.424 -10.389 39.486 1.00 22.94 190 GLN B N 1
ATOM 3356 C CA . GLN B 1 190 ? 43.865 -11.101 40.668 1.00 23.52 190 GLN B CA 1
ATOM 3357 C C . GLN B 1 190 ? 42.803 -11.999 40.202 1.00 25.51 190 GLN B C 1
ATOM 3358 O O . GLN B 1 190 ? 41.905 -11.555 39.414 1.00 26.70 190 GLN B O 1
ATOM 3364 N N . GLU B 1 191 ? 42.752 -13.264 40.655 1.00 21.12 191 GLU B N 1
ATOM 3365 C CA . GLU B 1 191 ? 41.613 -14.048 40.317 1.00 25.35 191 GLU B CA 1
ATOM 3366 C C . GLU B 1 191 ? 40.434 -13.764 41.266 1.00 25.68 191 GLU B C 1
ATOM 3367 O O . GLU B 1 191 ? 40.616 -13.586 42.485 1.00 24.96 191 GLU B O 1
ATOM 3373 N N . TRP B 1 192 ? 39.214 -13.752 40.711 1.00 24.44 192 TRP B N 1
ATOM 3374 C CA . TRP B 1 192 ? 38.072 -13.524 41.527 1.00 24.58 192 TRP B CA 1
ATOM 3375 C C . TRP B 1 192 ? 36.900 -14.292 40.961 1.00 26.66 192 TRP B C 1
ATOM 3376 O O . TRP B 1 192 ? 36.546 -14.053 39.821 1.00 26.86 192 TRP B O 1
ATOM 3387 N N . ASN B 1 193 ? 36.384 -15.281 41.730 1.00 29.39 193 ASN B N 1
ATOM 3388 C CA . ASN B 1 193 ? 35.265 -16.157 41.230 1.00 33.11 193 ASN B CA 1
ATOM 3389 C C . ASN B 1 193 ? 35.124 -16.686 39.747 1.00 36.54 193 ASN B C 1
ATOM 3390 O O . ASN B 1 193 ? 34.083 -16.484 39.143 1.00 41.16 193 ASN B O 1
ATOM 3395 N N . GLY B 1 194 ? 36.080 -17.296 39.081 1.00 39.43 194 GLY B N 1
ATOM 3396 C CA . GLY B 1 194 ? 37.479 -17.424 39.276 1.00 38.24 194 GLY B CA 1
ATOM 3397 C C . GLY B 1 194 ? 37.810 -16.921 37.825 1.00 40.35 194 GLY B C 1
ATOM 3398 O O . GLY B 1 194 ? 38.266 -17.673 36.887 1.00 41.31 194 GLY B O 1
ATOM 3399 N N . GLU B 1 195 ? 37.450 -15.656 37.590 1.00 37.44 195 GLU B N 1
ATOM 3400 C CA . GLU B 1 195 ? 37.894 -14.966 36.343 1.00 36.14 195 GLU B CA 1
ATOM 3401 C C . GLU B 1 195 ? 39.151 -14.137 36.669 1.00 33.35 195 GLU B C 1
ATOM 3402 O O . GLU B 1 195 ? 39.331 -13.720 37.812 1.00 29.05 195 GLU B O 1
ATOM 3408 N N . LEU B 1 196 ? 40.003 -13.919 35.683 1.00 29.65 196 LEU B N 1
ATOM 3409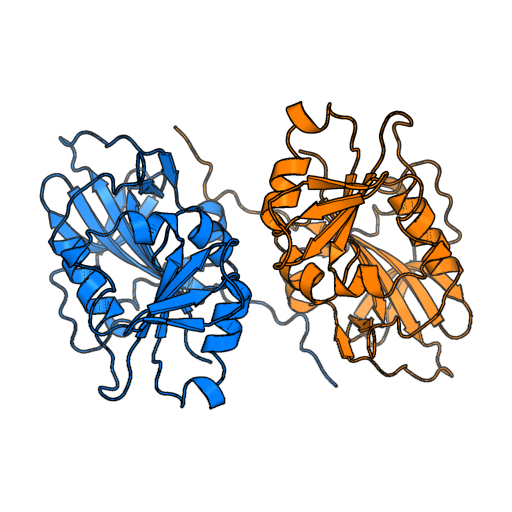 C CA . LEU B 1 196 ? 41.129 -13.048 35.827 1.00 28.76 196 LEU B CA 1
ATOM 3410 C C . LEU B 1 196 ? 40.706 -11.551 35.808 1.00 26.95 196 LEU B C 1
ATOM 3411 O O . LEU B 1 196 ? 40.075 -11.104 34.771 1.00 26.01 196 LEU B O 1
ATOM 3416 N N . VAL B 1 197 ? 41.002 -10.811 36.880 1.00 20.96 197 VAL B N 1
ATOM 3417 C CA . VAL B 1 197 ? 40.708 -9.385 36.864 1.00 19.47 197 VAL B CA 1
ATOM 3418 C C . VAL B 1 197 ? 41.933 -8.595 36.887 1.00 21.57 197 VAL B C 1
ATOM 3419 O O . VAL B 1 197 ? 42.766 -8.846 37.737 1.00 21.79 197 VAL B O 1
ATOM 3423 N N . LYS B 1 198 ? 42.235 -7.803 35.805 1.00 20.84 198 LYS B N 1
ATOM 3424 C CA . LYS B 1 198 ? 43.553 -7.301 35.600 1.00 20.46 198 LYS B CA 1
ATOM 3425 C C . LYS B 1 198 ? 43.349 -5.734 35.389 1.00 21.32 198 LYS B C 1
ATOM 3426 O O . LYS B 1 198 ? 42.512 -5.336 34.579 1.00 21.26 198 LYS B O 1
ATOM 3432 N N . GLY B 1 199 ? 44.104 -4.890 36.112 1.00 20.75 199 GLY B N 1
ATOM 3433 C CA . GLY B 1 199 ? 44.045 -3.403 35.894 1.00 20.97 199 GLY B CA 1
ATOM 3434 C C . GLY B 1 199 ? 44.385 -2.787 37.192 1.00 24.54 199 GLY B C 1
ATOM 3435 O O . GLY B 1 199 ? 45.331 -3.277 37.869 1.00 24.35 199 GLY B O 1
ATOM 3436 N N . LEU B 1 200 ? 43.880 -1.597 37.407 1.00 22.13 200 LEU B N 1
ATOM 3437 C CA . LEU B 1 200 ? 44.520 -0.604 38.276 1.00 23.15 200 LEU B CA 1
ATOM 3438 C C . LEU B 1 200 ? 43.551 -0.460 39.448 1.00 21.94 200 LEU B C 1
ATOM 3439 O O . LEU B 1 200 ? 42.386 -0.092 39.283 1.00 20.36 200 LEU B O 1
ATOM 3444 N N . PRO B 1 201 ? 43.865 -0.908 40.699 1.00 20.74 201 PRO B N 1
ATOM 3445 C CA . PRO B 1 201 ? 42.886 -1.239 41.680 1.00 22.11 201 PRO B CA 1
ATOM 3446 C C . PRO B 1 201 ? 42.687 0.010 42.643 1.00 20.87 201 PRO B C 1
ATOM 3447 O O . PRO B 1 201 ? 43.646 0.849 42.872 1.00 24.03 201 PRO B O 1
ATOM 3451 N N . VAL B 1 202 ? 41.485 0.048 43.199 1.00 21.63 202 VAL B N 1
ATOM 3452 C CA . VAL B 1 202 ? 41.072 1.042 44.191 1.00 21.42 202 VAL B CA 1
ATOM 3453 C C . VAL B 1 202 ? 40.075 0.337 45.104 1.00 23.41 202 VAL B C 1
ATOM 3454 O O . VAL B 1 202 ? 39.367 -0.615 44.693 1.00 23.87 202 VAL B O 1
ATOM 3458 N N . GLN B 1 203 ? 40.041 0.786 46.389 1.00 22.28 203 GLN B N 1
ATOM 3459 C CA . GLN B 1 203 ? 39.004 0.331 47.298 1.00 23.22 203 GLN B CA 1
ATOM 3460 C C . GLN B 1 203 ? 38.282 1.519 47.874 1.00 22.31 203 GLN B C 1
ATOM 3461 O O . GLN B 1 203 ? 38.915 2.576 48.179 1.00 24.69 203 GLN B O 1
ATOM 3467 N N . GLU B 1 204 ? 36.967 1.415 47.931 1.00 19.45 204 GLU B N 1
ATOM 3468 C CA . GLU B 1 204 ? 36.167 2.485 48.457 1.00 20.46 204 GLU B CA 1
ATOM 3469 C C . GLU B 1 204 ? 34.913 1.914 49.009 1.00 23.46 204 GLU B C 1
ATOM 3470 O O . GLU B 1 204 ? 34.230 1.078 48.325 1.00 21.46 204 GLU B O 1
ATOM 3476 N N . LYS B 1 205 ? 34.592 2.396 50.231 1.00 25.56 205 LYS B N 1
ATOM 3477 C CA . LYS B 1 205 ? 33.431 1.964 50.954 1.00 26.25 205 LYS B CA 1
ATOM 3478 C C . LYS B 1 205 ? 33.519 0.358 50.934 1.00 26.35 205 LYS B C 1
ATOM 3479 O O . LYS B 1 205 ? 34.527 -0.209 51.288 1.00 31.32 205 LYS B O 1
ATOM 3485 N N . GLY B 1 206 ? 32.503 -0.335 50.588 1.00 25.87 206 GLY B N 1
ATOM 3486 C CA . GLY B 1 206 ? 32.672 -1.846 50.761 1.00 24.83 206 GLY B CA 1
ATOM 3487 C C . GLY B 1 206 ? 33.100 -2.587 49.489 1.00 24.38 206 GLY B C 1
ATOM 3488 O O . GLY B 1 206 ? 32.890 -3.813 49.393 1.00 22.50 206 GLY B O 1
ATOM 3489 N N . TYR B 1 207 ? 33.708 -1.859 48.514 1.00 21.18 207 TYR B N 1
ATOM 3490 C CA . TYR B 1 207 ? 33.984 -2.489 47.206 1.00 19.71 207 TYR B CA 1
ATOM 3491 C C . TYR B 1 207 ? 35.473 -2.374 46.870 1.00 20.25 207 TYR B C 1
ATOM 3492 O O . TYR B 1 207 ? 36.128 -1.313 47.297 1.00 19.00 207 TYR B O 1
ATOM 3501 N N . GLN B 1 208 ? 35.986 -3.359 46.083 1.00 18.24 208 GLN B N 1
ATOM 3502 C CA . GLN B 1 208 ? 37.288 -3.223 45.494 1.00 20.59 208 GLN B CA 1
ATOM 3503 C C . GLN B 1 208 ? 36.968 -3.018 43.979 1.00 19.79 208 GLN B C 1
ATOM 3504 O O . GLN B 1 208 ? 36.039 -3.672 43.490 1.00 22.85 208 GLN B O 1
ATOM 3510 N N . PHE B 1 209 ? 37.705 -2.138 43.293 1.00 18.02 209 PHE B N 1
ATOM 3511 C CA . PHE B 1 209 ? 37.402 -1.991 41.811 1.00 19.37 209 PHE B CA 1
ATOM 3512 C C . PHE B 1 209 ? 38.667 -1.784 41.044 1.00 21.18 209 PHE B C 1
ATOM 3513 O O . PHE B 1 209 ? 39.679 -1.318 41.614 1.00 23.06 209 PHE B O 1
ATOM 3521 N N . TYR B 1 210 ? 38.694 -2.299 39.778 1.00 17.33 210 TYR B N 1
ATOM 3522 C CA . TYR B 1 210 ? 39.908 -2.178 38.951 1.00 17.92 210 TYR B CA 1
ATOM 3523 C C . TYR B 1 210 ? 39.478 -1.411 37.683 1.00 18.51 210 TYR B C 1
ATOM 3524 O O . TYR B 1 210 ? 38.461 -1.744 37.054 1.00 18.30 210 TYR B O 1
ATOM 3533 N N . PHE B 1 211 ? 40.270 -0.409 37.351 1.00 18.72 211 PHE B N 1
ATOM 3534 C CA . PHE B 1 211 ? 40.130 0.197 35.984 1.00 15.66 211 PHE B CA 1
ATOM 3535 C C . PHE B 1 211 ? 40.835 -0.702 34.962 1.00 17.09 211 PHE B C 1
ATOM 3536 O O . PHE B 1 211 ? 41.979 -1.061 35.103 1.00 19.06 211 PHE B O 1
ATOM 3544 N N . THR B 1 212 ? 40.050 -0.978 33.899 1.00 16.31 212 THR B N 1
ATOM 3545 C CA . THR B 1 212 ? 40.528 -1.864 32.823 1.00 16.65 212 THR B CA 1
ATOM 3546 C C . THR B 1 212 ? 40.222 -1.242 31.467 1.00 16.86 212 THR B C 1
ATOM 3547 O O . THR B 1 212 ? 39.305 -0.386 31.365 1.00 17.59 212 THR B O 1
ATOM 3551 N N . LEU B 1 213 ? 40.923 -1.860 30.480 1.00 16.55 213 LEU B N 1
ATOM 3552 C CA . LEU B 1 213 ? 40.792 -1.377 29.043 1.00 15.64 213 LEU B CA 1
ATOM 3553 C C . LEU B 1 213 ? 40.531 -2.659 28.272 1.00 16.67 213 LEU B C 1
ATOM 3554 O O . LEU B 1 213 ? 41.378 -3.552 28.301 1.00 18.51 213 LEU B O 1
ATOM 3559 N N . TYR B 1 214 ? 39.540 -2.615 27.404 1.00 15.48 214 TYR B N 1
ATOM 3560 C CA . TYR B 1 214 ? 39.271 -3.700 26.460 1.00 16.10 214 TYR B CA 1
ATOM 3561 C C . TYR B 1 214 ? 39.448 -3.072 25.039 1.00 17.83 214 TYR B C 1
ATOM 3562 O O . TYR B 1 214 ? 38.955 -2.000 24.795 1.00 18.07 214 TYR B O 1
ATOM 3571 N N . THR B 1 215 ? 40.095 -3.830 24.156 1.00 17.12 215 THR B N 1
ATOM 3572 C CA . THR B 1 215 ? 40.306 -3.332 22.757 1.00 17.24 215 THR B CA 1
ATOM 3573 C C . THR B 1 215 ? 39.861 -4.372 21.734 1.00 19.35 215 THR B C 1
ATOM 3574 O O . THR B 1 215 ? 39.759 -5.557 22.059 1.00 18.42 215 THR B O 1
ATOM 3578 N N . LYS B 1 216 ? 39.419 -3.894 20.541 1.00 19.25 216 LYS B N 1
ATOM 3579 C CA . LYS B 1 216 ? 38.856 -4.872 19.606 1.00 23.20 216 LYS B CA 1
ATOM 3580 C C . LYS B 1 216 ? 39.940 -5.923 19.203 1.00 23.67 216 LYS B C 1
ATOM 3581 O O . LYS B 1 216 ? 41.136 -5.604 19.050 1.00 24.06 216 LYS B O 1
ATOM 3587 N N . LYS B 1 217 ? 39.542 -7.189 19.157 1.00 21.19 217 LYS B N 1
ATOM 3588 C CA . LYS B 1 217 ? 40.386 -8.261 18.678 1.00 21.46 217 LYS B CA 1
ATOM 3589 C C . LYS B 1 217 ? 40.790 -8.007 17.184 1.00 19.95 217 LYS B C 1
ATOM 3590 O O . LYS B 1 217 ? 40.101 -7.307 16.459 1.00 20.64 217 LYS B O 1
ATOM 3596 N N . LEU B 1 218 ? 41.935 -8.613 16.855 1.00 20.89 218 LEU B N 1
ATOM 3597 C CA . LEU B 1 218 ? 42.457 -8.449 15.426 1.00 23.66 218 LEU B CA 1
ATOM 3598 C C . LEU B 1 218 ? 41.353 -9.133 14.529 1.00 23.26 218 LEU B C 1
ATOM 3599 O O . LEU B 1 218 ? 40.680 -10.076 14.958 1.00 21.68 218 LEU B O 1
ATOM 3604 N N . GLU B 1 219 ? 41.197 -8.628 13.310 1.00 20.56 219 GLU B N 1
ATOM 3605 C CA . GLU B 1 219 ? 40.185 -9.086 12.378 1.00 21.81 219 GLU B CA 1
ATOM 3606 C C . GLU B 1 219 ? 40.921 -9.568 11.130 1.00 23.79 219 GLU B C 1
ATOM 3607 O O . GLU B 1 219 ? 41.881 -8.876 10.648 1.00 23.47 219 GLU B O 1
ATOM 3613 N N . HIS B 1 220 ? 40.478 -10.689 10.610 1.00 20.79 220 HIS B N 1
ATOM 3614 C CA . HIS B 1 220 ? 40.933 -11.150 9.264 1.00 19.66 220 HIS B CA 1
ATOM 3615 C C . HIS B 1 220 ? 40.427 -10.203 8.191 1.00 21.17 220 HIS B C 1
ATOM 3616 O O . HIS B 1 220 ? 39.499 -9.383 8.358 1.00 20.95 220 HIS B O 1
ATOM 3623 N N . HIS B 1 221 ? 41.203 -10.273 7.064 1.00 17.35 221 HIS B N 1
ATOM 3624 C CA . HIS B 1 221 ? 40.878 -9.386 5.924 1.00 18.29 221 HIS B CA 1
ATOM 3625 C C . HIS B 1 221 ? 40.043 -10.220 4.897 1.00 17.54 221 HIS B C 1
ATOM 3626 O O . HIS B 1 221 ? 40.579 -11.166 4.207 1.00 18.57 221 HIS B O 1
ATOM 3633 N N . HIS B 1 222 ? 38.735 -10.107 5.046 1.00 17.13 222 HIS B N 1
ATOM 3634 C CA . HIS B 1 222 ? 37.833 -10.853 4.150 1.00 18.68 222 HIS B CA 1
ATOM 3635 C C . HIS B 1 222 ? 37.506 -10.001 2.895 1.00 21.17 222 HIS B C 1
ATOM 3636 O O . HIS B 1 222 ? 37.397 -10.618 1.768 1.00 23.34 222 HIS B O 1
ATOM 3643 N N . HIS B 1 223 ? 37.368 -8.701 3.008 1.00 19.68 223 HIS B N 1
ATOM 3644 C CA . HIS B 1 223 ? 36.977 -7.882 1.860 1.00 21.44 223 HIS B CA 1
ATOM 3645 C C . HIS B 1 223 ? 37.262 -6.464 2.154 1.00 21.79 223 HIS B C 1
ATOM 3646 O O . HIS B 1 223 ? 37.005 -5.988 3.303 1.00 23.38 223 HIS B O 1
ATOM 3653 N N . HIS B 1 224 ? 37.734 -5.739 1.137 1.00 21.62 224 HIS B N 1
ATOM 3654 C CA . HIS B 1 224 ? 37.850 -4.354 1.224 1.00 20.51 224 HIS B CA 1
ATOM 3655 C C . HIS B 1 224 ? 37.140 -3.798 -0.019 1.00 23.10 224 HIS B C 1
ATOM 3656 O O . HIS B 1 224 ? 37.370 -4.283 -1.153 1.00 24.22 224 HIS B O 1
ATOM 3663 N N . HIS B 1 225 ? 36.305 -2.789 0.214 1.00 22.35 225 HIS B N 1
ATOM 3664 C CA . HIS B 1 225 ? 35.493 -2.283 -0.899 1.00 22.51 225 HIS B CA 1
ATOM 3665 C C . HIS B 1 225 ? 36.368 -1.564 -1.921 1.00 24.50 225 HIS B C 1
ATOM 3666 O O . HIS B 1 225 ? 37.156 -0.750 -1.520 1.00 25.09 225 HIS B O 1
ATOM 3673 N N . HIS B 1 226 ? 36.193 -1.929 -3.203 1.00 24.85 226 HIS B N 1
ATOM 3674 C CA . HIS B 1 226 ? 36.826 -1.287 -4.338 1.00 25.49 226 HIS B CA 1
ATOM 3675 C C . HIS B 1 226 ? 35.722 -0.681 -5.241 1.00 29.06 226 HIS B C 1
ATOM 3676 O O . HIS B 1 226 ? 34.701 -1.337 -5.532 1.00 28.65 226 HIS B O 1
ATOM 3683 N N . HIS B 1 227 ? 36.004 0.528 -5.716 1.00 31.87 227 HIS B N 1
ATOM 3684 C CA . HIS B 1 227 ? 35.301 1.067 -6.947 1.00 34.00 227 HIS B CA 1
ATOM 3685 C C . HIS B 1 227 ? 35.488 0.303 -8.239 1.00 35.51 227 HIS B C 1
ATOM 3686 O O . HIS B 1 227 ? 36.585 -0.183 -8.466 1.00 36.14 227 HIS B O 1
#